Protein 2O3I (pdb70)

Radius of gyration: 31.03 Å; Cα contacts (8 Å, |Δi|>4): 1824; chains: 2; bounding box: 82×59×70 Å

B-factor: mean 34.18, std 10.84, range [9.5, 78.75]

InterPro domains:
  IPR010318 S-Me-THD, N-terminal domain [PF06032] (9-166)
  IPR024071 S-Me-THD, C-terminal domain superfamily [G3DSA:2.40.390.10] (241-381)
  IPR027479 S-Me-THD, N-terminal domain superfamily [G3DSA:3.40.1610.10] (1-239)
  IPR048350 S-Me-THD-like, C-terminal domain [PF20906] (186-363)

CATH classification: 3.40.1610.10 (+1 more: 2.40.390.10)

Organism: Chromobacterium violaceum (strain ATCC 12472 / DSM 30191 / JCM 1249 / CCUG 213 / NBRC 12614 / NCIMB 9131 / NCTC 9757 / MK) (NCBI:txid243365)

Solvent-accessible surface area: 28350 Å² total

Foldseek 3Di:
DDKDFLVLLQLLQLLLAQLALQFAAFCLLCLQSVPQDPDDQFVDRMAAEEELVVPAQFDEKWFKFDNVVSNPDNHQQQGLLQVVVVQVVQVVVVTGYAEYEFAERHSGRVSSRRRSCRRVVHHYYQFHQWLYHDPFDLRLLQVLPFQCDQKWWGANPNDIDTDHDDDPPVDDRPRRVVVCVQVVCVPPRHPRMGMMMTHSVSSPSSTVGGNSSVSSSVNSVCVVVVVQQDPVNCVCCCVPVVWNKDFLDDLFAWDQDCWTWGDDDPWIWIFHDPSRTAFIDIPPDPDTSAGPVWRKFKAWHDDDSGGGRSVQQQPDPSRGNPVSHPTGMTIMTTFTPVVCQDDSNVVVRCVVVVVVPDNDHHDTPD/DDKDFLVLLQLLQQLLAQLALQFAAFCLLCLQSVPQDPDDQFPHRIAAEDELLGPAPFAEKWFKFDNVVSSVDRHQQFGLVQVVVVQVVQVVVVTGYAEYEFAARHSGRVSSRRRSCRRVVHHYYQFHQWSYHDDFQCGLLQVLVQQCDQKWWGANPGDIDGDHDDDDDDDGVRRVVRVVQVVCVPPVNVRMGMMMGHSVSSVNSTPGGNSSVSSSVNSVCVVVVVDQDPVNCVCCCPPVVWNKAWQDDLFFWDQDCWTWTDDPPWIWIFHDPSRTAFIDIVPDPDTSAGPVWRKFKAWGDDDRGGGRSVQQQPDDSRGNPPRRVTGMTIMTTFTDVVCCDDPNLVVRQVVVVVVPDNDHHDTPD

Structure (mmCIF, N/CA/C/O backbone):
data_2O3I
#
_entry.id   2O3I
#
_cell.length_a   92.336
_cell.length_b   125.608
_cell.length_c   65.349
_cell.angle_alpha   90.00
_cell.angle_beta   90.00
_cell.angle_gamma   90.00
#
_symmetry.space_group_name_H-M   'P 21 21 2'
#
loop_
_entity.id
_entity.type
_entity.pdbx_description
1 polymer 'Hypothetical protein'
2 water water
#
loop_
_atom_site.group_PDB
_atom_site.id
_atom_site.type_symbol
_atom_site.label_atom_id
_atom_site.label_alt_id
_atom_site.label_comp_id
_atom_site.label_asym_id
_atom_site.label_entity_id
_atom_site.label_seq_id
_atom_site.pdbx_PDB_ins_code
_atom_site.Cartn_x
_atom_site.Cartn_y
_atom_site.Cartn_z
_atom_site.occupancy
_atom_site.B_iso_or_equiv
_atom_site.auth_seq_id
_atom_site.auth_comp_id
_atom_site.auth_asym_id
_atom_site.auth_atom_id
_atom_site.pdbx_PDB_model_num
ATOM 1 N N . ALA A 1 2 ? 23.150 23.366 -4.932 1.00 40.74 2 ALA A N 1
ATOM 2 C CA . ALA A 1 2 ? 21.822 23.463 -5.598 1.00 40.72 2 ALA A CA 1
ATOM 3 C C . ALA A 1 2 ? 21.953 24.033 -7.010 1.00 39.53 2 ALA A C 1
ATOM 4 O O . ALA A 1 2 ? 21.342 23.512 -7.948 1.00 41.47 2 ALA A O 1
ATOM 6 N N . PHE A 1 3 ? 22.738 25.099 -7.167 1.00 35.95 3 PHE A N 1
ATOM 7 C CA . PHE A 1 3 ? 22.932 25.699 -8.488 1.00 34.85 3 PHE A CA 1
ATOM 8 C C . PHE A 1 3 ? 24.369 26.187 -8.690 1.00 34.51 3 PHE A C 1
ATOM 9 O O . PHE A 1 3 ? 25.207 26.049 -7.794 1.00 34.24 3 PHE A O 1
ATOM 17 N N . GLU A 1 4 ? 24.667 26.730 -9.869 1.00 33.98 4 GLU A N 1
ATOM 18 C CA . GLU A 1 4 ? 26.017 27.216 -10.129 1.00 34.45 4 GLU A CA 1
ATOM 19 C C . GLU A 1 4 ? 26.082 28.568 -10.827 1.00 33.71 4 GLU A C 1
ATOM 20 O O . GLU A 1 4 ? 25.155 28.972 -11.542 1.00 32.92 4 GLU A O 1
ATOM 26 N N . LEU A 1 5 ? 27.190 29.269 -10.600 1.00 30.43 5 LEU A N 1
ATOM 27 C CA . LEU A 1 5 ? 27.402 30.586 -11.186 1.00 28.91 5 LEU A CA 1
ATOM 28 C C . LEU A 1 5 ? 28.478 30.515 -12.251 1.00 27.01 5 LEU A C 1
ATOM 29 O O . LEU A 1 5 ? 29.405 29.720 -12.147 1.00 28.46 5 LEU A O 1
ATOM 34 N N . SER A 1 6 ? 28.349 31.358 -13.267 1.00 25.75 6 SER A N 1
ATOM 35 C CA . SER A 1 6 ? 29.319 31.436 -14.348 1.00 25.50 6 SER A CA 1
ATOM 36 C C . SER A 1 6 ? 29.871 32.863 -14.303 1.00 25.80 6 SER A C 1
ATOM 37 O O . SER A 1 6 ? 29.329 33.714 -13.605 1.00 26.32 6 SER A O 1
ATOM 40 N N . PRO A 1 7 ? 30.960 33.144 -15.037 1.00 26.42 7 PRO A N 1
ATOM 41 C CA . PRO A 1 7 ? 31.490 34.510 -15.000 1.00 26.98 7 PRO A CA 1
ATOM 42 C C . PRO A 1 7 ? 30.440 35.576 -15.332 1.00 27.06 7 PRO A C 1
ATOM 43 O O . PRO A 1 7 ? 30.360 36.603 -14.664 1.00 26.51 7 PRO A O 1
ATOM 47 N N . SER A 1 8 ? 29.621 35.318 -16.345 1.00 27.04 8 SER A N 1
ATOM 48 C CA . SER A 1 8 ? 28.600 36.281 -16.751 1.00 27.79 8 SER A CA 1
ATOM 49 C C . SER A 1 8 ? 27.521 36.513 -15.691 1.00 27.39 8 SER A C 1
ATOM 50 O O . SER A 1 8 ? 26.749 37.463 -15.783 1.00 25.54 8 SER A O 1
ATOM 53 N N . ASP A 1 9 ? 27.473 35.654 -14.678 1.00 28.66 9 ASP A N 1
ATOM 54 C CA . ASP A 1 9 ? 26.493 35.817 -13.604 1.00 28.25 9 ASP A CA 1
ATOM 55 C C . ASP A 1 9 ? 26.983 36.783 -12.515 1.00 28.05 9 ASP A C 1
ATOM 56 O O . ASP A 1 9 ? 26.197 37.244 -11.691 1.00 25.98 9 ASP A O 1
ATOM 61 N N . LEU A 1 10 ? 28.276 37.087 -12.511 1.00 26.37 10 LEU A N 1
ATOM 62 C CA . LEU A 1 10 ? 28.828 37.969 -11.492 1.00 28.18 10 LEU A CA 1
ATOM 63 C C . LEU A 1 10 ? 28.352 39.415 -11.599 1.00 27.64 10 LEU A C 1
ATOM 64 O O . LEU A 1 10 ? 28.189 40.092 -10.584 1.00 25.82 10 LEU A O 1
ATOM 69 N N . GLU A 1 11 ? 28.123 39.886 -12.821 1.00 27.93 11 GLU A N 1
ATOM 70 C CA . GLU A 1 11 ? 27.678 41.263 -13.022 1.00 28.94 11 GLU A CA 1
ATOM 71 C C . GLU A 1 11 ? 26.281 41.490 -12.453 1.00 28.96 11 GLU A C 1
ATOM 72 O O . GLU A 1 11 ? 26.056 42.454 -11.719 1.00 30.03 11 GLU A O 1
ATOM 78 N N . PRO A 1 12 ? 25.317 40.616 -12.788 1.00 27.71 12 PRO A N 1
ATOM 79 C CA . PRO A 1 12 ? 23.982 40.849 -12.225 1.00 26.41 12 PRO A CA 1
ATOM 80 C C . PRO A 1 12 ? 23.951 40.589 -10.720 1.00 26.61 12 PRO A C 1
ATOM 81 O O . PRO A 1 12 ? 23.193 41.220 -9.979 1.00 27.15 12 PRO A O 1
ATOM 85 N N . LEU A 1 13 ? 24.783 39.653 -10.282 1.00 25.75 13 LEU A N 1
ATOM 86 C CA . LEU A 1 13 ? 24.874 39.279 -8.877 1.00 25.58 13 LEU A CA 1
ATOM 87 C C . LEU A 1 13 ? 25.335 40.446 -8.014 1.00 24.54 13 LEU A C 1
ATOM 88 O O . LEU A 1 13 ? 24.785 40.704 -6.947 1.00 24.30 13 LEU A O 1
ATOM 93 N N . LEU A 1 14 ? 26.359 41.147 -8.475 1.00 25.33 14 LEU A N 1
ATOM 94 C CA . LEU A 1 14 ? 26.875 42.265 -7.714 1.00 26.30 14 LEU A CA 1
ATOM 95 C C . LEU A 1 14 ? 25.888 43.424 -7.732 1.00 25.29 14 LEU A C 1
ATOM 96 O O . LEU A 1 14 ? 25.771 44.146 -6.747 1.00 27.13 14 LEU A O 1
ATOM 101 N N . GLN A 1 15 ? 25.165 43.582 -8.839 1.00 23.93 15 GLN A N 1
ATOM 102 C CA . GLN A 1 15 ? 24.178 44.654 -8.962 1.00 24.81 15 GLN A CA 1
ATOM 103 C C . GLN A 1 15 ? 23.074 44.475 -7.932 1.00 23.12 15 GLN A C 1
ATOM 104 O O . GLN A 1 15 ? 22.733 45.406 -7.196 1.00 19.25 15 GLN A O 1
ATOM 110 N N . GLY A 1 16 ? 22.518 43.265 -7.897 1.00 22.25 16 GLY A N 1
ATOM 111 C CA . GLY A 1 16 ? 21.449 42.961 -6.967 1.00 21.05 16 GLY A CA 1
ATOM 112 C C . GLY A 1 16 ? 21.927 43.066 -5.535 1.00 21.28 16 GLY A C 1
ATOM 113 O O . GLY A 1 16 ? 21.231 43.622 -4.687 1.00 20.88 16 GLY A O 1
ATOM 114 N N . ALA A 1 17 ? 23.122 42.539 -5.276 1.00 19.67 17 ALA A N 1
ATOM 115 C CA . ALA A 1 17 ? 23.712 42.555 -3.938 1.00 20.34 17 ALA A CA 1
ATOM 116 C C . ALA A 1 17 ? 23.967 43.979 -3.463 1.00 19.79 17 ALA A C 1
ATOM 117 O O . ALA A 1 17 ? 23.876 44.262 -2.266 1.00 18.23 17 ALA A O 1
ATOM 119 N N . CYS A 1 18 ? 24.299 44.860 -4.405 1.00 20.20 18 CYS A N 1
ATOM 120 C CA . CYS A 1 18 ? 24.552 46.263 -4.094 1.00 21.75 18 CYS A CA 1
ATOM 121 C C . CYS A 1 18 ? 23.261 46.882 -3.555 1.00 23.33 18 CYS A C 1
ATOM 122 O O . CYS A 1 18 ? 23.277 47.587 -2.543 1.00 25.39 18 CYS A O 1
ATOM 125 N N . PHE A 1 19 ? 22.144 46.615 -4.226 1.00 21.50 19 PHE A N 1
ATOM 126 C CA . PHE A 1 19 ? 20.868 47.147 -3.777 1.00 23.01 19 PHE A CA 1
ATOM 127 C C . PHE A 1 19 ? 20.497 46.574 -2.403 1.00 23.99 19 PHE A C 1
ATOM 128 O O . PHE A 1 19 ? 19.936 47.277 -1.568 1.00 25.08 19 PHE A O 1
ATOM 136 N N . PHE A 1 20 ? 20.810 45.303 -2.161 1.00 23.36 20 PHE A N 1
ATOM 137 C CA . PHE A 1 20 ? 20.498 44.693 -0.868 1.00 23.92 20 PHE A CA 1
ATOM 138 C C . PHE A 1 20 ? 21.573 45.028 0.173 1.00 23.35 20 PHE A C 1
ATOM 139 O O . PHE A 1 20 ? 21.501 44.573 1.318 1.00 26.29 20 PHE A O 1
ATOM 147 N N . GLY A 1 21 ? 22.557 45.830 -0.221 1.00 19.67 21 GLY A N 1
ATOM 148 C CA . GLY A 1 21 ? 23.623 46.192 0.696 1.00 21.17 21 GLY A CA 1
ATOM 149 C C . GLY A 1 21 ? 23.334 47.385 1.597 1.00 21.74 21 GLY A C 1
ATOM 150 O O . GLY A 1 21 ? 24.168 47.753 2.429 1.00 21.34 21 GLY A O 1
ATOM 151 N N . SER A 1 22 ? 22.155 47.982 1.441 1.00 22.03 22 SER A N 1
ATOM 152 C CA . SER A 1 22 ? 21.749 49.143 2.235 1.00 22.37 22 SER A CA 1
ATOM 153 C C . SER A 1 22 ? 22.815 50.250 2.206 1.00 22.89 22 SER A C 1
ATOM 154 O O . SER A 1 22 ? 23.159 50.823 3.242 1.00 22.11 22 SER A O 1
ATOM 157 N N . GLY A 1 23 ? 23.342 50.527 1.016 1.00 21.87 23 GLY A N 1
ATOM 158 C CA . GLY A 1 23 ? 24.343 51.568 0.862 1.00 24.38 23 GLY A CA 1
ATOM 159 C C . GLY A 1 23 ? 25.789 51.146 1.056 1.00 26.07 23 GLY A C 1
ATOM 160 O O . GLY A 1 23 ? 26.701 51.820 0.572 1.00 26.26 23 GLY A O 1
ATOM 161 N N . GLY A 1 24 ? 26.010 50.052 1.778 1.00 24.30 24 GLY A N 1
ATOM 162 C CA . GLY A 1 24 ? 27.365 49.581 1.989 1.00 24.59 24 GLY A CA 1
ATOM 163 C C . GLY A 1 24 ? 27.616 48.262 1.273 1.00 26.95 24 GLY A C 1
ATOM 164 O O . GLY A 1 24 ? 27.032 47.997 0.218 1.00 26.43 24 GLY A O 1
ATOM 165 N N . GLY A 1 25 ? 28.495 47.435 1.833 1.00 25.90 25 GLY A N 1
ATOM 166 C CA . GLY A 1 25 ? 28.780 46.145 1.222 1.00 27.67 25 GLY A CA 1
ATOM 167 C C . GLY A 1 25 ? 29.852 46.110 0.140 1.00 27.55 25 GLY A C 1
ATOM 168 O O . GLY A 1 25 ? 29.993 45.105 -0.556 1.00 25.71 25 GLY A O 1
ATOM 169 N N . GLY A 1 26 ? 30.608 47.194 -0.008 1.00 27.02 26 GLY A N 1
ATOM 170 C CA . GLY A 1 26 ? 31.653 47.229 -1.015 1.00 26.61 26 GLY A CA 1
ATOM 171 C C . GLY A 1 26 ? 31.155 47.817 -2.317 1.00 27.98 26 GLY A C 1
ATOM 172 O O . GLY A 1 26 ? 30.000 47.628 -2.682 1.00 29.55 26 GLY A O 1
ATOM 173 N N . THR A 1 27 ? 32.031 48.523 -3.024 1.00 29.02 27 THR A N 1
ATOM 174 C CA . THR A 1 27 ? 31.674 49.156 -4.290 1.00 30.41 27 THR A CA 1
ATOM 175 C C . THR A 1 27 ? 31.581 48.161 -5.432 1.00 30.70 27 THR A C 1
ATOM 176 O O . THR A 1 27 ? 32.283 47.144 -5.451 1.00 28.75 27 THR A O 1
ATOM 188 N N . ILE A 1 29 ? 32.489 48.895 -8.199 1.00 30.20 29 ILE A N 1
ATOM 189 C CA . ILE A 1 29 ? 33.737 49.163 -8.893 1.00 29.38 29 ILE A CA 1
ATOM 190 C C . ILE A 1 29 ? 34.770 48.085 -8.588 1.00 28.32 29 ILE A C 1
ATOM 191 O O . ILE A 1 29 ? 35.331 47.475 -9.497 1.00 26.21 29 ILE A O 1
ATOM 196 N N . SER A 1 30 ? 35.014 47.843 -7.303 1.00 27.72 30 SER A N 1
ATOM 197 C CA . SER A 1 30 ? 35.983 46.831 -6.908 1.00 27.53 30 SER A CA 1
ATOM 198 C C . SER A 1 30 ? 35.438 45.432 -7.186 1.00 26.14 30 SER A C 1
ATOM 199 O O . SER A 1 30 ? 36.199 44.507 -7.427 1.00 25.97 30 SER A O 1
ATOM 202 N N . ALA A 1 31 ? 34.118 45.2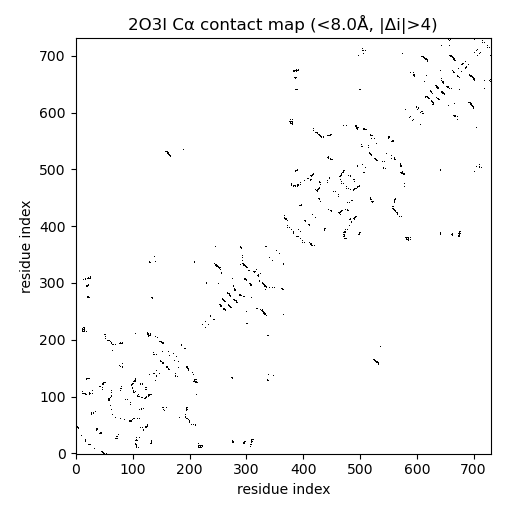77 -7.151 1.00 27.25 31 ALA A N 1
ATOM 203 C CA . ALA A 1 31 ? 33.514 43.977 -7.422 1.00 27.08 31 ALA A CA 1
ATOM 204 C C . ALA A 1 31 ? 33.706 43.634 -8.898 1.00 27.75 31 ALA A C 1
ATOM 205 O O . ALA A 1 31 ? 33.991 42.488 -9.241 1.00 28.67 31 ALA A O 1
ATOM 207 N N . ARG A 1 32 ? 33.553 44.636 -9.762 1.00 27.62 32 ARG A N 1
ATOM 208 C CA . ARG A 1 32 ? 33.714 44.454 -11.203 1.00 29.26 32 ARG A CA 1
ATOM 209 C C . ARG A 1 32 ? 35.173 44.214 -11.558 1.00 29.88 32 ARG A C 1
ATOM 210 O O . ARG A 1 32 ? 35.481 43.436 -12.458 1.00 30.39 32 ARG A O 1
ATOM 218 N N . HIS A 1 33 ? 36.069 44.880 -10.845 1.00 31.50 33 HIS A N 1
ATOM 219 C CA . HIS A 1 33 ? 37.493 44.710 -11.075 1.00 33.58 33 HIS A CA 1
ATOM 220 C C . HIS A 1 33 ? 37.893 43.257 -10.861 1.00 33.16 33 HIS A C 1
ATOM 221 O O . HIS A 1 33 ? 38.706 42.708 -11.609 1.00 32.35 33 HIS A O 1
ATOM 228 N N . LEU A 1 34 ? 37.321 42.638 -9.832 1.00 31.98 34 LEU A N 1
ATOM 229 C CA . LEU A 1 34 ? 37.628 41.249 -9.513 1.00 30.72 34 LEU A CA 1
ATOM 230 C C . LEU A 1 34 ? 36.965 40.269 -10.479 1.00 30.03 34 LEU A C 1
ATOM 231 O O . LEU A 1 34 ? 37.588 39.297 -10.920 1.00 28.56 34 LEU A O 1
ATOM 236 N N . ALA A 1 35 ? 35.703 40.532 -10.805 1.00 28.19 35 ALA A N 1
ATOM 237 C CA . ALA A 1 35 ? 34.946 39.673 -11.711 1.00 28.03 35 ALA A CA 1
ATOM 238 C C . ALA A 1 35 ? 35.494 39.682 -13.139 1.00 28.46 35 ALA A C 1
ATOM 239 O O . ALA A 1 35 ? 35.390 38.685 -13.856 1.00 29.61 35 ALA A O 1
ATOM 241 N N . ALA A 1 36 ? 36.077 40.804 -13.549 1.00 26.84 36 ALA A N 1
ATOM 242 C CA . ALA A 1 36 ? 36.628 40.923 -14.894 1.00 27.54 36 ALA A CA 1
ATOM 243 C C . ALA A 1 36 ? 37.684 39.866 -15.205 1.00 26.87 36 ALA A C 1
ATOM 244 O O . ALA A 1 36 ? 37.858 39.486 -16.362 1.00 28.39 36 ALA A O 1
ATOM 246 N N . ASN A 1 37 ? 38.382 39.387 -14.176 1.00 25.90 37 ASN A N 1
ATOM 247 C CA . ASN A 1 37 ? 39.429 38.387 -14.372 1.00 26.65 37 ASN A CA 1
ATOM 248 C C . ASN A 1 37 ? 39.020 36.948 -14.081 1.00 26.68 37 ASN A C 1
ATOM 249 O O . ASN A 1 37 ? 39.864 36.051 -14.107 1.00 26.56 37 ASN A O 1
ATOM 254 N N . PHE A 1 38 ? 37.743 36.718 -13.797 1.00 26.42 38 PHE A N 1
ATOM 255 C CA . PHE A 1 38 ? 37.285 35.365 -13.510 1.00 27.64 38 PHE A CA 1
ATOM 256 C C . PHE A 1 38 ? 37.046 34.583 -14.791 1.00 30.21 38 PHE A C 1
ATOM 257 O O . PHE A 1 38 ? 36.145 34.891 -15.562 1.00 30.77 38 PHE A O 1
ATOM 265 N N . ARG A 1 39 ? 37.863 33.564 -15.007 1.00 31.71 39 ARG A N 1
ATOM 266 C CA . ARG A 1 39 ? 37.740 32.706 -16.175 1.00 34.32 39 ARG A CA 1
ATOM 267 C C . ARG A 1 39 ? 38.678 31.527 -15.946 1.00 33.49 39 ARG A C 1
ATOM 268 O O . ARG A 1 39 ? 39.710 31.672 -15.286 1.00 32.87 39 ARG A O 1
ATOM 276 N N . LYS A 1 40 ? 38.321 30.359 -16.467 1.00 31.87 40 LYS A N 1
ATOM 277 C CA . LYS A 1 40 ? 39.175 29.193 -16.272 1.00 33.57 40 LYS A CA 1
ATOM 278 C C . LYS A 1 40 ? 40.577 29.468 -16.817 1.00 31.93 40 LYS A C 1
ATOM 279 O O . LYS A 1 40 ? 40.738 30.023 -17.903 1.00 31.85 40 LYS A O 1
ATOM 285 N N . GLY A 1 41 ? 41.589 29.091 -16.047 1.00 31.45 41 GLY A N 1
ATOM 286 C CA . GLY A 1 41 ? 42.955 29.311 -16.473 1.00 32.26 41 GLY A CA 1
ATOM 287 C C . GLY A 1 41 ? 43.944 28.872 -15.416 1.00 32.82 41 GLY A C 1
ATOM 288 O O . GLY A 1 41 ? 43.676 27.955 -14.639 1.00 34.96 41 GLY A O 1
ATOM 289 N N . ASP A 1 42 ? 45.098 29.524 -15.385 1.00 32.82 42 ASP A N 1
ATOM 290 C CA . ASP A 1 42 ? 46.120 29.195 -14.406 1.00 32.22 42 ASP A CA 1
ATOM 291 C C . ASP A 1 42 ? 45.600 29.488 -13.001 1.00 30.52 42 ASP A C 1
ATOM 292 O O . ASP A 1 42 ? 45.582 28.608 -12.145 1.00 31.00 42 ASP A O 1
ATOM 297 N N . TYR A 1 43 ? 45.166 30.726 -12.775 1.00 29.59 43 TYR A N 1
ATOM 298 C CA . TYR A 1 43 ? 44.665 31.131 -11.463 1.00 30.13 43 TYR A CA 1
ATOM 299 C C . TYR A 1 43 ? 43.369 30.413 -11.047 1.00 29.64 43 TYR A C 1
ATOM 300 O O . TYR A 1 43 ? 43.318 29.821 -9.972 1.00 30.14 43 TYR A O 1
ATOM 309 N N . TYR A 1 44 ? 42.335 30.456 -11.886 1.00 28.15 44 TYR A N 1
ATOM 310 C CA . TYR A 1 44 ? 41.071 29.789 -11.564 1.00 27.66 44 TYR A CA 1
ATOM 311 C C . TYR A 1 44 ? 40.945 28.458 -12.301 1.00 28.49 44 TYR A C 1
ATOM 312 O O . TYR A 1 44 ? 40.709 28.425 -13.508 1.00 28.21 44 TYR A O 1
ATOM 321 N N . PRO A 1 45 ? 41.089 27.336 -11.579 1.00 29.15 45 PRO A N 1
ATOM 322 C CA . PRO A 1 45 ? 40.985 26.026 -12.231 1.00 30.98 45 PRO A CA 1
ATOM 323 C C . PRO A 1 45 ? 39.584 25.713 -12.753 1.00 31.41 45 PRO A C 1
ATOM 324 O O . PRO A 1 45 ? 39.387 24.742 -13.476 1.00 31.63 45 PRO A O 1
ATOM 328 N N . THR A 1 46 ? 38.607 26.538 -12.395 1.00 33.53 46 THR A N 1
ATOM 329 C CA . THR A 1 46 ? 37.255 26.305 -12.868 1.00 34.25 46 THR A CA 1
ATOM 330 C C . THR A 1 46 ? 36.502 27.599 -13.163 1.00 35.32 46 THR A C 1
ATOM 331 O O . THR A 1 46 ? 36.772 28.651 -12.580 1.00 34.87 46 THR A O 1
ATOM 335 N N . ASP A 1 47 ? 35.556 27.482 -14.087 1.00 36.33 47 ASP A N 1
ATOM 336 C CA . ASP A 1 47 ? 34.732 28.577 -14.587 1.00 37.80 47 ASP A CA 1
ATOM 337 C C . ASP A 1 47 ? 33.365 28.620 -13.903 1.00 36.70 47 ASP A C 1
ATOM 338 O O . ASP A 1 47 ? 32.628 29.598 -14.017 1.00 34.77 47 ASP A O 1
ATOM 343 N N . LYS A 1 48 ? 33.035 27.545 -13.199 1.00 36.84 48 LYS A N 1
ATOM 344 C CA . LYS A 1 48 ? 31.751 27.416 -12.526 1.00 36.83 48 LYS A CA 1
ATOM 345 C C . LYS A 1 48 ? 31.872 27.469 -11.010 1.00 36.15 48 LYS A C 1
ATOM 346 O O . LYS A 1 48 ? 32.797 26.904 -10.426 1.00 36.25 48 LYS A O 1
ATOM 352 N N . VAL A 1 49 ? 30.923 28.152 -10.381 1.00 34.31 49 VAL A N 1
ATOM 353 C CA . VAL A 1 49 ? 30.904 28.291 -8.935 1.00 33.57 49 VAL A CA 1
ATOM 354 C C . VAL A 1 49 ? 29.701 27.559 -8.356 1.00 32.45 49 VAL A C 1
ATOM 355 O O . VAL A 1 49 ? 28.551 27.919 -8.610 1.00 30.91 49 VAL A O 1
ATOM 359 N N . ARG A 1 50 ? 29.979 26.523 -7.578 1.00 31.74 50 ARG A N 1
ATOM 360 C CA . ARG A 1 50 ? 28.931 25.739 -6.951 1.00 32.62 50 ARG A CA 1
ATOM 361 C C . ARG A 1 50 ? 28.357 26.502 -5.757 1.00 30.17 50 ARG A C 1
ATOM 362 O O . ARG A 1 50 ? 29.105 26.953 -4.885 1.00 26.09 50 ARG A O 1
ATOM 370 N N . VAL A 1 51 ? 27.034 26.663 -5.743 1.00 28.62 51 VAL A N 1
ATOM 371 C CA . VAL A 1 51 ? 26.345 27.350 -4.653 1.00 30.02 51 VAL A CA 1
ATOM 372 C C . VAL A 1 51 ? 25.371 26.368 -4.018 1.00 29.39 51 VAL A C 1
ATOM 373 O O . VAL A 1 51 ? 24.541 25.789 -4.710 1.00 29.22 51 VAL A O 1
ATOM 377 N N . VAL A 1 52 ? 25.465 26.191 -2.704 1.00 29.72 52 VAL A N 1
ATOM 378 C CA . VAL A 1 52 ? 24.597 25.256 -1.991 1.00 30.60 52 VAL A CA 1
ATOM 379 C C . VAL A 1 52 ? 23.742 25.932 -0.914 1.00 31.38 52 VAL A C 1
ATOM 380 O O . VAL A 1 52 ? 24.094 27.002 -0.402 1.00 29.35 52 VAL A O 1
ATOM 384 N N . ASP A 1 53 ? 22.613 25.311 -0.578 1.00 32.50 53 ASP A N 1
ATOM 385 C CA . ASP A 1 53 ? 21.748 25.849 0.464 1.00 32.79 53 ASP A CA 1
ATOM 386 C C . ASP A 1 53 ? 22.304 25.386 1.801 1.00 31.37 53 ASP A C 1
ATOM 387 O O . ASP A 1 53 ? 23.053 24.410 1.869 1.00 27.49 53 ASP A O 1
ATOM 392 N N . VAL A 1 54 ? 21.947 26.098 2.861 1.00 30.33 54 VAL A N 1
ATOM 393 C CA . VAL A 1 54 ? 22.430 25.766 4.189 1.00 31.46 54 VAL A CA 1
ATOM 394 C C . VAL A 1 54 ? 22.252 24.287 4.536 1.00 32.39 54 VAL A C 1
ATOM 395 O O . VAL A 1 54 ? 23.173 23.661 5.058 1.00 30.18 54 VAL A O 1
ATOM 399 N N . ASP A 1 55 ? 21.080 23.728 4.236 1.00 35.11 55 ASP A N 1
ATOM 400 C CA . ASP A 1 55 ? 20.799 22.322 4.548 1.00 38.79 55 ASP A CA 1
ATOM 401 C C . ASP A 1 55 ? 21.566 21.326 3.678 1.00 39.57 55 ASP A C 1
ATOM 402 O O . ASP A 1 55 ? 21.514 20.116 3.916 1.00 41.45 55 ASP A O 1
ATOM 407 N N . GLU A 1 56 ? 22.271 21.829 2.671 1.00 38.63 56 GLU A N 1
ATOM 408 C CA . GLU A 1 56 ? 23.055 20.973 1.788 1.00 37.80 56 GLU A CA 1
ATOM 409 C C . GLU A 1 56 ? 24.527 21.004 2.185 1.00 35.82 56 GLU A C 1
ATOM 410 O O . GLU A 1 56 ? 25.289 20.093 1.854 1.00 35.10 56 GLU A O 1
ATOM 416 N N . ALA A 1 57 ? 24.918 22.059 2.892 1.00 33.53 57 ALA A N 1
ATOM 417 C CA . ALA A 1 57 ? 26.296 22.225 3.333 1.00 32.98 57 ALA A CA 1
ATOM 418 C C . ALA A 1 57 ? 26.592 21.266 4.481 1.00 32.96 57 ALA A C 1
ATOM 419 O O . ALA A 1 57 ? 26.726 21.681 5.629 1.00 31.73 57 ALA A O 1
ATOM 421 N N . THR A 1 58 ? 26.722 19.984 4.158 1.00 33.15 58 THR A N 1
ATOM 422 C CA . THR A 1 58 ? 26.955 18.966 5.173 1.00 36.05 58 THR A CA 1
ATOM 423 C C . THR A 1 58 ? 28.208 18.101 5.001 1.00 37.28 58 THR A C 1
ATOM 424 O O . THR A 1 58 ? 28.554 17.335 5.901 1.00 36.21 58 THR A O 1
ATOM 428 N N . ASP A 1 59 ? 28.888 18.212 3.864 1.00 38.93 59 ASP A N 1
ATOM 429 C CA . ASP A 1 59 ? 30.077 17.394 3.633 1.00 40.72 59 ASP A CA 1
ATOM 430 C C . ASP A 1 59 ? 31.375 18.035 4.104 1.00 39.32 59 ASP A C 1
ATOM 431 O O . ASP A 1 59 ? 32.446 17.748 3.573 1.00 40.00 59 ASP A O 1
ATOM 436 N N . GLY A 1 60 ? 31.285 18.892 5.112 1.00 37.84 60 GLY A N 1
ATOM 437 C CA . GLY A 1 60 ? 32.477 19.541 5.614 1.00 34.82 60 GLY A CA 1
ATOM 438 C C . GLY A 1 60 ? 32.184 20.845 6.321 1.00 34.74 60 GLY A C 1
ATOM 439 O O . GLY A 1 60 ? 31.033 21.287 6.390 1.00 35.44 60 GLY A O 1
ATOM 440 N N . ASP A 1 61 ? 33.238 21.468 6.836 1.00 32.04 61 ASP A N 1
ATOM 441 C CA . ASP A 1 61 ? 33.114 22.715 7.560 1.00 31.03 61 ASP A CA 1
ATOM 442 C C . ASP A 1 61 ? 33.084 23.964 6.672 1.00 30.78 61 ASP A C 1
ATOM 443 O O . ASP A 1 61 ? 33.523 23.948 5.518 1.00 31.66 61 ASP A O 1
ATOM 448 N N . CYS A 1 62 ? 32.557 25.046 7.234 1.00 27.71 62 CYS A N 1
ATOM 449 C CA . CYS A 1 62 ? 32.425 26.309 6.530 1.00 26.67 62 CYS A CA 1
ATOM 450 C C . CYS A 1 62 ? 33.170 27.434 7.252 1.00 26.48 62 CYS A C 1
ATOM 451 O O . CYS A 1 62 ? 33.424 27.353 8.459 1.00 26.62 62 CYS A O 1
ATOM 454 N N . VAL A 1 63 ? 33.534 28.472 6.506 1.00 24.57 63 VAL A N 1
ATOM 455 C CA . VAL A 1 63 ? 34.213 29.631 7.079 1.00 23.00 63 VAL A CA 1
ATOM 456 C C . VAL A 1 63 ? 33.752 30.883 6.346 1.00 22.30 63 VAL A C 1
ATOM 457 O O . VAL A 1 63 ? 33.476 30.847 5.143 1.00 20.98 63 VAL A O 1
ATOM 469 N N . VAL A 1 65 ? 34.416 34.365 4.641 1.00 20.55 65 VAL A N 1
ATOM 470 C CA . VAL A 1 65 ? 35.583 34.943 3.982 1.00 21.87 65 VAL A CA 1
ATOM 471 C C . VAL A 1 65 ? 35.221 36.276 3.354 1.00 22.10 65 VAL A C 1
ATOM 472 O O . VAL A 1 65 ? 34.098 36.462 2.895 1.00 20.69 65 VAL A O 1
ATOM 476 N N . ALA A 1 66 ? 36.166 37.212 3.345 1.00 22.70 66 ALA A N 1
ATOM 477 C CA . ALA A 1 66 ? 35.908 38.527 2.770 1.00 23.55 66 ALA A CA 1
ATOM 478 C C . ALA A 1 66 ? 37.144 39.411 2.666 1.00 24.47 66 ALA A C 1
ATOM 479 O O . ALA A 1 66 ? 38.265 39.003 2.985 1.00 24.98 66 ALA A O 1
ATOM 481 N N . TYR A 1 67 ? 36.915 40.625 2.189 1.00 25.06 67 TYR A N 1
ATOM 482 C CA . TYR A 1 67 ? 37.956 41.629 2.081 1.00 27.42 67 TYR A CA 1
ATOM 483 C C . TYR A 1 67 ? 37.592 42.621 3.182 1.00 27.64 67 TYR A C 1
ATOM 484 O O . TYR A 1 67 ? 36.418 42.832 3.474 1.00 25.11 67 TYR A O 1
ATOM 501 N N . GLY A 1 69 ? 39.026 46.517 5.114 1.00 36.73 69 GLY A N 1
ATOM 502 C CA . GLY A 1 69 ? 39.939 47.641 5.009 1.00 39.83 69 GLY A CA 1
ATOM 503 C C . GLY A 1 69 ? 39.424 48.823 4.212 1.00 42.66 69 GLY A C 1
ATOM 504 O O . GLY A 1 69 ? 38.225 48.941 3.951 1.00 42.39 69 GLY A O 1
ATOM 505 N N . ALA A 1 70 ? 40.350 49.696 3.820 1.00 45.39 70 ALA A N 1
ATOM 506 C CA . ALA A 1 70 ? 40.037 50.901 3.055 1.00 47.44 70 ALA A CA 1
ATOM 507 C C . ALA A 1 70 ? 39.643 50.614 1.605 1.00 49.78 70 ALA A C 1
ATOM 508 O O . ALA A 1 70 ? 40.373 49.939 0.878 1.00 48.80 70 ALA A O 1
ATOM 510 N N . PRO A 1 71 ? 38.479 51.129 1.167 1.00 52.62 71 PRO A N 1
ATOM 511 C CA . PRO A 1 71 ? 38.017 50.913 -0.208 1.00 53.38 71 PRO A CA 1
ATOM 512 C C . PRO A 1 71 ? 39.026 51.392 -1.246 1.00 53.15 71 PRO A C 1
ATOM 513 O O . PRO A 1 71 ? 39.172 50.784 -2.302 1.00 53.34 71 PRO A O 1
ATOM 517 N N . ASP A 1 72 ? 39.718 52.484 -0.939 1.00 54.43 72 ASP A N 1
ATOM 518 C CA . ASP A 1 72 ? 40.719 53.044 -1.847 1.00 55.66 72 ASP A CA 1
ATOM 519 C C . ASP A 1 72 ? 41.716 51.978 -2.299 1.00 55.46 72 ASP A C 1
ATOM 520 O O . ASP A 1 72 ? 42.078 51.902 -3.479 1.00 54.33 72 ASP A O 1
ATOM 525 N N . ALA A 1 73 ? 42.153 51.157 -1.349 1.00 54.22 73 ALA A N 1
ATOM 526 C CA . ALA A 1 73 ? 43.109 50.095 -1.629 1.00 53.54 73 ALA A CA 1
ATOM 527 C C . ALA A 1 73 ? 42.434 48.910 -2.309 1.00 52.11 73 ALA A C 1
ATOM 528 O O . ALA A 1 73 ? 42.988 48.309 -3.229 1.00 51.61 73 ALA A O 1
ATOM 530 N N . ILE A 1 74 ? 41.227 48.583 -1.862 1.00 51.27 74 ILE A N 1
ATOM 531 C CA . ILE A 1 74 ? 40.493 47.461 -2.430 1.00 51.24 74 ILE A CA 1
ATOM 532 C C . ILE A 1 74 ? 40.075 47.704 -3.887 1.00 50.77 74 ILE A C 1
ATOM 533 O O . ILE A 1 74 ? 39.970 46.758 -4.670 1.00 50.26 74 ILE A O 1
ATOM 538 N N . ASN A 1 75 ? 39.861 48.965 -4.258 1.00 50.53 75 ASN A N 1
ATOM 539 C CA . ASN A 1 75 ? 39.475 49.296 -5.631 1.00 50.54 75 ASN A CA 1
ATOM 540 C C . ASN A 1 75 ? 40.609 49.040 -6.621 1.00 49.00 75 ASN A C 1
ATOM 541 O O . ASN A 1 75 ? 40.423 49.177 -7.825 1.00 49.36 75 ASN A O 1
ATOM 546 N N . GLN A 1 76 ? 41.779 48.666 -6.116 1.00 48.31 76 GLN A N 1
ATOM 547 C CA . GLN A 1 76 ? 42.934 48.423 -6.974 1.00 48.95 76 GLN A CA 1
ATOM 548 C C . GLN A 1 76 ? 43.211 46.943 -7.206 1.00 47.56 76 GLN A C 1
ATOM 549 O O . GLN A 1 76 ? 43.985 46.574 -8.090 1.00 47.43 76 GLN A O 1
ATOM 555 N N . VAL A 1 77 ? 42.571 46.097 -6.410 1.00 46.35 77 VAL A N 1
ATOM 556 C CA . VAL A 1 77 ? 42.757 44.659 -6.512 1.00 43.97 77 VAL A CA 1
ATOM 557 C C . VAL A 1 77 ? 42.193 44.082 -7.808 1.00 41.53 77 VAL A C 1
ATOM 558 O O . VAL A 1 77 ? 41.149 44.517 -8.288 1.00 40.35 77 VAL A O 1
ATOM 562 N N . GLN A 1 78 ? 42.909 43.108 -8.366 1.00 39.40 78 GLN A N 1
ATOM 563 C CA . GLN A 1 78 ? 42.518 42.429 -9.598 1.00 38.07 78 GLN A CA 1
ATOM 564 C C . GLN A 1 78 ? 42.166 40.972 -9.297 1.00 37.24 78 GLN A C 1
ATOM 565 O O . GLN A 1 78 ? 41.244 40.412 -9.884 1.00 36.59 78 GLN A O 1
ATOM 571 N N . TRP A 1 79 ? 42.925 40.359 -8.391 1.00 36.37 79 TRP A N 1
ATOM 572 C CA . TRP A 1 79 ? 42.690 38.972 -7.985 1.00 35.75 79 TRP A CA 1
ATOM 573 C C . TRP A 1 79 ? 42.563 38.949 -6.459 1.00 33.07 79 TRP A C 1
ATOM 574 O O . TRP A 1 79 ? 43.224 39.715 -5.768 1.00 33.01 79 TRP A O 1
ATOM 585 N N . PRO A 1 80 ? 41.703 38.077 -5.916 1.00 30.76 80 PRO A N 1
ATOM 586 C CA . PRO A 1 80 ? 41.524 38.006 -4.463 1.00 29.44 80 PRO A CA 1
ATOM 587 C C . PRO A 1 80 ? 42.577 37.182 -3.724 1.00 28.31 80 PRO A C 1
ATOM 588 O O . PRO A 1 80 ? 42.244 36.227 -3.022 1.00 25.24 80 PRO A O 1
ATOM 592 N N . ASN A 1 81 ? 43.844 37.552 -3.876 1.00 27.28 81 ASN A N 1
ATOM 593 C CA . ASN A 1 81 ? 44.917 36.819 -3.213 1.00 28.62 81 ASN A CA 1
ATOM 594 C C . ASN A 1 81 ? 44.753 36.774 -1.697 1.00 27.12 81 ASN A C 1
ATOM 595 O O . ASN A 1 81 ? 44.925 35.721 -1.082 1.00 28.88 81 ASN A O 1
ATOM 600 N N . GLY A 1 82 ? 44.419 37.911 -1.097 1.00 24.41 82 GLY A N 1
ATOM 601 C CA . GLY A 1 82 ? 44.243 37.956 0.347 1.00 25.36 82 GLY A CA 1
ATOM 602 C C . GLY A 1 82 ? 43.208 36.969 0.865 1.00 23.52 82 GLY A C 1
ATOM 603 O O . GLY A 1 82 ? 43.527 36.131 1.709 1.00 22.19 82 GLY A O 1
ATOM 604 N N . PRO A 1 83 ? 41.952 37.055 0.394 1.00 23.09 83 PRO A N 1
ATOM 605 C CA . PRO A 1 83 ? 40.900 36.136 0.841 1.00 24.19 83 PRO A CA 1
ATOM 606 C C . PRO A 1 83 ? 41.250 34.673 0.561 1.00 24.15 83 PRO A C 1
ATOM 607 O O . PRO A 1 83 ? 41.002 33.796 1.386 1.00 24.66 83 PRO A O 1
ATOM 611 N N . VAL A 1 84 ? 41.819 34.412 -0.609 1.00 25.04 84 VAL A N 1
ATOM 612 C CA . VAL A 1 84 ? 42.206 33.052 -0.964 1.00 25.32 84 VAL A CA 1
ATOM 613 C C . VAL A 1 84 ? 43.235 32.541 0.050 1.00 26.37 84 VAL A C 1
ATOM 614 O O . VAL A 1 84 ? 43.133 31.419 0.564 1.00 25.45 84 VAL A O 1
ATOM 618 N N . GLU A 1 85 ? 44.219 33.378 0.354 1.00 27.66 85 GLU A N 1
ATOM 619 C CA . GLU A 1 85 ? 45.260 32.992 1.299 1.00 30.63 85 GLU A CA 1
ATOM 620 C C . GLU A 1 85 ? 44.707 32.807 2.720 1.00 30.07 85 GLU A C 1
ATOM 621 O O . GLU A 1 85 ? 45.150 31.918 3.453 1.00 30.42 85 GLU A O 1
ATOM 627 N N . ALA A 1 86 ? 43.741 33.641 3.105 1.00 27.52 86 ALA A N 1
ATOM 628 C CA . ALA A 1 86 ? 43.128 33.550 4.437 1.00 26.35 86 ALA A CA 1
ATOM 629 C C . ALA A 1 86 ? 42.312 32.265 4.560 1.00 25.11 86 ALA A C 1
ATOM 630 O O . ALA A 1 86 ? 42.377 31.564 5.577 1.00 24.52 86 ALA A O 1
ATOM 632 N N . ALA A 1 87 ? 41.538 31.965 3.521 1.00 23.04 87 ALA A N 1
ATOM 633 C CA . ALA A 1 87 ? 40.716 30.761 3.506 1.00 22.90 87 ALA A CA 1
ATOM 634 C C . ALA A 1 87 ? 41.603 29.512 3.520 1.00 21.91 87 ALA A C 1
ATOM 635 O O . ALA A 1 87 ? 41.224 28.479 4.066 1.00 21.90 87 ALA A O 1
ATOM 637 N N . LEU A 1 88 ? 42.788 29.609 2.920 1.00 24.74 88 LEU A N 1
ATOM 638 C CA . LEU A 1 88 ? 43.723 28.481 2.898 1.00 26.15 88 LEU A CA 1
ATOM 639 C C . LEU A 1 88 ? 44.291 28.237 4.295 1.00 25.88 88 LEU A C 1
ATOM 640 O O . LEU A 1 88 ? 44.554 27.100 4.691 1.00 24.64 88 LEU A O 1
ATOM 645 N N . ALA A 1 89 ? 44.490 29.318 5.035 1.00 25.09 89 ALA A N 1
ATOM 646 C CA . ALA A 1 89 ? 45.000 29.203 6.384 1.00 25.34 89 ALA A CA 1
ATOM 647 C C . ALA A 1 89 ? 43.926 28.475 7.199 1.00 25.30 89 ALA A C 1
ATOM 648 O O . ALA A 1 89 ? 44.233 27.565 7.971 1.00 25.37 89 ALA A O 1
ATOM 650 N N . ALA A 1 90 ? 42.668 28.860 7.001 1.00 23.42 90 ALA A N 1
ATOM 651 C CA . ALA A 1 90 ? 41.562 28.240 7.726 1.00 26.28 90 ALA A CA 1
ATOM 652 C C . ALA A 1 90 ? 41.425 26.766 7.350 1.00 27.30 90 ALA A C 1
ATOM 653 O O . ALA A 1 90 ? 41.131 25.922 8.198 1.00 27.25 90 ALA A O 1
ATOM 655 N N . ARG A 1 91 ? 41.642 26.462 6.076 1.00 28.35 91 ARG A N 1
ATOM 656 C CA . ARG A 1 91 ? 41.558 25.087 5.603 1.00 31.24 91 ARG A CA 1
ATOM 657 C C . ARG A 1 91 ? 42.681 24.243 6.208 1.00 30.99 91 ARG A C 1
ATOM 658 O O . ARG A 1 91 ? 42.466 23.096 6.606 1.00 29.68 91 ARG A O 1
ATOM 666 N N . GLN A 1 92 ? 43.883 24.809 6.258 1.00 30.10 92 GLN A N 1
ATOM 667 C CA . GLN A 1 92 ? 45.020 24.096 6.826 1.00 30.20 92 GLN A CA 1
ATOM 668 C C . GLN A 1 92 ? 44.771 23.793 8.310 1.00 28.61 92 GLN A C 1
ATOM 669 O O . GLN A 1 92 ? 45.048 22.691 8.794 1.00 29.01 92 GLN A O 1
ATOM 675 N N . ARG A 1 93 ? 44.238 24.771 9.031 1.00 26.72 93 ARG A N 1
ATOM 676 C CA . ARG A 1 93 ? 43.966 24.576 10.445 1.00 26.90 93 ARG A CA 1
ATOM 677 C C . ARG A 1 93 ? 42.939 23.475 10.632 1.00 27.01 93 ARG A C 1
ATOM 678 O O . ARG A 1 93 ? 43.081 22.633 11.518 1.00 27.67 93 ARG A O 1
ATOM 686 N N . LEU A 1 94 ? 41.903 23.479 9.799 1.00 26.66 94 LEU A N 1
ATOM 687 C CA . LEU A 1 94 ? 40.863 22.465 9.890 1.00 27.30 94 LEU A CA 1
ATOM 688 C C . LEU A 1 94 ? 41.446 21.094 9.572 1.00 28.89 94 LEU A C 1
ATOM 689 O O . LEU A 1 94 ? 41.072 20.093 10.183 1.00 28.13 94 LEU A O 1
ATOM 694 N N . GLU A 1 95 ? 42.369 21.051 8.618 1.00 29.42 95 GLU A N 1
ATOM 695 C CA . GLU A 1 95 ? 42.996 19.789 8.249 1.00 31.08 95 GLU A CA 1
ATOM 696 C C . GLU A 1 95 ? 43.795 19.256 9.441 1.00 32.30 95 GLU A C 1
ATOM 697 O O . GLU A 1 95 ? 43.789 18.052 9.726 1.00 30.49 95 GLU A O 1
ATOM 699 N N . SER A 1 96 ? 44.471 20.156 10.148 1.00 32.41 96 SER A N 1
ATOM 700 C CA . SER A 1 96 ? 45.267 19.737 11.296 1.00 34.73 96 SER A CA 1
ATOM 701 C C . SER A 1 96 ? 44.376 19.208 12.423 1.00 34.46 96 SER A C 1
ATOM 702 O O . SER A 1 96 ? 44.840 18.481 13.295 1.00 34.81 96 SER A O 1
ATOM 705 N N . GLN A 1 97 ? 43.095 19.564 12.396 1.00 34.53 97 GLN A N 1
ATOM 706 C CA . GLN A 1 97 ? 42.167 19.115 13.427 1.00 33.47 97 GLN A CA 1
ATOM 707 C C . GLN A 1 97 ? 41.305 17.960 12.929 1.00 33.58 97 GLN A C 1
ATOM 708 O O . GLN A 1 97 ? 40.263 17.648 13.503 1.00 34.51 97 GLN A O 1
ATOM 714 N N . GLY A 1 98 ? 41.753 17.326 11.851 1.00 33.64 98 GLY A N 1
ATOM 715 C CA . GLY A 1 98 ? 41.031 16.198 11.297 1.00 32.90 98 GLY A CA 1
ATOM 716 C C . GLY A 1 98 ? 39.718 16.517 10.613 1.00 34.64 98 GLY A C 1
ATOM 717 O O . GLY A 1 98 ? 38.843 15.653 10.523 1.00 34.46 98 GLY A O 1
ATOM 718 N N . ARG A 1 99 ? 39.561 17.747 10.134 1.00 35.18 99 ARG A N 1
ATOM 719 C CA . ARG A 1 99 ? 38.331 18.116 9.444 1.00 35.53 99 ARG A CA 1
ATOM 720 C C . ARG A 1 99 ? 38.591 18.736 8.076 1.00 36.02 99 ARG A C 1
ATOM 721 O O . ARG A 1 99 ? 39.703 19.197 7.788 1.00 35.63 99 ARG A O 1
ATOM 729 N N . LYS A 1 100 ? 37.570 18.730 7.224 1.00 33.77 100 LYS A N 1
ATOM 730 C CA . LYS A 1 100 ? 37.724 19.273 5.879 1.00 33.13 100 LYS A CA 1
ATOM 731 C C . LYS A 1 100 ? 36.948 20.560 5.637 1.00 31.52 100 LYS A C 1
ATOM 732 O O . LYS A 1 100 ? 35.756 20.639 5.922 1.00 31.24 100 LYS A O 1
ATOM 734 N N . LEU A 1 101 ? 37.631 21.569 5.108 1.00 30.13 101 LEU A N 1
ATOM 735 C CA . LEU A 1 101 ? 36.980 22.833 4.791 1.00 29.16 101 LEU A CA 1
ATOM 736 C C . LEU A 1 101 ? 36.322 22.572 3.442 1.00 27.36 101 LEU A C 1
ATOM 737 O O . LEU A 1 101 ? 36.997 22.178 2.491 1.00 27.27 101 LEU A O 1
ATOM 742 N N . ALA A 1 102 ? 35.009 22.769 3.365 1.00 25.73 102 ALA A N 1
ATOM 743 C CA . ALA A 1 102 ? 34.282 22.536 2.116 1.00 25.21 102 ALA A CA 1
ATOM 744 C C . ALA A 1 102 ? 33.391 23.704 1.704 1.00 23.35 102 ALA A C 1
ATOM 745 O O . ALA A 1 102 ? 32.858 23.736 0.590 1.00 21.44 102 ALA A O 1
ATOM 747 N N . TYR A 1 103 ? 33.214 24.667 2.596 1.00 23.59 103 TYR A N 1
ATOM 748 C CA . TYR A 1 103 ? 32.351 25.780 2.256 1.00 23.38 103 TYR A CA 1
ATOM 749 C C . TYR A 1 103 ? 32.859 27.138 2.713 1.00 24.01 103 TYR A C 1
ATOM 750 O O . TYR A 1 103 ? 33.573 27.255 3.713 1.00 24.98 103 TYR A O 1
ATOM 759 N N . VAL A 1 104 ? 32.501 28.161 1.945 1.00 23.42 104 VAL A N 1
ATOM 760 C CA . VAL A 1 104 ? 32.837 29.541 2.278 1.00 23.56 104 VAL A CA 1
ATOM 761 C C . VAL A 1 104 ? 31.501 30.260 2.295 1.00 21.82 104 VAL A C 1
ATOM 762 O O . VAL A 1 104 ? 30.520 29.754 1.752 1.00 21.31 104 VAL A O 1
ATOM 766 N N . VAL A 1 105 ? 31.446 31.424 2.928 1.00 20.44 105 VAL A N 1
ATOM 767 C CA . VAL A 1 105 ? 30.199 32.166 2.981 1.00 21.38 105 VAL A CA 1
ATOM 768 C C . VAL A 1 105 ? 30.482 33.660 3.157 1.00 22.70 105 VAL A C 1
ATOM 769 O O . VAL A 1 105 ? 31.370 34.050 3.921 1.00 22.55 105 VAL A O 1
ATOM 773 N N . ALA A 1 106 ? 29.743 34.490 2.422 1.00 21.95 106 ALA A N 1
ATOM 774 C CA . ALA A 1 106 ? 29.921 35.935 2.508 1.00 24.07 106 ALA A CA 1
ATOM 775 C C . ALA A 1 106 ? 29.487 36.387 3.892 1.00 23.43 106 ALA A C 1
ATOM 776 O O . ALA A 1 106 ? 28.589 35.805 4.487 1.00 23.80 106 ALA A O 1
ATOM 778 N N . PRO A 1 107 ? 30.122 37.433 4.424 1.00 22.65 107 PRO A N 1
ATOM 779 C CA . PRO A 1 107 ? 29.714 37.881 5.753 1.00 21.50 107 PRO A CA 1
ATOM 780 C C . PRO A 1 107 ? 28.361 38.589 5.738 1.00 22.70 107 PRO A C 1
ATOM 781 O O . PRO A 1 107 ? 27.578 38.477 6.682 1.00 20.98 107 PRO A O 1
ATOM 785 N N . GLU A 1 108 ? 28.092 39.294 4.642 1.00 23.87 108 GLU A N 1
ATOM 786 C CA . GLU A 1 108 ? 26.876 40.089 4.479 1.00 24.60 108 GLU A CA 1
ATOM 787 C C . GLU A 1 108 ? 26.491 40.213 3.003 1.00 24.37 108 GLU A C 1
ATOM 788 O O . GLU A 1 108 ? 27.174 39.685 2.128 1.00 23.14 108 GLU A O 1
ATOM 794 N N . SER A 1 109 ? 25.388 40.912 2.740 1.00 24.92 109 SER A N 1
ATOM 795 C CA . SER A 1 109 ? 24.925 41.138 1.372 1.00 24.44 109 SER A CA 1
ATOM 796 C C . SER A 1 109 ? 25.523 42.430 0.842 1.00 22.83 109 SER A C 1
ATOM 797 O O . SER A 1 109 ? 25.365 43.486 1.449 1.00 23.58 109 SER A O 1
ATOM 800 N N . GLY A 1 110 ? 26.202 42.344 -0.295 1.00 22.22 110 GLY A N 1
ATOM 801 C CA . GLY A 1 110 ? 26.806 43.524 -0.883 1.00 20.48 110 GLY A CA 1
ATOM 802 C C . GLY A 1 110 ? 27.573 43.159 -2.130 1.00 20.04 110 GLY A C 1
ATOM 803 O O . GLY A 1 110 ? 27.901 41.994 -2.340 1.00 22.31 110 GLY A O 1
ATOM 804 N N . ALA A 1 111 ? 27.877 44.154 -2.951 1.00 21.07 111 ALA A N 1
ATOM 805 C CA . ALA A 1 111 ? 28.596 43.928 -4.201 1.00 22.75 111 ALA A CA 1
ATOM 806 C C . ALA A 1 111 ? 29.846 43.060 -4.095 1.00 23.53 111 ALA A C 1
ATOM 807 O O . ALA A 1 111 ? 30.060 42.193 -4.940 1.00 26.51 111 ALA A O 1
ATOM 809 N N . LEU A 1 112 ? 30.663 43.281 -3.070 1.00 24.18 112 LEU A N 1
ATOM 810 C CA . LEU A 1 112 ? 31.903 42.519 -2.891 1.00 25.09 112 LEU A CA 1
ATOM 811 C C . LEU A 1 112 ? 31.732 41.150 -2.248 1.00 26.29 112 LEU A C 1
ATOM 812 O O . LEU A 1 112 ? 32.330 40.161 -2.687 1.00 24.44 112 LEU A O 1
ATOM 817 N N . GLY A 1 113 ? 30.935 41.127 -1.186 1.00 24.93 113 GLY A N 1
ATOM 818 C CA . GLY A 1 113 ? 30.682 39.919 -0.427 1.00 25.00 113 GLY A CA 1
ATOM 819 C C . GLY A 1 113 ? 30.497 38.619 -1.172 1.00 24.63 113 GLY A C 1
ATOM 820 O O . GLY A 1 113 ? 31.270 37.676 -0.980 1.00 24.79 113 GLY A O 1
ATOM 821 N N . PHE A 1 114 ? 29.473 38.553 -2.012 1.00 24.42 114 PHE A N 1
ATOM 822 C CA . PHE A 1 114 ? 29.213 37.332 -2.742 1.00 25.72 114 PHE A CA 1
ATOM 823 C C . PHE A 1 114 ? 30.303 37.060 -3.781 1.00 26.03 114 PHE A C 1
ATOM 824 O O . PHE A 1 114 ? 30.715 35.916 -3.962 1.00 27.01 114 PHE A O 1
ATOM 832 N N . VAL A 1 115 ? 30.785 38.112 -4.436 1.00 25.32 115 VAL A N 1
ATOM 833 C CA . VAL A 1 115 ? 31.825 37.983 -5.454 1.00 23.32 115 VAL A CA 1
ATOM 834 C C . VAL A 1 115 ? 33.090 37.355 -4.867 1.00 23.33 115 VAL A C 1
ATOM 835 O O . VAL A 1 115 ? 33.586 36.349 -5.378 1.00 20.59 115 VAL A O 1
ATOM 839 N N . VAL A 1 116 ? 33.599 37.940 -3.785 1.00 22.63 116 VAL A N 1
ATOM 840 C CA . VAL A 1 116 ? 34.796 37.427 -3.134 1.00 20.66 116 VAL A CA 1
ATOM 841 C C . VAL A 1 116 ? 34.613 35.954 -2.746 1.00 20.08 116 VAL A C 1
ATOM 842 O O . VAL A 1 116 ? 35.437 35.108 -3.082 1.00 19.24 116 VAL A O 1
ATOM 846 N N . ALA A 1 117 ? 33.527 35.645 -2.051 1.00 18.75 117 ALA A N 1
ATOM 847 C CA . ALA A 1 117 ? 33.271 34.270 -1.645 1.00 19.66 117 ALA A CA 1
ATOM 848 C C . ALA A 1 117 ? 33.253 33.342 -2.856 1.00 21.65 117 ALA A C 1
ATOM 849 O O . ALA A 1 117 ? 33.817 32.243 -2.816 1.00 23.12 117 ALA A O 1
ATOM 851 N N . SER A 1 118 ? 32.601 33.783 -3.928 1.00 20.04 118 SER A N 1
ATOM 852 C CA . SER A 1 118 ? 32.512 32.984 -5.136 1.00 20.90 118 SER A CA 1
ATOM 853 C C . SER A 1 118 ? 33.887 32.713 -5.752 1.00 20.71 118 SER A C 1
ATOM 854 O O . SER A 1 118 ? 34.206 31.586 -6.127 1.00 21.03 118 SER A O 1
ATOM 857 N N . LEU A 1 119 ? 34.699 33.753 -5.855 1.00 19.34 119 LEU A N 1
ATOM 858 C CA . LEU A 1 119 ? 36.016 33.611 -6.435 1.00 19.75 119 LEU A CA 1
ATOM 859 C C . LEU A 1 119 ? 36.897 32.696 -5.592 1.00 19.76 119 LEU A C 1
ATOM 860 O O . LEU A 1 119 ? 37.666 31.897 -6.136 1.00 19.19 119 LEU A O 1
ATOM 865 N N . VAL A 1 120 ? 36.778 32.805 -4.270 1.00 17.88 120 VAL A N 1
ATOM 866 C CA . VAL A 1 120 ? 37.570 31.975 -3.376 1.00 18.76 120 VAL A CA 1
ATOM 867 C C . VAL A 1 120 ? 37.177 30.498 -3.503 1.00 21.47 120 VAL A C 1
ATOM 868 O O . VAL A 1 120 ? 38.045 29.619 -3.551 1.00 20.35 120 VAL A O 1
ATOM 872 N N . ALA A 1 121 ? 35.876 30.231 -3.565 1.00 21.70 121 ALA A N 1
ATOM 873 C CA . ALA A 1 121 ? 35.377 28.864 -3.701 1.00 24.96 121 ALA A CA 1
ATOM 874 C C . ALA A 1 121 ? 35.871 28.242 -5.016 1.00 26.09 121 ALA A C 1
ATOM 875 O O . ALA A 1 121 ? 36.319 27.097 -5.045 1.00 27.33 121 ALA A O 1
ATOM 877 N N . ALA A 1 122 ? 35.784 29.006 -6.099 1.00 27.05 122 ALA A N 1
ATOM 878 C CA . ALA A 1 122 ? 36.230 28.539 -7.410 1.00 29.55 122 ALA A CA 1
ATOM 879 C C . ALA A 1 122 ? 37.716 28.216 -7.374 1.00 30.58 122 ALA A C 1
ATOM 880 O O . ALA A 1 122 ? 38.167 27.244 -7.972 1.00 32.66 122 ALA A O 1
ATOM 882 N N . LYS A 1 123 ? 38.469 29.047 -6.663 1.00 30.60 123 LYS A N 1
ATOM 883 C CA . LYS A 1 123 ? 39.906 28.886 -6.538 1.00 30.34 123 LYS A CA 1
ATOM 884 C C . LYS A 1 123 ? 40.326 27.693 -5.676 1.00 30.65 123 LYS A C 1
ATOM 885 O O . LYS A 1 123 ? 41.314 27.021 -5.971 1.00 30.62 123 LYS A O 1
ATOM 891 N N . LEU A 1 124 ? 39.576 27.423 -4.614 1.00 30.22 124 LEU A N 1
ATOM 892 C CA . LEU A 1 124 ? 39.926 26.335 -3.711 1.00 28.18 124 LEU A CA 1
ATOM 893 C C . LEU A 1 124 ? 39.099 25.068 -3.869 1.00 28.57 124 LEU A C 1
ATOM 894 O O . LEU A 1 124 ? 39.336 24.076 -3.173 1.00 29.40 124 LEU A O 1
ATOM 899 N N . GLY A 1 125 ? 38.133 25.094 -4.779 1.00 27.28 125 GLY A N 1
ATOM 900 C CA . GLY A 1 125 ? 37.297 23.926 -4.985 1.00 28.14 125 GLY A CA 1
ATOM 901 C C . GLY A 1 125 ? 36.265 23.744 -3.883 1.00 29.04 125 GLY A C 1
ATOM 902 O O . GLY A 1 125 ? 35.939 22.617 -3.501 1.00 28.87 125 GLY A O 1
ATOM 903 N N . LEU A 1 126 ? 35.742 24.855 -3.371 1.00 27.90 126 LEU A N 1
ATOM 904 C CA . LEU A 1 126 ? 34.742 24.801 -2.310 1.00 27.80 126 LEU A CA 1
ATOM 905 C C . LEU A 1 126 ? 33.390 25.233 -2.851 1.00 27.64 126 LEU A C 1
ATOM 906 O O . LEU A 1 126 ? 33.258 25.595 -4.017 1.00 28.07 126 LEU A O 1
ATOM 911 N N . ALA A 1 127 ? 32.379 25.185 -1.997 1.00 27.68 127 ALA A N 1
ATOM 912 C CA . ALA A 1 127 ? 31.050 25.617 -2.387 1.00 28.05 127 ALA A CA 1
ATOM 913 C C . ALA A 1 127 ? 30.681 26.821 -1.519 1.00 27.46 127 ALA A C 1
ATOM 914 O O . ALA A 1 127 ? 31.011 26.869 -0.331 1.00 27.76 127 ALA A O 1
ATOM 916 N N . VAL A 1 128 ? 30.022 27.801 -2.124 1.00 27.66 128 VAL A N 1
ATOM 917 C CA . VAL A 1 128 ? 29.599 28.998 -1.405 1.00 27.91 128 VAL A CA 1
ATOM 918 C C . VAL A 1 128 ? 28.167 28.767 -0.932 1.00 26.20 128 VAL A C 1
ATOM 919 O O . VAL A 1 128 ? 27.345 28.221 -1.666 1.00 25.29 128 VAL A O 1
ATOM 923 N N . VAL A 1 129 ? 27.875 29.160 0.303 1.00 24.26 129 VAL A N 1
ATOM 924 C CA . VAL A 1 129 ? 26.538 28.972 0.853 1.00 22.08 129 VAL A CA 1
ATOM 925 C C . VAL A 1 129 ? 25.600 30.090 0.403 1.00 22.19 129 VAL A C 1
ATOM 926 O O . VAL A 1 129 ? 25.988 31.252 0.386 1.00 22.54 129 VAL A O 1
ATOM 930 N N . ASP A 1 130 ? 24.374 29.734 0.022 1.00 22.62 130 ASP A N 1
ATOM 931 C CA . ASP A 1 130 ? 23.393 30.722 -0.428 1.00 20.34 130 ASP A CA 1
ATOM 932 C C . ASP A 1 130 ? 22.813 31.348 0.820 1.00 20.41 130 ASP A C 1
ATOM 933 O O . ASP A 1 130 ? 21.715 30.997 1.257 1.00 21.77 130 ASP A O 1
ATOM 938 N N . ALA A 1 131 ? 23.574 32.279 1.392 1.00 20.45 131 ALA A N 1
ATOM 939 C CA . ALA A 1 131 ? 23.191 32.960 2.616 1.00 19.95 131 ALA A CA 1
ATOM 940 C C . ALA A 1 131 ? 24.290 33.918 3.028 1.00 20.36 131 ALA A C 1
ATOM 941 O O . ALA A 1 131 ? 25.334 33.989 2.383 1.00 21.67 131 ALA A O 1
ATOM 943 N N . ASP A 1 132 ? 24.037 34.660 4.108 1.00 19.61 132 ASP A N 1
ATOM 944 C CA . ASP A 1 132 ? 25.008 35.571 4.691 1.00 19.61 132 ASP A CA 1
ATOM 945 C C . ASP A 1 132 ? 24.512 36.006 6.068 1.00 19.20 132 ASP A C 1
ATOM 946 O O . ASP A 1 132 ? 23.393 35.676 6.467 1.00 18.43 132 ASP A O 1
ATOM 951 N N . GLY A 1 133 ? 25.347 36.743 6.788 1.00 19.10 133 GLY A N 1
ATOM 952 C CA . GLY A 1 133 ? 25.015 37.160 8.140 1.00 19.65 133 GLY A CA 1
ATOM 953 C C . GLY A 1 133 ? 23.920 38.165 8.467 1.00 20.63 133 GLY A C 1
ATOM 954 O O . GLY A 1 133 ? 23.661 38.392 9.652 1.00 21.07 133 GLY A O 1
ATOM 955 N N . ALA A 1 134 ? 23.259 38.752 7.474 1.00 19.75 134 ALA A N 1
ATOM 956 C CA . ALA A 1 134 ? 22.230 39.742 7.785 1.00 19.92 134 ALA A CA 1
ATOM 957 C C . ALA A 1 134 ? 21.200 39.968 6.695 1.00 20.96 134 ALA A C 1
ATOM 958 O O . ALA A 1 134 ? 20.067 40.359 6.975 1.00 21.25 134 ALA A O 1
ATOM 960 N N . GLY A 1 135 ? 21.584 39.718 5.449 1.00 22.20 135 GLY A N 1
ATOM 961 C CA . GLY A 1 135 ? 20.666 39.957 4.350 1.00 21.00 135 GLY A CA 1
ATOM 962 C C . GLY A 1 135 ? 20.881 41.392 3.895 1.00 22.70 135 GLY A C 1
ATOM 963 O O . GLY A 1 135 ? 20.221 41.880 2.978 1.00 21.45 135 GLY A O 1
ATOM 964 N N . ARG A 1 136 ? 21.809 42.067 4.572 1.00 23.83 136 ARG A N 1
ATOM 965 C CA . ARG A 1 136 ? 22.179 43.447 4.267 1.00 24.92 136 ARG A CA 1
ATOM 966 C C . ARG A 1 136 ? 23.649 43.630 4.635 1.00 25.88 136 ARG A C 1
ATOM 967 O O . ARG A 1 136 ? 24.312 42.670 5.051 1.00 23.71 136 ARG A O 1
ATOM 975 N N . ALA A 1 137 ? 24.160 44.842 4.468 1.00 25.80 137 ALA A N 1
ATOM 976 C CA . ALA A 1 137 ? 25.542 45.135 4.824 1.00 26.63 137 ALA A CA 1
ATOM 977 C C . ALA A 1 137 ? 25.476 45.875 6.153 1.00 27.16 137 ALA A C 1
ATOM 978 O O . ALA A 1 137 ? 24.592 46.709 6.356 1.00 26.59 137 ALA A O 1
ATOM 980 N N . VAL A 1 138 ? 26.390 45.559 7.063 1.00 26.48 138 VAL A N 1
ATOM 981 C CA . VAL A 1 138 ? 26.393 46.202 8.371 1.00 27.73 138 VAL A CA 1
ATOM 982 C C . VAL A 1 138 ? 27.744 46.836 8.671 1.00 28.59 138 VAL A C 1
ATOM 983 O O . VAL A 1 138 ? 28.776 46.369 8.197 1.00 26.99 138 VAL A O 1
ATOM 987 N N . PRO A 1 139 ? 27.752 47.911 9.477 1.00 30.16 139 PRO A N 1
ATOM 988 C CA . PRO A 1 139 ? 28.998 48.594 9.821 1.00 30.83 139 PRO A CA 1
ATOM 989 C C . PRO A 1 139 ? 29.949 47.811 10.714 1.00 31.00 139 PRO A C 1
ATOM 990 O O . PRO A 1 139 ? 31.151 48.070 10.695 1.00 31.26 139 PRO A O 1
ATOM 994 N N . SER A 1 140 ? 29.432 46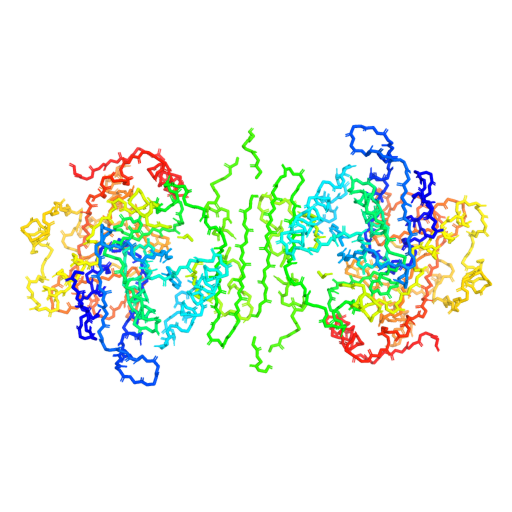.876 11.510 1.00 31.02 140 SER A N 1
ATOM 995 C CA . SER A 1 140 ? 30.315 46.103 12.379 1.00 31.73 140 SER A CA 1
ATOM 996 C C . SER A 1 140 ? 29.839 44.677 12.664 1.00 30.28 140 SER A C 1
ATOM 997 O O . SER A 1 140 ? 28.651 44.381 12.604 1.00 31.88 140 SER A O 1
ATOM 1000 N N . LEU A 1 141 ? 30.795 43.810 12.989 1.00 28.88 141 LEU A N 1
ATOM 1001 C CA . LEU A 1 141 ? 30.567 42.386 13.230 1.00 27.49 141 LEU A CA 1
ATOM 1002 C C . LEU A 1 141 ? 29.444 41.903 14.150 1.00 27.15 141 LEU A C 1
ATOM 1003 O O . LEU A 1 141 ? 28.830 40.876 13.872 1.00 27.71 141 LEU A O 1
ATOM 1008 N N . PRO A 1 142 ? 29.169 42.604 15.262 1.00 26.98 142 PRO A N 1
ATOM 1009 C CA . PRO A 1 142 ? 28.084 42.116 16.131 1.00 26.91 142 PRO A CA 1
ATOM 1010 C C . PRO A 1 142 ? 26.676 42.181 15.525 1.00 27.11 142 PRO A C 1
ATOM 1011 O O . PRO A 1 142 ? 25.714 41.671 16.105 1.00 26.34 142 PRO A O 1
ATOM 1023 N N . LEU A 1 144 ? 25.980 40.867 12.645 1.00 22.94 144 LEU A N 1
ATOM 1024 C CA . LEU A 1 144 ? 25.830 39.685 11.800 1.00 23.23 144 LEU A CA 1
ATOM 1025 C C . LEU A 1 144 ? 25.349 38.525 12.662 1.00 20.98 144 LEU A C 1
ATOM 1026 O O . LEU A 1 144 ? 25.721 38.423 13.831 1.00 21.08 144 LEU A O 1
ATOM 1031 N N . THR A 1 145 ? 24.529 37.649 12.090 1.00 21.67 145 THR A N 1
ATOM 1032 C CA . THR A 1 145 ? 23.994 36.517 12.846 1.00 22.51 145 THR A CA 1
ATOM 1033 C C . THR A 1 145 ? 25.052 35.570 13.410 1.00 23.68 145 THR A C 1
ATOM 1034 O O . THR A 1 145 ? 24.795 34.864 14.394 1.00 23.45 145 THR A O 1
ATOM 1038 N N . TYR A 1 146 ? 26.240 35.568 12.802 1.00 21.39 146 TYR A N 1
ATOM 1039 C CA . TYR A 1 146 ? 27.342 34.720 13.261 1.00 21.79 146 TYR A CA 1
ATOM 1040 C C . TYR A 1 146 ? 27.644 35.062 14.719 1.00 22.69 146 TYR A C 1
ATOM 1041 O O . TYR A 1 146 ? 27.817 34.176 15.564 1.00 21.15 146 TYR A O 1
ATOM 1050 N N . ALA A 1 147 ? 27.711 36.359 15.004 1.00 21.72 147 ALA A N 1
ATOM 1051 C CA . ALA A 1 147 ? 27.993 36.838 16.350 1.00 21.72 147 ALA A CA 1
ATOM 1052 C C . ALA A 1 147 ? 26.855 36.531 17.336 1.00 22.18 147 ALA A C 1
ATOM 1053 O O . ALA A 1 147 ? 27.103 36.155 18.484 1.00 24.29 147 ALA A O 1
ATOM 1055 N N . ALA A 1 148 ? 25.613 36.686 16.889 1.00 21.30 148 ALA A N 1
ATOM 1056 C CA . ALA A 1 148 ? 24.457 36.422 17.742 1.00 20.97 148 ALA A CA 1
ATOM 1057 C C . ALA A 1 148 ? 24.368 34.942 18.107 1.00 21.13 148 ALA A C 1
ATOM 1058 O O . ALA A 1 148 ? 24.044 34.589 19.250 1.00 17.72 148 ALA A O 1
ATOM 1060 N N . ALA A 1 149 ? 24.647 34.085 17.129 1.00 20.69 149 ALA A N 1
ATOM 1061 C CA . ALA A 1 149 ? 24.610 32.645 17.334 1.00 23.63 149 ALA A CA 1
ATOM 1062 C C . ALA A 1 149 ? 25.753 32.201 18.242 1.00 25.11 149 ALA A C 1
ATOM 1063 O O . ALA A 1 149 ? 25.800 31.055 18.673 1.00 27.11 149 ALA A O 1
ATOM 1065 N N . GLY A 1 150 ? 26.687 33.104 18.516 1.00 25.29 150 GLY A N 1
ATOM 1066 C CA . GLY A 1 150 ? 27.791 32.742 19.381 1.00 25.17 150 GLY A CA 1
ATOM 1067 C C . GLY A 1 150 ? 28.895 31.863 18.803 1.00 24.27 150 GLY A C 1
ATOM 1068 O O . GLY A 1 150 ? 29.525 31.097 19.544 1.00 23.75 150 GLY A O 1
ATOM 1069 N N . VAL A 1 151 ? 29.115 31.960 17.486 1.00 23.96 151 VAL A N 1
ATOM 1070 C CA . VAL A 1 151 ? 30.186 31.197 16.811 1.00 25.25 151 VAL A CA 1
ATOM 1071 C C . VAL A 1 151 ? 31.513 31.800 17.206 1.00 23.97 151 VAL A C 1
ATOM 1072 O O . VAL A 1 151 ? 31.698 32.997 17.074 1.00 22.96 151 VAL A O 1
ATOM 1076 N N . PRO A 1 152 ? 32.450 30.992 17.732 1.00 23.25 152 PRO A N 1
ATOM 1077 C CA . PRO A 1 152 ? 33.727 31.600 18.116 1.00 23.06 152 PRO A CA 1
ATOM 1078 C C . PRO A 1 152 ? 34.255 32.424 16.951 1.00 21.96 152 PRO A C 1
ATOM 1079 O O . PRO A 1 152 ? 34.333 31.934 15.831 1.00 21.22 152 PRO A O 1
ATOM 1083 N N . PRO A 1 153 ? 34.596 33.697 17.201 1.00 22.60 153 PRO A N 1
ATOM 1084 C CA . PRO A 1 153 ? 35.112 34.580 16.150 1.00 22.72 153 PRO A CA 1
ATOM 1085 C C . PRO A 1 153 ? 36.556 34.313 15.743 1.00 23.28 153 PRO A C 1
ATOM 1086 O O . PRO A 1 153 ? 36.971 34.681 14.641 1.00 22.30 153 PRO A O 1
ATOM 1090 N N . THR A 1 154 ? 37.323 33.688 16.632 1.00 22.45 154 THR A N 1
ATOM 1091 C CA . THR A 1 154 ? 38.721 33.388 16.341 1.00 21.14 154 THR A CA 1
ATOM 1092 C C . THR A 1 154 ? 38.942 31.891 16.509 1.00 20.94 154 THR A C 1
ATOM 1093 O O . THR A 1 154 ? 38.162 31.214 17.166 1.00 18.98 154 THR A O 1
ATOM 1097 N N . PRO A 1 155 ? 40.019 31.353 15.925 1.00 20.93 155 PRO A N 1
ATOM 1098 C CA . PRO A 1 155 ? 41.057 32.007 15.128 1.00 21.54 155 PRO A CA 1
ATOM 1099 C C . PRO A 1 155 ? 40.540 32.816 13.945 1.00 24.23 155 PRO A C 1
ATOM 1100 O O . PRO A 1 155 ? 39.652 32.373 13.210 1.00 23.87 155 PRO A O 1
ATOM 1104 N N . ALA A 1 156 ? 41.103 34.009 13.771 1.00 23.84 156 ALA A N 1
ATOM 1105 C CA . ALA A 1 156 ? 40.739 34.877 12.657 1.00 24.77 156 ALA A CA 1
ATOM 1106 C C . ALA A 1 156 ? 42.001 34.985 11.796 1.00 25.45 156 ALA A C 1
ATOM 1107 O O . ALA A 1 156 ? 43.111 35.075 12.324 1.00 26.56 156 ALA A O 1
ATOM 1109 N N . PHE A 1 157 ? 41.842 34.963 10.479 1.00 23.01 157 PHE A N 1
ATOM 1110 C CA . PHE A 1 157 ? 43.005 35.042 9.611 1.00 23.63 157 PHE A CA 1
ATOM 1111 C C . PHE A 1 157 ? 42.950 36.254 8.684 1.00 23.79 157 PHE A C 1
ATOM 1112 O O . PHE A 1 157 ? 41.969 36.454 7.975 1.00 23.41 157 PHE A O 1
ATOM 1120 N N . LEU A 1 158 ? 44.002 37.069 8.721 1.00 24.51 158 LEU A N 1
ATOM 1121 C CA . LEU A 1 158 ? 44.125 38.238 7.856 1.00 27.35 158 LEU A CA 1
ATOM 1122 C C . LEU A 1 158 ? 45.291 37.944 6.917 1.00 28.24 158 LEU A C 1
ATOM 1123 O O . LEU A 1 158 ? 46.348 37.494 7.356 1.00 28.23 158 LEU A O 1
ATOM 1128 N N . ALA A 1 159 ? 45.103 38.191 5.626 1.00 29.68 159 ALA A N 1
ATOM 1129 C CA . ALA A 1 159 ? 46.156 37.898 4.666 1.00 30.30 159 ALA A CA 1
ATOM 1130 C C . ALA A 1 159 ? 46.434 39.006 3.661 1.00 30.25 159 ALA A C 1
ATOM 1131 O O . ALA A 1 159 ? 45.536 39.758 3.281 1.00 30.25 159 ALA A O 1
ATOM 1133 N N . GLY A 1 160 ? 47.697 39.090 3.246 1.00 33.60 160 GLY A N 1
ATOM 1134 C CA . GLY A 1 160 ? 48.129 40.078 2.268 1.00 35.52 160 GLY A CA 1
ATOM 1135 C C . GLY A 1 160 ? 48.058 39.494 0.867 1.00 37.65 160 GLY A C 1
ATOM 1136 O O . GLY A 1 160 ? 47.647 38.346 0.688 1.00 37.37 160 GLY A O 1
ATOM 1137 N N . GLU A 1 161 ? 48.468 40.270 -0.131 1.00 40.18 161 GLU A N 1
ATOM 1138 C CA . GLU A 1 161 ? 48.423 39.820 -1.519 1.00 42.04 161 GLU A CA 1
ATOM 1139 C C . GLU A 1 161 ? 49.673 39.065 -1.971 1.00 43.26 161 GLU A C 1
ATOM 1140 O O . GLU A 1 161 ? 49.658 38.394 -3.008 1.00 42.77 161 GLU A O 1
ATOM 1146 N N . SER A 1 162 ? 50.747 39.166 -1.192 1.00 43.56 162 SER A N 1
ATOM 1147 C CA . SER A 1 162 ? 52.004 38.502 -1.534 1.00 44.07 162 SER A CA 1
ATOM 1148 C C . SER A 1 162 ? 52.162 37.130 -0.880 1.00 44.12 162 SER A C 1
ATOM 1149 O O . SER A 1 162 ? 52.519 36.150 -1.542 1.00 45.92 162 SER A O 1
ATOM 1152 N N . GLY A 1 163 ? 51.896 37.060 0.418 1.00 42.23 163 GLY A N 1
ATOM 1153 C CA . GLY A 1 163 ? 52.027 35.803 1.129 1.00 41.33 163 GLY A CA 1
ATOM 1154 C C . GLY A 1 163 ? 51.976 36.031 2.623 1.00 40.13 163 GLY A C 1
ATOM 1155 O O . GLY A 1 163 ? 52.042 35.092 3.411 1.00 41.75 163 GLY A O 1
ATOM 1156 N N . LEU A 1 164 ? 51.862 37.294 3.011 1.00 39.02 164 LEU A N 1
ATOM 1157 C CA . LEU A 1 164 ? 51.781 37.660 4.417 1.00 38.87 164 LEU A CA 1
ATOM 1158 C C . LEU A 1 164 ? 50.449 37.170 5.007 1.00 37.98 164 LEU A C 1
ATOM 1159 O O . LEU A 1 164 ? 49.384 37.408 4.441 1.00 37.02 164 LEU A O 1
ATOM 1164 N N . CYS A 1 165 ? 50.528 36.450 6.124 1.00 35.92 165 CYS A N 1
ATOM 1165 C CA . CYS A 1 165 ? 49.351 35.921 6.811 1.00 35.69 165 CYS A CA 1
ATOM 1166 C C . CYS A 1 165 ? 49.483 36.168 8.308 1.00 33.29 165 CYS A C 1
ATOM 1167 O O . CYS A 1 165 ? 50.523 35.894 8.904 1.00 33.96 165 CYS A O 1
ATOM 1170 N N . VAL A 1 166 ? 48.424 36.695 8.908 1.00 30.95 166 VAL A N 1
ATOM 1171 C CA . VAL A 1 166 ? 48.410 36.983 10.332 1.00 29.33 166 VAL A CA 1
ATOM 1172 C C . VAL A 1 166 ? 47.219 36.282 10.975 1.00 29.37 166 VAL A C 1
ATOM 1173 O O . VAL A 1 166 ? 46.110 36.297 10.431 1.00 28.37 166 VAL A O 1
ATOM 1177 N N . GLU A 1 167 ? 47.452 35.658 12.125 1.00 27.85 167 GLU A N 1
ATOM 1178 C CA . GLU A 1 167 ? 46.382 34.980 12.839 1.00 27.21 167 GLU A CA 1
ATOM 1179 C C . GLU A 1 167 ? 46.098 35.719 14.142 1.00 27.19 167 GLU A C 1
ATOM 1180 O O . GLU A 1 167 ? 47.013 36.218 14.806 1.00 26.84 167 GLU A O 1
ATOM 1186 N N . LEU A 1 168 ? 44.828 35.786 14.511 1.00 25.53 168 LEU A N 1
ATOM 1187 C CA . LEU A 1 168 ? 44.452 36.468 15.733 1.00 26.06 168 LEU A CA 1
ATOM 1188 C C . LEU A 1 168 ? 43.486 35.621 16.552 1.00 25.70 168 LEU A C 1
ATOM 1189 O O . LEU A 1 168 ? 42.481 35.138 16.038 1.00 27.38 168 LEU A O 1
ATOM 1194 N N . GLY A 1 169 ? 43.817 35.430 17.825 1.00 25.80 169 GLY A N 1
ATOM 1195 C CA . GLY A 1 169 ? 42.969 34.664 18.722 1.00 22.96 169 GLY A CA 1
ATOM 1196 C C . GLY A 1 169 ? 42.573 35.551 19.886 1.00 22.87 169 GLY A C 1
ATOM 1197 O O . GLY A 1 169 ? 43.414 36.269 20.425 1.00 23.46 169 GLY A O 1
ATOM 1198 N N . VAL A 1 170 ? 41.299 35.530 20.266 1.00 23.13 170 VAL A N 1
ATOM 1199 C CA . VAL A 1 170 ? 40.828 36.346 21.384 1.00 25.07 170 VAL A CA 1
ATOM 1200 C C . VAL A 1 170 ? 39.989 35.567 22.392 1.00 27.46 170 VAL A C 1
ATOM 1201 O O . VAL A 1 170 ? 39.014 34.899 22.03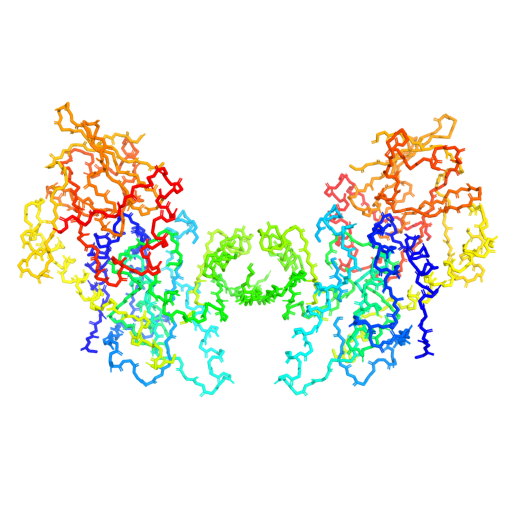6 1.00 28.83 170 VAL A O 1
ATOM 1205 N N . ARG A 1 171 ? 40.382 35.674 23.657 1.00 29.14 171 ARG A N 1
ATOM 1206 C CA . ARG A 1 171 ? 39.675 35.038 24.759 1.00 32.64 171 ARG A CA 1
ATOM 1207 C C . ARG A 1 171 ? 39.290 36.151 25.736 1.00 34.55 171 ARG A C 1
ATOM 1208 O O . ARG A 1 171 ? 40.150 36.782 26.357 1.00 32.18 171 ARG A O 1
ATOM 1218 N N . PRO A 1 173 ? 37.665 37.889 29.125 1.00 48.41 173 PRO A N 1
ATOM 1219 C CA . PRO A 1 173 ? 37.709 37.456 30.522 1.00 51.26 173 PRO A CA 1
ATOM 1220 C C . PRO A 1 173 ? 36.256 37.248 30.961 1.00 53.94 173 PRO A C 1
ATOM 1221 O O . PRO A 1 173 ? 35.332 37.732 30.303 1.00 51.33 173 PRO A O 1
ATOM 1225 N N . PRO A 1 174 ? 36.032 36.514 32.061 1.00 57.00 174 PRO A N 1
ATOM 1226 C CA . PRO A 1 174 ? 34.652 36.297 32.513 1.00 59.44 174 PRO A CA 1
ATOM 1227 C C . PRO A 1 174 ? 33.892 37.613 32.717 1.00 61.11 174 PRO A C 1
ATOM 1228 O O . PRO A 1 174 ? 34.472 38.616 33.142 1.00 60.40 174 PRO A O 1
ATOM 1232 N N . PRO A 1 175 ? 32.586 37.630 32.394 1.00 62.75 175 PRO A N 1
ATOM 1233 C CA . PRO A 1 175 ? 31.780 38.845 32.564 1.00 64.13 175 PRO A CA 1
ATOM 1234 C C . PRO A 1 175 ? 31.799 39.374 34.005 1.00 64.69 175 PRO A C 1
ATOM 1235 O O . PRO A 1 175 ? 31.681 38.605 34.963 1.00 63.94 175 PRO A O 1
ATOM 1239 N N . ASP A 1 176 ? 31.949 40.688 34.150 1.00 65.30 176 ASP A N 1
ATOM 1240 C CA . ASP A 1 176 ? 31.991 41.316 35.466 1.00 65.43 176 ASP A CA 1
ATOM 1241 C C . ASP A 1 176 ? 30.767 42.195 35.692 1.00 65.30 176 ASP A C 1
ATOM 1242 O O . ASP A 1 176 ? 30.757 43.032 36.593 1.00 64.57 176 ASP A O 1
ATOM 1244 N N . ARG A 1 180 ? 31.799 44.821 30.062 1.00 58.10 180 ARG A N 1
ATOM 1245 C CA . ARG A 1 180 ? 32.342 43.905 29.066 1.00 57.91 180 ARG A CA 1
ATOM 1246 C C . ARG A 1 180 ? 31.700 44.132 27.698 1.00 57.38 180 ARG A C 1
ATOM 1247 O O . ARG A 1 180 ? 30.476 44.100 27.553 1.00 58.05 180 ARG A O 1
ATOM 1249 N N . GLU A 1 181 ? 32.546 44.369 26.700 1.00 55.95 181 GLU A N 1
ATOM 1250 C CA . GLU A 1 181 ? 32.112 44.606 25.326 1.00 53.46 181 GLU A CA 1
ATOM 1251 C C . GLU A 1 181 ? 31.824 43.256 24.662 1.00 50.57 181 GLU A C 1
ATOM 1252 O O . GLU A 1 181 ? 32.132 42.205 25.228 1.00 51.24 181 GLU A O 1
ATOM 1258 N N . ASP A 1 182 ? 31.225 43.280 23.473 1.00 46.11 182 ASP A N 1
ATOM 1259 C CA . ASP A 1 182 ? 30.934 42.048 22.740 1.00 42.61 182 ASP A CA 1
ATOM 1260 C C . ASP A 1 182 ? 32.254 41.515 22.166 1.00 39.39 182 ASP A C 1
ATOM 1261 O O . ASP A 1 182 ? 33.077 42.284 21.669 1.00 39.03 182 ASP A O 1
ATOM 1263 N N . ILE A 1 183 ? 32.458 40.204 22.225 1.00 37.48 183 ILE A N 1
ATOM 1264 C CA . ILE A 1 183 ? 33.706 39.636 21.724 1.00 35.93 183 ILE A CA 1
ATOM 1265 C C . ILE A 1 183 ? 33.933 39.946 20.252 1.00 34.63 183 ILE A C 1
ATOM 1266 O O . ILE A 1 183 ? 35.071 40.114 19.816 1.00 34.04 183 ILE A O 1
ATOM 1271 N N . SER A 1 184 ? 32.847 40.038 19.492 1.00 34.98 184 SER A N 1
ATOM 1272 C CA . SER A 1 184 ? 32.933 40.351 18.069 1.00 34.28 184 SER A CA 1
ATOM 1273 C C . SER A 1 184 ? 33.499 41.753 17.885 1.00 33.25 184 SER A C 1
ATOM 1274 O O . SER A 1 184 ? 34.393 41.975 17.060 1.00 32.19 184 SER A O 1
ATOM 1277 N N . THR A 1 185 ? 32.965 42.696 18.656 1.00 32.86 185 THR A N 1
ATOM 1278 C CA . THR A 1 185 ? 33.404 44.086 18.592 1.00 33.66 185 THR A CA 1
ATOM 1279 C C . THR A 1 185 ? 34.898 44.176 18.901 1.00 32.84 185 THR A C 1
ATOM 1280 O O . THR A 1 185 ? 35.649 44.842 18.186 1.00 32.56 185 THR A O 1
ATOM 1284 N N . VAL A 1 186 ? 35.323 43.496 19.964 1.00 31.42 186 VAL A N 1
ATOM 1285 C CA . VAL A 1 186 ? 36.724 43.501 20.367 1.00 30.76 186 VAL A CA 1
ATOM 1286 C C . VAL A 1 186 ? 37.608 42.976 19.240 1.00 30.42 186 VAL A C 1
ATOM 1287 O O . VAL A 1 186 ? 38.631 43.577 18.905 1.00 31.54 186 VAL A O 1
ATOM 1291 N N . VAL A 1 187 ? 37.211 41.850 18.658 1.00 29.13 187 VAL A N 1
ATOM 1292 C CA . VAL A 1 187 ? 37.972 41.260 17.569 1.00 28.50 187 VAL A CA 1
ATOM 1293 C C . VAL A 1 187 ? 38.097 42.248 16.416 1.00 29.04 187 VAL A C 1
ATOM 1294 O O . VAL A 1 187 ? 39.176 42.434 15.862 1.00 28.26 187 VAL A O 1
ATOM 1298 N N . GLU A 1 188 ? 36.990 42.890 16.065 1.00 29.11 188 GLU A N 1
ATOM 1299 C CA . GLU A 1 188 ? 37.001 43.854 14.977 1.00 31.30 188 GLU A CA 1
ATOM 1300 C C . GLU A 1 188 ? 37.899 45.043 15.319 1.00 31.51 188 GLU A C 1
ATOM 1301 O O . GLU A 1 188 ? 38.591 45.581 14.456 1.00 29.51 188 GLU A O 1
ATOM 1307 N N . GLN A 1 189 ? 37.878 45.449 16.583 1.00 33.00 189 GLN A N 1
ATOM 1308 C CA . GLN A 1 189 ? 38.693 46.569 17.043 1.00 34.72 189 GLN A CA 1
ATOM 1309 C C . GLN A 1 189 ? 40.177 46.274 16.914 1.00 33.98 189 GLN A C 1
ATOM 1310 O O . GLN A 1 189 ? 40.987 47.181 16.770 1.00 32.57 189 GLN A O 1
ATOM 1324 N N . LEU A 1 191 ? 41.424 43.768 14.639 1.00 38.75 191 LEU A N 1
ATOM 1325 C CA . LEU A 1 191 ? 41.725 43.380 13.269 1.00 39.79 191 LEU A CA 1
ATOM 1326 C C . LEU A 1 191 ? 42.010 44.577 12.372 1.00 41.45 191 LEU A C 1
ATOM 1327 O O . LEU A 1 191 ? 43.003 44.596 11.643 1.00 41.61 191 LEU A O 1
ATOM 1332 N N . ARG A 1 192 ? 41.146 45.581 12.433 1.00 42.34 192 ARG A N 1
ATOM 1333 C CA . ARG A 1 192 ? 41.307 46.754 11.586 1.00 44.45 192 ARG A CA 1
ATOM 1334 C C . ARG A 1 192 ? 42.641 47.495 11.718 1.00 43.06 192 ARG A C 1
ATOM 1335 O O . ARG A 1 192 ? 43.221 47.911 10.718 1.00 43.55 192 ARG A O 1
ATOM 1343 N N . PRO A 1 193 ? 43.149 47.678 12.946 1.00 42.50 193 PRO A N 1
ATOM 1344 C CA . PRO A 1 193 ? 44.429 48.387 13.066 1.00 41.35 193 PRO A CA 1
ATOM 1345 C C . PRO A 1 193 ? 45.593 47.612 12.448 1.00 40.40 193 PRO A C 1
ATOM 1346 O O . PRO A 1 193 ? 46.520 48.200 11.891 1.00 39.98 193 PRO A O 1
ATOM 1350 N N . ILE A 1 194 ? 45.535 46.289 12.556 1.00 39.37 194 ILE A N 1
ATOM 1351 C CA . ILE A 1 194 ? 46.571 45.425 12.008 1.00 38.16 194 ILE A CA 1
ATOM 1352 C C . ILE A 1 194 ? 46.687 45.633 10.501 1.00 39.23 194 ILE A C 1
ATOM 1353 O O . ILE A 1 194 ? 47.775 45.548 9.935 1.00 39.37 194 ILE A O 1
ATOM 1358 N N . LEU A 1 195 ? 45.563 45.917 9.855 1.00 39.73 195 LEU A N 1
ATOM 1359 C CA . LEU A 1 195 ? 45.558 46.140 8.415 1.00 41.17 195 LEU A CA 1
ATOM 1360 C C . LEU A 1 195 ? 46.214 47.470 8.029 1.00 41.67 195 LEU A C 1
ATOM 1361 O O . LEU A 1 195 ? 46.553 47.680 6.864 1.00 40.42 195 LEU A O 1
ATOM 1366 N N . THR A 1 196 ? 46.395 48.363 8.998 1.00 41.59 196 THR A N 1
ATOM 1367 C CA . THR A 1 196 ? 47.021 49.647 8.706 1.00 42.95 196 THR A CA 1
ATOM 1368 C C . THR A 1 196 ? 48.536 49.485 8.699 1.00 44.24 196 THR A C 1
ATOM 1369 O O . THR A 1 196 ? 49.271 50.417 8.379 1.00 45.53 196 THR A O 1
ATOM 1373 N N . ASN A 1 197 ? 48.999 48.292 9.052 1.00 45.86 197 ASN A N 1
ATOM 1374 C CA . ASN A 1 197 ? 50.425 48.004 9.060 1.00 46.66 197 ASN A CA 1
ATOM 1375 C C . ASN A 1 197 ? 50.930 48.053 7.618 1.00 47.11 197 ASN A C 1
ATOM 1376 O O . ASN A 1 197 ? 50.253 47.592 6.702 1.00 46.40 197 ASN A O 1
ATOM 1381 N N . PRO A 1 198 ? 52.133 48.608 7.399 1.00 48.31 198 PRO A N 1
ATOM 1382 C CA . PRO A 1 198 ? 52.710 48.710 6.056 1.00 47.52 198 PRO A CA 1
ATOM 1383 C C . PRO A 1 198 ? 52.681 47.431 5.234 1.00 46.71 198 PRO A C 1
ATOM 1384 O O . PRO A 1 198 ? 52.521 47.476 4.017 1.00 46.99 198 PRO A O 1
ATOM 1388 N N . GLN A 1 199 ? 52.830 46.291 5.895 1.00 45.84 199 GLN A N 1
ATOM 1389 C CA . GLN A 1 199 ? 52.825 45.011 5.200 1.00 45.60 199 GLN A CA 1
ATOM 1390 C C . GLN A 1 199 ? 51.491 44.689 4.528 1.00 45.44 199 GLN A C 1
ATOM 1391 O O . GLN A 1 199 ? 51.451 43.963 3.532 1.00 45.08 199 GLN A O 1
ATOM 1397 N N . PHE A 1 200 ? 50.403 45.224 5.071 1.00 44.65 200 PHE A N 1
ATOM 1398 C CA . PHE A 1 200 ? 49.079 44.987 4.501 1.00 44.19 200 PHE A CA 1
ATOM 1399 C C . PHE A 1 200 ? 48.707 46.028 3.447 1.00 45.09 200 PHE A C 1
ATOM 1400 O O . PHE A 1 200 ? 48.245 45.682 2.361 1.00 45.74 200 PHE A O 1
ATOM 1408 N N . GLY A 1 201 ? 48.894 47.304 3.772 1.00 44.49 201 GLY A N 1
ATOM 1409 C CA . GLY A 1 201 ? 48.561 48.349 2.824 1.00 45.51 201 GLY A CA 1
ATOM 1410 C C . GLY A 1 201 ? 47.131 48.834 2.954 1.00 46.14 201 GLY A C 1
ATOM 1411 O O . GLY A 1 201 ? 46.470 49.119 1.953 1.00 46.78 201 GLY A O 1
ATOM 1412 N N . GLN A 1 202 ? 46.656 48.911 4.195 1.00 45.52 202 GLN A N 1
ATOM 1413 C CA . GLN A 1 202 ? 45.306 49.374 4.517 1.00 43.96 202 GLN A CA 1
ATOM 1414 C C . GLN A 1 202 ? 44.146 48.427 4.182 1.00 42.14 202 GLN A C 1
ATOM 1415 O O . GLN A 1 202 ? 42.980 48.810 4.316 1.00 43.21 202 GLN A O 1
ATOM 1421 N N . PHE A 1 203 ? 44.450 47.204 3.751 1.00 38.29 203 PHE A N 1
ATOM 1422 C CA . PHE A 1 203 ? 43.403 46.227 3.433 1.00 36.02 203 PHE A CA 1
ATOM 1423 C C . PHE A 1 203 ? 43.946 44.805 3.480 1.00 33.98 203 PHE A C 1
ATOM 1424 O O . PHE A 1 203 ? 45.160 44.592 3.557 1.00 33.66 203 PHE A O 1
ATOM 1432 N N . GLY A 1 204 ? 43.043 43.831 3.428 1.00 31.00 204 GLY A N 1
ATOM 1433 C CA . GLY A 1 204 ? 43.468 42.446 3.459 1.00 28.24 204 GLY A CA 1
ATOM 1434 C C . GLY A 1 204 ? 42.336 41.438 3.484 1.00 26.26 204 GLY A C 1
ATOM 1435 O O . GLY A 1 204 ? 41.185 41.783 3.756 1.00 24.68 204 GLY A O 1
ATOM 1436 N N . GLY A 1 205 ? 42.668 40.185 3.189 1.00 22.76 205 GLY A N 1
ATOM 1437 C CA . GLY A 1 205 ? 41.669 39.144 3.210 1.00 21.76 205 GLY A CA 1
ATOM 1438 C C . GLY A 1 205 ? 41.385 38.724 4.637 1.00 23.90 205 GLY A C 1
ATOM 1439 O O . GLY A 1 205 ? 42.275 38.752 5.501 1.00 23.11 205 GLY A O 1
ATOM 1440 N N . LEU A 1 206 ? 40.139 38.344 4.897 1.00 23.53 206 LEU A N 1
ATOM 1441 C CA . LEU A 1 206 ? 39.750 37.897 6.229 1.00 24.14 206 LEU A CA 1
ATOM 1442 C C . LEU A 1 206 ? 39.043 36.554 6.171 1.00 23.37 206 LEU A C 1
ATOM 1443 O O . LEU A 1 206 ? 38.240 36.294 5.274 1.00 25.54 206 LEU A O 1
ATOM 1448 N N . ALA A 1 207 ? 39.356 35.700 7.134 1.00 23.83 207 ALA A N 1
ATOM 1449 C CA . ALA A 1 207 ? 38.732 34.391 7.232 1.00 25.26 207 ALA A CA 1
ATOM 1450 C C . ALA A 1 207 ? 38.523 34.133 8.719 1.00 26.25 207 ALA A C 1
ATOM 1451 O O . ALA A 1 207 ? 39.485 34.054 9.494 1.00 24.44 207 ALA A O 1
ATOM 1461 N N . TRP A 1 209 ? 35.215 32.750 11.878 1.00 25.37 209 TRP A N 1
ATOM 1462 C CA . TRP A 1 209 ? 33.965 32.052 12.145 1.00 25.86 209 TRP A CA 1
ATOM 1463 C C . TRP A 1 209 ? 33.873 30.667 11.483 1.00 24.75 209 TRP A C 1
ATOM 1464 O O . TRP A 1 209 ? 32.873 30.321 10.843 1.00 22.89 209 TRP A O 1
ATOM 1491 N N . SER A 1 212 ? 31.162 24.027 11.912 1.00 28.60 212 SER A N 1
ATOM 1492 C CA . SER A 1 212 ? 30.885 22.639 11.591 1.00 30.47 212 SER A CA 1
ATOM 1493 C C . SER A 1 212 ? 29.463 22.710 11.052 1.00 31.46 212 SER A C 1
ATOM 1494 O O . SER A 1 212 ? 28.776 23.702 11.272 1.00 31.74 212 SER A O 1
ATOM 1496 N N . PRO A 1 213 ? 29.006 21.678 10.327 1.00 33.33 213 PRO A N 1
ATOM 1497 C CA . PRO A 1 213 ? 27.637 21.718 9.793 1.00 35.60 213 PRO A CA 1
ATOM 1498 C C . PRO A 1 213 ? 26.565 21.932 10.868 1.00 36.38 213 PRO A C 1
ATOM 1499 O O . PRO A 1 213 ? 25.488 22.456 10.588 1.00 35.83 213 PRO A O 1
ATOM 1503 N N . ALA A 1 214 ? 26.872 21.526 12.095 1.00 37.62 214 ALA A N 1
ATOM 1504 C CA . ALA A 1 214 ? 25.932 21.656 13.200 1.00 38.28 214 ALA A CA 1
ATOM 1505 C C . ALA A 1 214 ? 25.671 23.120 13.515 1.00 38.07 214 ALA A C 1
ATOM 1506 O O . ALA A 1 214 ? 24.526 23.525 13.736 1.00 38.79 214 ALA A O 1
ATOM 1508 N N . GLN A 1 215 ? 26.735 23.912 13.526 1.00 36.89 215 GLN A N 1
ATOM 1509 C CA . GLN A 1 215 ? 26.628 25.337 13.816 1.00 35.79 215 GLN A CA 1
ATOM 1510 C C . GLN A 1 215 ? 25.977 26.149 12.704 1.00 34.25 215 GLN A C 1
ATOM 1511 O O . GLN A 1 215 ? 25.282 27.119 12.979 1.00 33.56 215 GLN A O 1
ATOM 1517 N N . LEU A 1 216 ? 26.200 25.755 11.452 1.00 34.04 216 LEU A N 1
ATOM 1518 C CA . LEU A 1 216 ? 25.654 26.494 10.311 1.00 33.67 216 LEU A CA 1
ATOM 1519 C C . LEU A 1 216 ? 24.209 26.951 10.403 1.00 33.22 216 LEU A C 1
ATOM 1520 O O . LEU A 1 216 ? 23.921 28.129 10.207 1.00 31.67 216 LEU A O 1
ATOM 1525 N N . GLY A 1 217 ? 23.305 26.010 10.664 1.00 32.32 217 GLY A N 1
ATOM 1526 C CA . GLY A 1 217 ? 21.892 26.326 10.755 1.00 31.03 217 GLY A CA 1
ATOM 1527 C C . GLY A 1 217 ? 21.546 27.555 11.570 1.00 30.96 217 GLY A C 1
ATOM 1528 O O . GLY A 1 217 ? 21.094 28.570 11.027 1.00 32.63 217 GLY A O 1
ATOM 1529 N N . GLY A 1 218 ? 21.752 27.468 12.879 1.00 30.77 218 GLY A N 1
ATOM 1530 C CA . GLY A 1 218 ? 21.441 28.587 13.752 1.00 27.62 218 GLY A CA 1
ATOM 1531 C C . GLY A 1 218 ? 22.281 29.810 13.457 1.00 27.32 218 GLY A C 1
ATOM 1532 O O . GLY A 1 218 ? 21.871 30.937 13.725 1.00 26.48 218 GLY A O 1
ATOM 1533 N N . ALA A 1 219 ? 23.458 29.592 12.885 1.00 26.84 219 ALA A N 1
ATOM 1534 C CA . ALA A 1 219 ? 24.369 30.689 12.579 1.00 27.35 219 ALA A CA 1
ATOM 1535 C C . ALA A 1 219 ? 23.945 31.493 11.357 1.00 27.03 219 ALA A C 1
ATOM 1536 O O . ALA A 1 219 ? 24.224 32.686 11.267 1.00 25.00 219 ALA A O 1
ATOM 1538 N N . LEU A 1 220 ? 23.262 30.838 10.424 1.00 27.96 220 LEU A N 1
ATOM 1539 C CA . LEU A 1 220 ? 22.810 31.494 9.210 1.00 27.62 220 LEU A CA 1
ATOM 1540 C C . LEU A 1 220 ? 21.288 31.443 9.060 1.00 27.78 220 LEU A C 1
ATOM 1541 O O . LEU A 1 220 ? 20.765 30.741 8.193 1.00 26.85 220 LEU A O 1
ATOM 1546 N N . PRO A 1 221 ? 20.552 32.180 9.911 1.00 25.23 221 PRO A N 1
ATOM 1547 C CA . PRO A 1 221 ? 19.092 32.147 9.773 1.00 24.42 221 PRO A CA 1
ATOM 1548 C C . PRO A 1 221 ? 18.561 32.892 8.544 1.00 25.56 221 PRO A C 1
ATOM 1549 O O . PRO A 1 221 ? 17.437 32.640 8.106 1.00 26.74 221 PRO A O 1
ATOM 1553 N N . VAL A 1 222 ? 19.358 33.804 7.986 1.00 24.69 222 VAL A N 1
ATOM 1554 C CA . VAL A 1 222 ? 18.926 34.557 6.807 1.00 24.86 222 VAL A CA 1
ATOM 1555 C C . VAL A 1 222 ? 19.463 33.858 5.561 1.00 25.19 222 VAL A C 1
ATOM 1556 O O . VAL A 1 222 ? 20.656 33.916 5.252 1.00 23.75 222 VAL A O 1
ATOM 1560 N N . ARG A 1 223 ? 18.558 33.219 4.828 1.00 25.36 223 ARG A N 1
ATOM 1561 C CA . ARG A 1 223 ? 18.943 32.430 3.665 1.00 25.18 223 ARG A CA 1
ATOM 1562 C C . ARG A 1 223 ? 18.439 32.841 2.289 1.00 23.01 223 ARG A C 1
ATOM 1563 O O . ARG A 1 223 ? 17.507 33.633 2.157 1.00 20.94 223 ARG A O 1
ATOM 1571 N N . GLY A 1 224 ? 19.076 32.270 1.267 1.00 21.75 224 GLY A N 1
ATOM 1572 C CA . GLY A 1 224 ? 18.710 32.551 -0.113 1.00 21.82 224 GLY A CA 1
ATOM 1573 C C . GLY A 1 224 ? 19.059 33.963 -0.535 1.00 20.50 224 GLY A C 1
ATOM 1574 O O . GLY A 1 224 ? 18.536 34.470 -1.519 1.00 18.87 224 GLY A O 1
ATOM 1575 N N . THR A 1 225 ? 19.969 34.588 0.204 1.00 21.74 225 THR A N 1
ATOM 1576 C CA . THR A 1 225 ? 20.376 35.961 -0.076 1.00 22.13 225 THR A CA 1
ATOM 1577 C C . THR A 1 225 ? 21.210 36.106 -1.339 1.00 21.89 225 THR A C 1
ATOM 1578 O O . THR A 1 225 ? 21.163 37.142 -2.005 1.00 22.71 225 THR A O 1
ATOM 1582 N N . LEU A 1 226 ? 21.977 35.077 -1.678 1.00 22.17 226 LEU A N 1
ATOM 1583 C CA . LEU A 1 226 ? 22.786 35.156 -2.880 1.00 23.76 226 LEU A CA 1
ATOM 1584 C C . LEU A 1 226 ? 21.876 35.027 -4.105 1.00 25.17 226 LEU A C 1
ATOM 1585 O O . LEU A 1 226 ? 21.957 35.841 -5.030 1.00 26.76 226 LEU A O 1
ATOM 1590 N N . SER A 1 227 ? 21.001 34.025 -4.109 1.00 22.53 227 SER A N 1
ATOM 1591 C CA . SER A 1 227 ? 20.106 33.831 -5.244 1.00 24.78 227 SER A CA 1
ATOM 1592 C C . SER A 1 227 ? 19.138 35.002 -5.488 1.00 24.78 227 SER A C 1
ATOM 1593 O O . SER A 1 227 ? 18.892 35.384 -6.637 1.00 22.26 227 SER A O 1
ATOM 1596 N N . ARG A 1 228 ? 18.592 35.585 -4.426 1.00 25.02 228 ARG A N 1
ATOM 1597 C CA . ARG A 1 228 ? 17.689 36.709 -4.626 1.00 25.82 228 ARG A CA 1
ATOM 1598 C C . ARG A 1 228 ? 18.486 37.906 -5.170 1.00 23.01 228 ARG A C 1
ATOM 1599 O O . ARG A 1 228 ? 17.968 38.712 -5.934 1.00 23.45 228 ARG A O 1
ATOM 1607 N N . ALA A 1 229 ? 19.749 38.019 -4.779 1.00 22.25 229 ALA A N 1
ATOM 1608 C CA . ALA A 1 229 ? 20.581 39.109 -5.279 1.00 21.82 229 ALA A CA 1
ATOM 1609 C C . ALA A 1 229 ? 20.772 38.924 -6.782 1.00 21.85 229 ALA A C 1
ATOM 1610 O O . ALA A 1 229 ? 20.760 39.895 -7.539 1.00 21.28 229 ALA A O 1
ATOM 1612 N N . LEU A 1 230 ? 20.946 37.672 -7.203 1.00 21.19 230 LEU A N 1
ATOM 1613 C CA . LEU A 1 230 ? 21.135 37.342 -8.611 1.00 21.99 230 LEU A CA 1
ATOM 1614 C C . LEU A 1 230 ? 19.865 37.566 -9.436 1.00 23.38 230 LEU A C 1
ATOM 1615 O O . LEU A 1 230 ? 19.925 38.060 -10.565 1.00 23.06 230 LEU A O 1
ATOM 1620 N N . LYS A 1 231 ? 18.714 37.206 -8.879 1.00 25.61 231 LYS A N 1
ATOM 1621 C CA . LYS A 1 231 ? 17.460 37.382 -9.598 1.00 26.99 231 LYS A CA 1
ATOM 1622 C C . LYS A 1 231 ? 17.159 38.861 -9.827 1.00 27.40 231 LYS A C 1
ATOM 1623 O O . LYS A 1 231 ? 16.712 39.250 -10.914 1.00 27.10 231 LYS A O 1
ATOM 1629 N N . LEU A 1 232 ? 17.408 39.691 -8.816 1.00 24.95 232 LEU A N 1
ATOM 1630 C CA . LEU A 1 232 ? 17.161 41.125 -8.957 1.00 24.50 232 LEU A CA 1
ATOM 1631 C C . LEU A 1 232 ? 18.144 41.732 -9.956 1.00 24.13 232 LEU A C 1
ATOM 1632 O O . LEU A 1 232 ? 17.772 42.562 -10.802 1.00 22.34 232 LEU A O 1
ATOM 1637 N N . GLY A 1 233 ? 19.401 41.313 -9.842 1.00 22.54 233 GLY A N 1
ATOM 1638 C CA . GLY A 1 233 ? 20.439 41.809 -10.724 1.00 24.01 233 GLY A CA 1
ATOM 1639 C C . GLY A 1 233 ? 20.132 41.532 -12.182 1.00 24.35 233 GLY A C 1
ATOM 1640 O O . GLY A 1 233 ? 20.339 42.386 -13.042 1.00 24.67 233 GLY A O 1
ATOM 1641 N N . ARG A 1 234 ? 19.646 40.329 -12.462 1.00 23.97 234 ARG A N 1
ATOM 1642 C CA . ARG A 1 234 ? 19.298 39.957 -13.822 1.00 23.91 234 ARG A CA 1
ATOM 1643 C C . ARG A 1 234 ? 18.216 40.890 -14.358 1.00 22.48 234 ARG A C 1
ATOM 1644 O O . ARG A 1 234 ? 18.289 41.338 -15.501 1.00 21.81 234 ARG A O 1
ATOM 1652 N N . ALA A 1 235 ? 17.222 41.190 -13.531 1.00 19.18 235 ALA A N 1
ATOM 1653 C CA . ALA A 1 235 ? 16.142 42.072 -13.952 1.00 20.19 235 ALA A CA 1
ATOM 1654 C C . ALA A 1 235 ? 16.673 43.490 -14.188 1.00 22.37 235 ALA A C 1
ATOM 1655 O O . ALA A 1 235 ? 16.208 44.195 -15.081 1.00 21.80 235 ALA A O 1
ATOM 1657 N N . LEU A 1 236 ? 17.656 43.898 -13.387 1.00 22.89 236 LEU A N 1
ATOM 1658 C CA . LEU A 1 236 ? 18.250 45.224 -13.519 1.00 24.54 236 LEU A CA 1
ATOM 1659 C C . LEU A 1 236 ? 19.054 45.314 -14.808 1.00 27.74 236 LEU A C 1
ATOM 1660 O O . LEU A 1 236 ? 18.906 46.263 -15.595 1.00 27.09 236 LEU A O 1
ATOM 1665 N N . GLN A 1 237 ? 19.906 44.313 -15.013 1.00 27.67 237 GLN A N 1
ATOM 1666 C CA . GLN A 1 237 ? 20.760 44.252 -16.185 1.00 28.18 237 GLN A CA 1
ATOM 1667 C C . GLN A 1 237 ? 19.912 44.193 -17.459 1.00 28.47 237 GLN A C 1
ATOM 1668 O O . GLN A 1 237 ? 20.262 44.796 -18.476 1.00 31.01 237 GLN A O 1
ATOM 1674 N N . ASP A 1 238 ? 18.792 43.481 -17.392 1.00 26.68 238 ASP A N 1
ATOM 1675 C CA . ASP A 1 238 ? 17.897 43.339 -18.537 1.00 27.50 238 ASP A CA 1
ATOM 1676 C C . ASP A 1 238 ? 16.982 44.553 -18.783 1.00 28.05 238 ASP A C 1
ATOM 1677 O O . ASP A 1 238 ? 16.163 44.538 -19.703 1.00 27.63 238 ASP A O 1
ATOM 1682 N N . GLY A 1 239 ? 17.110 45.588 -17.956 1.00 28.91 239 GLY A N 1
ATOM 1683 C CA . GLY A 1 239 ? 16.290 46.782 -18.117 1.00 29.71 239 GLY A CA 1
ATOM 1684 C C . GLY A 1 239 ? 14.806 46.615 -17.828 1.00 31.43 239 GLY A C 1
ATOM 1685 O O . GLY A 1 239 ? 13.974 47.282 -18.452 1.00 33.32 239 GLY A O 1
ATOM 1686 N N . LYS A 1 240 ? 14.460 45.741 -16.882 1.00 30.92 240 LYS A N 1
ATOM 1687 C CA . LYS A 1 240 ? 13.058 45.510 -16.540 1.00 30.95 240 LYS A CA 1
ATOM 1688 C C . LYS A 1 240 ? 12.564 46.393 -15.397 1.00 32.71 240 LYS A C 1
ATOM 1689 O O . LYS A 1 240 ? 11.375 46.411 -15.090 1.00 33.33 240 LYS A O 1
ATOM 1695 N N . VAL A 1 241 ? 13.475 47.122 -14.763 1.00 34.41 241 VAL A N 1
ATOM 1696 C CA . VAL A 1 241 ? 13.103 47.996 -13.654 1.00 36.41 241 VAL A CA 1
ATOM 1697 C C . VAL A 1 241 ? 13.874 49.313 -13.733 1.00 36.10 241 VAL A C 1
ATOM 1698 O O . VAL A 1 241 ? 14.999 49.428 -13.234 1.00 36.50 241 VAL A O 1
ATOM 1702 N N . LYS A 1 242 ? 13.247 50.304 -14.365 1.00 34.90 242 LYS A N 1
ATOM 1703 C CA . LYS A 1 242 ? 13.857 51.616 -14.571 1.00 35.75 242 LYS A CA 1
ATOM 1704 C C . LYS A 1 242 ? 13.244 52.741 -13.730 1.00 34.24 242 LYS A C 1
ATOM 1705 O O . LYS A 1 242 ? 13.640 53.901 -13.852 1.00 33.29 242 LYS A O 1
ATOM 1711 N N . THR A 1 243 ? 12.273 52.399 -12.892 1.00 33.19 243 THR A N 1
ATOM 1712 C CA . THR A 1 243 ? 11.618 53.378 -12.035 1.00 32.48 243 THR A CA 1
ATOM 1713 C C . THR A 1 243 ? 11.486 52.833 -10.622 1.00 33.07 243 THR A C 1
ATOM 1714 O O . THR A 1 243 ? 11.411 51.617 -10.416 1.00 33.19 243 THR A O 1
ATOM 1718 N N . ALA A 1 244 ? 11.442 53.740 -9.652 1.00 32.43 244 ALA A N 1
ATOM 1719 C CA . ALA A 1 244 ? 11.295 53.358 -8.257 1.00 33.10 244 ALA A CA 1
ATOM 1720 C C . ALA A 1 244 ? 10.033 52.511 -8.078 1.00 33.07 244 ALA A C 1
ATOM 1721 O O . ALA A 1 244 ? 10.043 51.517 -7.352 1.00 32.97 244 ALA A O 1
ATOM 1723 N N . GLU A 1 245 ? 8.950 52.906 -8.743 1.00 33.76 245 GLU A N 1
ATOM 1724 C CA . GLU A 1 245 ? 7.686 52.178 -8.658 1.00 35.28 245 GLU A CA 1
ATOM 1725 C C . GLU A 1 245 ? 7.866 50.757 -9.183 1.00 34.28 245 GLU A C 1
ATOM 1726 O O . GLU A 1 245 ? 7.374 49.797 -8.591 1.00 33.85 245 GLU A O 1
ATOM 1732 N N . ALA A 1 246 ? 8.571 50.630 -10.302 1.00 32.80 246 ALA A N 1
ATOM 1733 C CA . ALA A 1 246 ? 8.822 49.320 -10.888 1.00 32.00 246 ALA A CA 1
ATOM 1734 C C . ALA A 1 246 ? 9.674 48.472 -9.946 1.00 29.94 246 ALA A C 1
ATOM 1735 O O . ALA A 1 246 ? 9.511 47.260 -9.883 1.00 30.16 246 ALA A O 1
ATOM 1745 N N . LEU A 1 248 ? 9.696 48.588 -6.628 1.00 28.03 248 LEU A N 1
ATOM 1746 C CA . LEU A 1 248 ? 8.806 48.127 -5.570 1.00 30.86 248 LEU A CA 1
ATOM 1747 C C . LEU A 1 248 ? 7.891 47.019 -6.094 1.00 31.44 248 LEU A C 1
ATOM 1748 O O . LEU A 1 248 ? 7.623 46.041 -5.393 1.00 30.72 248 LEU A O 1
ATOM 1753 N N . ASP A 1 249 ? 7.412 47.171 -7.324 1.00 31.27 249 ASP A N 1
ATOM 1754 C CA . ASP A 1 249 ? 6.554 46.152 -7.905 1.00 32.61 249 ASP A CA 1
ATOM 1755 C C . ASP A 1 249 ? 7.324 44.831 -7.984 1.00 31.17 249 ASP A C 1
ATOM 1756 O O . ASP A 1 249 ? 6.842 43.802 -7.512 1.00 30.55 249 ASP A O 1
ATOM 1761 N N . PHE A 1 250 ? 8.527 44.875 -8.554 1.00 29.32 250 PHE A N 1
ATOM 1762 C CA . PHE A 1 250 ? 9.369 43.683 -8.705 1.00 29.21 250 PHE A CA 1
ATOM 1763 C C . PHE A 1 250 ? 9.644 43.014 -7.366 1.00 28.19 250 PHE A C 1
ATOM 1764 O O . PHE A 1 250 ? 9.507 41.793 -7.221 1.00 27.10 250 PHE A O 1
ATOM 1772 N N . LEU A 1 251 ? 10.050 43.820 -6.393 1.00 27.83 251 LEU A N 1
ATOM 1773 C CA . LEU A 1 251 ? 10.356 43.316 -5.064 1.00 27.40 251 LEU A CA 1
ATOM 1774 C C . LEU A 1 251 ? 9.181 42.566 -4.464 1.00 28.04 251 LEU A C 1
ATOM 1775 O O . LEU A 1 251 ? 9.344 41.489 -3.895 1.00 24.50 251 LEU A O 1
ATOM 1780 N N . ARG A 1 252 ? 7.993 43.144 -4.602 1.00 30.65 252 ARG A N 1
ATOM 1781 C CA . ARG A 1 252 ? 6.790 42.549 -4.047 1.00 33.49 252 ARG A CA 1
ATOM 1782 C C . ARG A 1 252 ? 6.347 41.287 -4.778 1.00 35.09 252 ARG A C 1
ATOM 1783 O O . ARG A 1 252 ? 6.143 40.242 -4.156 1.00 34.02 252 ARG A O 1
ATOM 1791 N N . ARG A 1 253 ? 6.217 41.389 -6.098 1.00 36.89 253 ARG A N 1
ATOM 1792 C CA . ARG A 1 253 ? 5.768 40.276 -6.934 1.00 38.97 253 ARG A CA 1
ATOM 1793 C C . ARG A 1 253 ? 6.793 39.168 -7.193 1.00 38.94 253 ARG A C 1
ATOM 1794 O O . ARG A 1 253 ? 6.437 37.993 -7.219 1.00 38.52 253 ARG A O 1
ATOM 1802 N N . GLU A 1 254 ? 8.056 39.535 -7.385 1.00 38.38 254 GLU A N 1
ATOM 1803 C CA . GLU A 1 254 ? 9.088 38.546 -7.670 1.00 39.47 254 GLU A CA 1
ATOM 1804 C C . GLU A 1 254 ? 9.920 38.042 -6.491 1.00 39.18 254 GLU A C 1
ATOM 1805 O O . GLU A 1 254 ? 10.409 36.916 -6.526 1.00 38.59 254 GLU A O 1
ATOM 1811 N N . LEU A 1 255 ? 10.098 38.859 -5.458 1.00 38.62 255 LEU A N 1
ATOM 1812 C CA . LEU A 1 255 ? 10.887 38.433 -4.306 1.00 38.12 255 LEU A CA 1
ATOM 1813 C C . LEU A 1 255 ? 10.087 38.457 -3.003 1.00 37.82 255 LEU A C 1
ATOM 1814 O O . LEU A 1 255 ? 10.619 38.173 -1.932 1.00 37.00 255 LEU A O 1
ATOM 1819 N N . ASP A 1 256 ? 8.804 38.792 -3.100 1.00 37.92 256 ASP A N 1
ATOM 1820 C CA . ASP A 1 256 ? 7.937 38.835 -1.931 1.00 37.67 256 ASP A CA 1
ATOM 1821 C C . ASP A 1 256 ? 8.519 39.739 -0.838 1.00 36.60 256 ASP A C 1
ATOM 1822 O O . ASP A 1 256 ? 8.599 39.359 0.333 1.00 36.63 256 ASP A O 1
ATOM 1827 N N . ILE A 1 257 ? 8.935 40.935 -1.239 1.00 35.81 257 ILE A N 1
ATOM 1828 C CA . ILE A 1 257 ? 9.499 41.919 -0.320 1.00 35.36 257 ILE A CA 1
ATOM 1829 C C . ILE A 1 257 ? 8.691 43.202 -0.439 1.00 35.83 257 ILE A C 1
ATOM 1830 O O . ILE A 1 257 ? 8.572 43.777 -1.521 1.00 35.34 257 ILE A O 1
ATOM 1835 N N . LYS A 1 258 ? 8.131 43.647 0.677 1.00 37.35 258 LYS A N 1
ATOM 1836 C CA . LYS A 1 258 ? 7.330 44.863 0.681 1.00 39.11 258 LYS A CA 1
ATOM 1837 C C . LYS A 1 258 ? 8.159 46.069 1.096 1.00 37.81 258 LYS A C 1
ATOM 1838 O O . LYS A 1 258 ? 8.195 46.444 2.265 1.00 35.83 258 LYS A O 1
ATOM 1844 N N . GLY A 1 259 ? 8.832 46.670 0.124 1.00 37.92 259 GLY A N 1
ATOM 1845 C CA . GLY A 1 259 ? 9.648 47.832 0.411 1.00 38.94 259 GLY A CA 1
ATOM 1846 C C . GLY A 1 259 ? 8.794 49.076 0.519 1.00 39.38 259 GLY A C 1
ATOM 1847 O O . GLY A 1 259 ? 7.657 49.097 0.048 1.00 39.60 259 GLY A O 1
ATOM 1848 N N . LYS A 1 260 ? 9.332 50.117 1.142 1.00 39.83 260 LYS A N 1
ATOM 1849 C CA . LYS A 1 260 ? 8.586 51.357 1.286 1.00 40.73 260 LYS A CA 1
ATOM 1850 C C . LYS A 1 260 ? 9.319 52.529 0.640 1.00 39.12 260 LYS A C 1
ATOM 1851 O O . LYS A 1 260 ? 10.534 52.671 0.794 1.00 39.41 260 LYS A O 1
ATOM 1857 N N . LEU A 1 261 ? 8.580 53.354 -0.095 1.00 37.08 261 LEU A N 1
ATOM 1858 C CA . LEU A 1 261 ? 9.166 54.525 -0.738 1.00 37.00 261 LEU A CA 1
ATOM 1859 C C . LEU A 1 261 ? 9.289 55.586 0.355 1.00 36.86 261 LEU A C 1
ATOM 1860 O O . LEU A 1 261 ? 8.287 56.132 0.816 1.00 36.16 261 LEU A O 1
ATOM 1865 N N . LEU A 1 262 ? 10.514 55.869 0.779 1.00 36.08 262 LEU A N 1
ATOM 1866 C CA . LEU A 1 262 ? 10.731 56.861 1.819 1.00 35.18 262 LEU A CA 1
ATOM 1867 C C . LEU A 1 262 ? 10.758 58.283 1.286 1.00 35.86 262 LEU A C 1
ATOM 1868 O O . LEU A 1 262 ? 10.264 59.200 1.938 1.00 36.26 262 LEU A O 1
ATOM 1873 N N . PHE A 1 263 ? 11.328 58.474 0.102 1.00 36.79 263 PHE A N 1
ATOM 1874 C CA . PHE A 1 263 ? 11.439 59.821 -0.437 1.00 37.99 263 PHE A CA 1
ATOM 1875 C C . PHE A 1 263 ? 11.726 59.854 -1.938 1.00 38.58 263 PHE A C 1
ATOM 1876 O O . PHE A 1 263 ? 12.348 58.941 -2.487 1.00 36.62 263 PHE A O 1
ATOM 1884 N N . GLY A 1 264 ? 11.257 60.913 -2.591 1.00 40.76 264 GLY A N 1
ATOM 1885 C CA . GLY A 1 264 ? 11.482 61.085 -4.017 1.00 43.25 264 GLY A CA 1
ATOM 1886 C C . GLY A 1 264 ? 10.542 60.349 -4.956 1.00 44.60 264 GLY A C 1
ATOM 1887 O O . GLY A 1 264 ? 9.428 59.997 -4.569 1.00 44.69 264 GLY A O 1
ATOM 1888 N N . PRO A 1 265 ? 10.965 60.094 -6.206 1.00 46.85 265 PRO A N 1
ATOM 1889 C CA . PRO A 1 265 ? 12.264 60.448 -6.794 1.00 48.31 265 PRO A CA 1
ATOM 1890 C C . PRO A 1 265 ? 12.563 61.945 -6.802 1.00 48.25 265 PRO A C 1
ATOM 1891 O O . PRO A 1 265 ? 11.727 62.756 -7.192 1.00 50.30 265 PRO A O 1
ATOM 1895 N N . ALA A 1 266 ? 13.764 62.296 -6.361 1.00 48.88 266 ALA A N 1
ATOM 1896 C CA . ALA A 1 266 ? 14.203 63.683 -6.292 1.00 49.54 266 ALA A CA 1
ATOM 1897 C C . ALA A 1 266 ? 15.604 63.808 -6.876 1.00 50.29 266 ALA A C 1
ATOM 1898 O O . ALA A 1 266 ? 16.122 62.864 -7.468 1.00 50.56 266 ALA A O 1
ATOM 1900 N N . THR A 1 267 ? 16.225 64.968 -6.705 1.00 50.77 267 THR A N 1
ATOM 1901 C CA . THR A 1 267 ? 17.564 65.169 -7.240 1.00 51.28 267 THR A CA 1
ATOM 1902 C C . THR A 1 267 ? 18.628 65.112 -6.146 1.00 51.28 267 THR A C 1
ATOM 1903 O O . THR A 1 267 ? 18.506 65.767 -5.108 1.00 50.87 267 THR A O 1
ATOM 1907 N N . LEU A 1 268 ? 19.663 64.313 -6.383 1.00 51.10 268 LEU A N 1
ATOM 1908 C CA . LEU A 1 268 ? 20.760 64.171 -5.437 1.00 52.59 268 LEU A CA 1
ATOM 1909 C C . LEU A 1 268 ? 21.583 65.445 -5.429 1.00 53.49 268 LEU A C 1
ATOM 1910 O O . LEU A 1 268 ? 22.109 65.859 -6.462 1.00 53.16 268 LEU A O 1
ATOM 1915 N N . ALA A 1 269 ? 21.692 66.068 -4.264 1.00 54.66 269 ALA A N 1
ATOM 1916 C CA . ALA A 1 269 ? 22.472 67.288 -4.140 1.00 54.92 269 ALA A CA 1
ATOM 1917 C C . ALA A 1 269 ? 23.943 66.898 -4.036 1.00 54.92 269 ALA A C 1
ATOM 1918 O O . ALA A 1 269 ? 24.267 65.727 -3.829 1.00 52.87 269 ALA A O 1
ATOM 1920 N N . SER A 1 270 ? 24.825 67.880 -4.197 1.00 55.69 270 SER A N 1
ATOM 1921 C CA . SER A 1 270 ? 26.262 67.643 -4.117 1.00 56.00 270 SER A CA 1
ATOM 1922 C C . SER A 1 270 ? 26.677 67.523 -2.648 1.00 56.38 270 SER A C 1
ATOM 1923 O O . SER A 1 270 ? 26.232 68.299 -1.802 1.00 55.31 270 SER A O 1
ATOM 1925 N N . PRO A 1 271 ? 27.539 66.543 -2.328 1.00 56.90 271 PRO A N 1
ATOM 1926 C CA . PRO A 1 271 ? 27.984 66.358 -0.942 1.00 57.44 271 PRO A CA 1
ATOM 1927 C C . PRO A 1 271 ? 28.663 67.587 -0.338 1.00 56.86 271 PRO A C 1
ATOM 1928 O O . PRO A 1 271 ? 29.687 68.051 -0.837 1.00 57.92 271 PRO A O 1
ATOM 1932 N N . GLY A 1 282 ? 29.354 61.968 7.090 1.00 37.91 282 GLY A N 1
ATOM 1933 C CA . GLY A 1 282 ? 28.981 61.027 6.044 1.00 37.84 282 GLY A CA 1
ATOM 1934 C C . GLY A 1 282 ? 27.496 61.062 5.734 1.00 37.46 282 GLY A C 1
ATOM 1935 O O . GLY A 1 282 ? 26.701 60.383 6.391 1.00 35.36 282 GLY A O 1
ATOM 1936 N N . LYS A 1 283 ? 27.114 61.847 4.729 1.00 36.96 283 LYS A N 1
ATOM 1937 C CA . LYS A 1 283 ? 25.705 61.954 4.362 1.00 38.80 283 LYS A CA 1
ATOM 1938 C C . LYS A 1 283 ? 25.473 62.335 2.912 1.00 38.76 283 LYS A C 1
ATOM 1939 O O . LYS A 1 283 ? 26.337 62.929 2.271 1.00 41.06 283 LYS A O 1
ATOM 1945 N N . VAL A 1 284 ? 24.301 61.969 2.402 1.00 39.40 284 VAL A N 1
ATOM 1946 C CA . VAL A 1 284 ? 23.904 62.306 1.042 1.00 39.99 284 VAL A CA 1
ATOM 1947 C C . VAL A 1 284 ? 22.562 63.007 1.200 1.00 40.47 284 VAL A C 1
ATOM 1948 O O . VAL A 1 284 ? 21.723 62.585 2.001 1.00 39.81 284 VAL A O 1
ATOM 1952 N N . VAL A 1 285 ? 22.373 64.091 0.455 1.00 40.85 285 VAL A N 1
ATOM 1953 C CA . VAL A 1 285 ? 21.145 64.863 0.539 1.00 40.59 285 VAL A CA 1
ATOM 1954 C C . VAL A 1 285 ? 20.372 64.842 -0.770 1.00 40.96 285 VAL A C 1
ATOM 1955 O O . VAL A 1 285 ? 20.954 64.853 -1.850 1.00 40.69 285 VAL A O 1
ATOM 1959 N N . LEU A 1 286 ? 19.051 64.798 -0.656 1.00 43.09 286 LEU A N 1
ATOM 1960 C CA . LEU A 1 286 ? 18.166 64.792 -1.811 1.00 44.60 286 LEU A CA 1
ATOM 1961 C C . LEU A 1 286 ? 17.107 65.859 -1.585 1.00 47.22 286 LEU A C 1
ATOM 1962 O O . LEU A 1 286 ? 16.543 65.959 -0.494 1.00 46.17 286 LEU A O 1
ATOM 1967 N N . GLU A 1 287 ? 16.840 66.660 -2.611 1.00 50.74 287 GLU A N 1
ATOM 1968 C CA . GLU A 1 287 ? 15.836 67.708 -2.504 1.00 53.74 287 GLU A CA 1
ATOM 1969 C C . GLU A 1 287 ? 14.690 67.498 -3.486 1.00 54.45 287 GLU A C 1
ATOM 1970 O O . GLU A 1 287 ? 14.900 67.129 -4.641 1.00 53.73 287 GLU A O 1
ATOM 1976 N N . ASP A 1 288 ? 13.472 67.730 -3.008 1.00 56.89 288 ASP A N 1
ATOM 1977 C CA . ASP A 1 288 ? 12.271 67.565 -3.816 1.00 59.87 288 ASP A CA 1
ATOM 1978 C C . ASP A 1 288 ? 11.441 68.846 -3.750 1.00 60.77 288 ASP A C 1
ATOM 1979 O O . ASP A 1 288 ? 10.261 68.819 -3.401 1.00 61.08 288 ASP A O 1
ATOM 1984 N N . GLY A 1 289 ? 12.074 69.967 -4.085 1.00 61.83 289 GLY A N 1
ATOM 1985 C CA . GLY A 1 289 ? 11.392 71.250 -4.056 1.00 61.74 289 GLY A CA 1
ATOM 1986 C C . GLY A 1 289 ? 10.905 71.593 -2.663 1.00 62.42 289 GLY A C 1
ATOM 1987 O O . GLY A 1 289 ? 9.762 71.302 -2.313 1.00 61.97 289 GLY A O 1
ATOM 1988 N N . GLU A 1 290 ? 11.773 72.218 -1.872 1.00 63.27 290 GLU A N 1
ATOM 1989 C CA . GLU A 1 290 ? 11.445 72.594 -0.497 1.00 63.78 290 GLU A CA 1
ATOM 1990 C C . GLU A 1 290 ? 11.019 71.347 0.277 1.00 63.36 290 GLU A C 1
ATOM 1991 O O . GLU A 1 290 ? 9.940 71.290 0.870 1.00 64.13 290 GLU A O 1
ATOM 1993 N N . ARG A 1 291 ? 11.894 70.349 0.251 1.00 62.08 291 ARG A N 1
ATOM 1994 C CA . ARG A 1 291 ? 11.676 69.070 0.914 1.00 59.92 291 ARG A CA 1
ATOM 1995 C C . ARG A 1 291 ? 13.011 68.348 0.863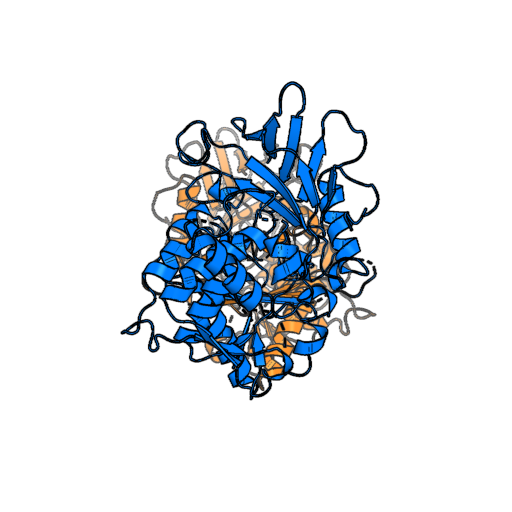 1.00 56.94 291 ARG A C 1
ATOM 1996 O O . ARG A 1 291 ? 13.402 67.836 -0.183 1.00 58.15 291 ARG A O 1
ATOM 2004 N N . ARG A 1 292 ? 13.716 68.320 1.987 1.00 52.94 292 ARG A N 1
ATOM 2005 C CA . ARG A 1 292 ? 15.024 67.681 2.031 1.00 48.29 292 ARG A CA 1
ATOM 2006 C C . ARG A 1 292 ? 15.061 66.359 2.793 1.00 45.43 292 ARG A C 1
ATOM 2007 O O . ARG A 1 292 ? 14.416 66.192 3.829 1.00 43.81 292 ARG A O 1
ATOM 2009 N N . CYS A 1 293 ? 15.824 65.420 2.249 1.00 42.27 293 CYS A N 1
ATOM 2010 C CA . CYS A 1 293 ? 15.999 64.112 2.851 1.00 39.03 293 CYS A CA 1
ATOM 2011 C C . CYS A 1 293 ? 17.491 63.880 3.003 1.00 37.48 293 CYS A C 1
ATOM 2012 O O . CYS A 1 293 ? 18.261 64.078 2.061 1.00 35.08 293 CYS A O 1
ATOM 2015 N N . THR A 1 294 ? 17.897 63.463 4.192 1.00 35.52 294 THR A N 1
ATOM 2016 C CA . THR A 1 294 ? 19.300 63.205 4.448 1.00 35.26 294 THR A CA 1
ATOM 2017 C C . THR A 1 294 ? 19.486 61.764 4.898 1.00 33.94 294 THR A C 1
ATOM 2018 O O . THR A 1 294 ? 18.847 61.307 5.845 1.00 32.11 294 THR A O 1
ATOM 2022 N N . VAL A 1 295 ? 20.347 61.044 4.194 1.00 33.57 295 VAL A N 1
ATOM 2023 C CA . VAL A 1 295 ? 20.630 59.662 4.538 1.00 33.42 295 VAL A CA 1
ATOM 2024 C C . VAL A 1 295 ? 22.014 59.640 5.189 1.00 34.53 295 VAL A C 1
ATOM 2025 O O . VAL A 1 295 ? 23.007 60.008 4.563 1.00 36.02 295 VAL A O 1
ATOM 2029 N N . LEU A 1 296 ? 22.070 59.235 6.454 1.00 35.41 296 LEU A N 1
ATOM 2030 C CA . LEU A 1 296 ? 23.335 59.189 7.176 1.00 36.89 296 LEU A CA 1
ATOM 2031 C C . LEU A 1 296 ? 23.979 57.819 7.039 1.00 38.34 296 LEU A C 1
ATOM 2032 O O . LEU A 1 296 ? 23.304 56.790 7.149 1.00 39.37 296 LEU A O 1
ATOM 2037 N N . TYR A 1 297 ? 25.289 57.800 6.812 1.00 37.87 297 TYR A N 1
ATOM 2038 C CA . TYR A 1 297 ? 25.988 56.534 6.650 1.00 38.76 297 TYR A CA 1
ATOM 2039 C C . TYR A 1 297 ? 27.409 56.525 7.194 1.00 40.00 297 TYR A C 1
ATOM 2040 O O . TYR A 1 297 ? 28.070 57.558 7.252 1.00 40.74 297 TYR A O 1
ATOM 2049 N N . GLN A 1 298 ? 27.862 55.347 7.608 1.00 41.74 298 GLN A N 1
ATOM 2050 C CA . GLN A 1 298 ? 29.232 55.165 8.071 1.00 43.43 298 GLN A CA 1
ATOM 2051 C C . GLN A 1 298 ? 29.823 54.719 6.733 1.00 43.34 298 GLN A C 1
ATOM 2052 O O . GLN A 1 298 ? 30.664 55.396 6.137 1.00 45.87 298 GLN A O 1
ATOM 2054 N N . ASN A 1 299 ? 29.347 53.568 6.277 1.00 40.79 299 ASN A N 1
ATOM 2055 C CA . ASN A 1 299 ? 29.685 53.003 4.975 1.00 38.87 299 ASN A CA 1
ATOM 2056 C C . ASN A 1 299 ? 28.277 52.680 4.508 1.00 36.07 299 ASN A C 1
ATOM 2057 O O . ASN A 1 299 ? 27.818 53.127 3.454 1.00 34.97 299 ASN A O 1
ATOM 2062 N N . GLU A 1 300 ? 27.586 51.923 5.353 1.00 31.47 300 GLU A N 1
ATOM 2063 C CA . GLU A 1 300 ? 26.214 51.529 5.112 1.00 29.57 300 GLU A CA 1
ATOM 2064 C C . GLU A 1 300 ? 25.314 52.687 5.507 1.00 27.89 300 GLU A C 1
ATOM 2065 O O . GLU A 1 300 ? 25.655 53.476 6.383 1.00 25.94 300 GLU A O 1
ATOM 2071 N N . SER A 1 301 ? 24.165 52.793 4.855 1.00 26.68 301 SER A N 1
ATOM 2072 C CA . SER A 1 301 ? 23.216 53.831 5.204 1.00 26.97 301 SER A CA 1
ATOM 2073 C C . SER A 1 301 ? 22.497 53.306 6.445 1.00 26.51 301 SER A C 1
ATOM 2074 O O . SER A 1 301 ? 22.077 52.152 6.479 1.00 27.94 301 SER A O 1
ATOM 2077 N N . LEU A 1 302 ? 22.361 54.151 7.460 1.00 25.31 302 LEU A N 1
ATOM 2078 C CA . LEU A 1 302 ? 21.739 53.742 8.711 1.00 25.36 302 LEU A CA 1
ATOM 2079 C C . LEU A 1 302 ? 20.476 54.516 9.094 1.00 26.73 302 LEU A C 1
ATOM 2080 O O . LEU A 1 302 ? 19.615 53.997 9.804 1.00 26.03 302 LEU A O 1
ATOM 2085 N N . LEU A 1 303 ? 20.375 55.757 8.636 1.00 28.47 303 LEU A N 1
ATOM 2086 C CA . LEU A 1 303 ? 19.211 56.577 8.925 1.00 30.65 303 LEU A CA 1
ATOM 2087 C C . LEU A 1 303 ? 18.836 57.468 7.748 1.00 32.10 303 LEU A C 1
ATOM 2088 O O . LEU A 1 303 ? 19.682 57.826 6.926 1.00 31.50 303 LEU A O 1
ATOM 2093 N N . ALA A 1 304 ? 17.556 57.817 7.684 1.00 33.43 304 ALA A N 1
ATOM 2094 C CA . ALA A 1 304 ? 17.027 58.695 6.651 1.00 35.76 304 ALA A CA 1
ATOM 2095 C C . ALA A 1 304 ? 16.183 59.743 7.375 1.00 36.67 304 ALA A C 1
ATOM 2096 O O . ALA A 1 304 ? 15.228 59.407 8.082 1.00 35.58 304 ALA A O 1
ATOM 2098 N N . TRP A 1 305 ? 16.548 61.010 7.204 1.00 36.96 305 TRP A N 1
ATOM 2099 C CA . TRP A 1 305 ? 15.843 62.104 7.859 1.00 37.55 305 TRP A CA 1
ATOM 2100 C C . TRP A 1 305 ? 15.152 63.072 6.916 1.00 38.10 305 TRP A C 1
ATOM 2101 O O . TRP A 1 305 ? 15.736 63.519 5.929 1.00 37.97 305 TRP A O 1
ATOM 2112 N N . ASP A 1 306 ? 13.903 63.393 7.239 1.00 38.90 306 ASP A N 1
ATOM 2113 C CA . ASP A 1 306 ? 13.131 64.367 6.481 1.00 39.85 306 ASP A CA 1
ATOM 2114 C C . ASP A 1 306 ? 13.175 65.618 7.356 1.00 39.15 306 ASP A C 1
ATOM 2115 O O . ASP A 1 306 ? 12.737 65.589 8.503 1.00 38.68 306 ASP A O 1
ATOM 2120 N N . SER A 1 307 ? 13.716 66.700 6.813 1.00 38.55 307 SER A N 1
ATOM 2121 C CA . SER A 1 307 ? 13.841 67.966 7.528 1.00 37.66 307 SER A CA 1
ATOM 2122 C C . SER A 1 307 ? 12.598 68.378 8.309 1.00 36.92 307 SER A C 1
ATOM 2123 O O . SER A 1 307 ? 12.702 68.929 9.402 1.00 38.16 307 SER A O 1
ATOM 2126 N N . ALA A 1 308 ? 11.426 68.112 7.747 1.00 35.23 308 ALA A N 1
ATOM 2127 C CA . ALA A 1 308 ? 10.174 68.502 8.382 1.00 35.82 308 ALA A CA 1
ATOM 2128 C C . ALA A 1 308 ? 9.649 67.584 9.488 1.00 34.47 308 ALA A C 1
ATOM 2129 O O . ALA A 1 308 ? 8.623 67.879 10.091 1.00 33.32 308 ALA A O 1
ATOM 2131 N N . LEU A 1 309 ? 10.343 66.488 9.771 1.00 34.57 309 LEU A N 1
ATOM 2132 C CA . LEU A 1 309 ? 9.869 65.561 10.795 1.00 34.47 309 LEU A CA 1
ATOM 2133 C C . LEU A 1 309 ? 10.827 65.342 11.960 1.00 34.14 309 LEU A C 1
ATOM 2134 O O . LEU A 1 309 ? 12.045 65.304 11.782 1.00 32.09 309 LEU A O 1
ATOM 2139 N N . SER A 1 310 ? 10.252 65.188 13.152 1.00 35.36 310 SER A N 1
ATOM 2140 C CA . SER A 1 310 ? 11.009 64.988 14.392 1.00 36.34 310 SER A CA 1
ATOM 2141 C C . SER A 1 310 ? 11.567 63.577 14.529 1.00 35.85 310 SER A C 1
ATOM 2142 O O . SER A 1 310 ? 12.532 63.351 15.253 1.00 35.60 310 SER A O 1
ATOM 2145 N N . HIS A 1 311 ? 10.936 62.627 13.851 1.00 36.02 311 HIS A N 1
ATOM 2146 C CA . HIS A 1 311 ? 11.372 61.241 13.889 1.00 37.00 311 HIS A CA 1
ATOM 2147 C C . HIS A 1 311 ? 11.943 60.871 12.520 1.00 36.48 311 HIS A C 1
ATOM 2148 O O . HIS A 1 311 ? 11.518 61.412 11.498 1.00 36.98 311 HIS A O 1
ATOM 2155 N N . PRO A 1 312 ? 12.914 59.944 12.478 1.00 35.09 312 PRO A N 1
ATOM 2156 C CA . PRO A 1 312 ? 13.491 59.559 11.185 1.00 33.76 312 PRO A CA 1
ATOM 2157 C C . PRO A 1 312 ? 12.520 58.777 10.301 1.00 33.03 312 PRO A C 1
ATOM 2158 O O . PRO A 1 312 ? 11.595 58.131 10.798 1.00 32.91 312 PRO A O 1
ATOM 2162 N N . LEU A 1 313 ? 12.729 58.851 8.990 1.00 31.74 313 LEU A N 1
ATOM 2163 C CA . LEU A 1 313 ? 11.881 58.146 8.032 1.00 31.29 313 LEU A CA 1
ATOM 2164 C C . LEU A 1 313 ? 12.084 56.640 8.152 1.00 30.35 313 LEU A C 1
ATOM 2165 O O . LEU A 1 313 ? 11.134 55.859 8.039 1.00 28.14 313 LEU A O 1
ATOM 2170 N N . ALA A 1 314 ? 13.333 56.243 8.371 1.00 27.95 314 ALA A N 1
ATOM 2171 C CA . ALA A 1 314 ? 13.678 54.836 8.517 1.00 29.87 314 ALA A CA 1
ATOM 2172 C C . ALA A 1 314 ? 14.961 54.701 9.313 1.00 30.02 314 ALA A C 1
ATOM 2173 O O . ALA A 1 314 ? 15.746 55.641 9.419 1.00 29.69 314 ALA A O 1
ATOM 2175 N N . THR A 1 315 ? 15.175 53.514 9.859 1.00 30.60 315 THR A N 1
ATOM 2176 C CA . THR A 1 315 ? 16.349 53.254 10.666 1.00 30.91 315 THR A CA 1
ATOM 2177 C C . THR A 1 315 ? 16.731 51.791 10.534 1.00 30.46 315 THR A C 1
ATOM 2178 O O . THR A 1 315 ? 15.871 50.941 10.308 1.00 28.58 315 THR A O 1
ATOM 2182 N N . ALA A 1 316 ? 18.024 51.509 10.652 1.00 29.21 316 ALA A N 1
ATOM 2183 C CA . ALA A 1 316 ? 18.508 50.138 10.592 1.00 30.18 316 ALA A CA 1
ATOM 2184 C C . ALA A 1 316 ? 17.869 49.470 11.804 1.00 28.21 316 ALA A C 1
ATOM 2185 O O . ALA A 1 316 ? 17.533 50.149 12.773 1.00 28.29 316 ALA A O 1
ATOM 2187 N N . PRO A 1 317 ? 17.727 48.137 11.794 1.00 27.55 317 PRO A N 1
ATOM 2188 C CA . PRO A 1 317 ? 18.102 47.148 10.777 1.00 26.98 317 PRO A CA 1
ATOM 2189 C C . PRO A 1 317 ? 17.480 47.276 9.391 1.00 25.40 317 PRO A C 1
ATOM 2190 O O . PRO A 1 317 ? 17.962 46.665 8.445 1.00 25.83 317 PRO A O 1
ATOM 2194 N N . ASP A 1 318 ? 16.412 48.051 9.256 1.00 25.67 318 ASP A N 1
ATOM 2195 C CA . ASP A 1 318 ? 15.805 48.209 7.940 1.00 25.66 318 ASP A CA 1
ATOM 2196 C C . ASP A 1 318 ? 16.840 48.758 6.966 1.00 25.63 318 ASP A C 1
ATOM 2197 O O . ASP A 1 318 ? 17.593 49.679 7.294 1.00 23.99 318 ASP A O 1
ATOM 2202 N N . ALA A 1 319 ? 16.877 48.186 5.769 1.00 25.62 319 ALA A N 1
ATOM 2203 C CA . ALA A 1 319 ? 17.815 48.636 4.755 1.00 24.68 319 ALA A CA 1
ATOM 2204 C C . ALA A 1 319 ? 17.309 49.928 4.121 1.00 23.28 319 ALA A C 1
ATOM 2205 O O . ALA A 1 319 ? 16.104 50.159 4.021 1.00 21.28 319 ALA A O 1
ATOM 2207 N N . ILE A 1 320 ? 18.250 50.761 3.695 1.00 22.16 320 ILE A N 1
ATOM 2208 C CA . ILE A 1 320 ? 17.951 52.030 3.055 1.00 21.97 320 ILE A CA 1
ATOM 2209 C C . ILE A 1 320 ? 18.752 51.982 1.775 1.00 22.75 320 ILE A C 1
ATOM 2210 O O . ILE A 1 320 ? 19.977 51.847 1.813 1.00 24.25 320 ILE A O 1
ATOM 2215 N N . SER A 1 321 ? 18.063 52.061 0.641 1.00 22.74 321 SER A N 1
ATOM 2216 C CA . SER A 1 321 ? 18.741 51.980 -0.648 1.00 25.95 321 SER A CA 1
ATOM 2217 C C . SER A 1 321 ? 18.244 52.984 -1.670 1.00 25.20 321 SER A C 1
ATOM 2218 O O . SER A 1 321 ? 17.065 53.332 -1.700 1.00 25.92 321 SER A O 1
ATOM 2221 N N . TYR A 1 322 ? 19.157 53.421 -2.526 1.00 25.22 322 TYR A N 1
ATOM 2222 C CA . TYR A 1 322 ? 18.833 54.389 -3.557 1.00 25.30 322 TYR A CA 1
ATOM 2223 C C . TYR A 1 322 ? 18.382 53.685 -4.828 1.00 25.72 322 TYR A C 1
ATOM 2224 O O . TYR A 1 322 ? 18.699 52.511 -5.062 1.00 24.12 322 TYR A O 1
ATOM 2233 N N . PHE A 1 323 ? 17.622 54.416 -5.632 1.00 25.58 323 PHE A N 1
ATOM 2234 C CA . PHE A 1 323 ? 17.198 53.937 -6.929 1.00 26.46 323 PHE A CA 1
ATOM 2235 C C . PHE A 1 323 ? 17.208 55.141 -7.855 1.00 28.29 323 PHE A C 1
ATOM 2236 O O . PHE A 1 323 ? 16.430 56.083 -7.694 1.00 27.15 323 PHE A O 1
ATOM 2244 N N . VAL A 1 324 ? 18.121 55.112 -8.815 1.00 30.32 324 VAL A N 1
ATOM 2245 C CA . VAL A 1 324 ? 18.242 56.190 -9.769 1.00 30.69 324 VAL A CA 1
ATOM 2246 C C . VAL A 1 324 ? 17.463 55.811 -11.027 1.00 33.30 324 VAL A C 1
ATOM 2247 O O . VAL A 1 324 ? 17.848 54.908 -11.769 1.00 32.01 324 VAL A O 1
ATOM 2251 N N . GLU A 1 325 ? 16.354 56.505 -11.250 1.00 36.73 325 GLU A N 1
ATOM 2252 C CA . GLU A 1 325 ? 15.510 56.246 -12.402 1.00 40.51 325 GLU A CA 1
ATOM 2253 C C . GLU A 1 325 ? 16.178 56.694 -13.699 1.00 43.36 325 GLU A C 1
ATOM 2254 O O . GLU A 1 325 ? 17.155 57.447 -13.682 1.00 43.13 325 GLU A O 1
ATOM 2260 N N . GLY A 1 326 ? 15.641 56.220 -14.821 1.00 45.77 326 GLY A N 1
ATOM 2261 C CA . GLY A 1 326 ? 16.186 56.573 -16.120 1.00 48.18 326 GLY A CA 1
ATOM 2262 C C . GLY A 1 326 ? 16.803 55.378 -16.818 1.00 49.31 326 GLY A C 1
ATOM 2263 O O . GLY A 1 326 ? 16.348 54.249 -16.656 1.00 51.13 326 GLY A O 1
ATOM 2264 N N . GLU A 1 327 ? 17.841 55.625 -17.604 1.00 50.49 327 GLU A N 1
ATOM 2265 C CA . GLU A 1 327 ? 18.523 54.553 -18.318 1.00 51.91 327 GLU A CA 1
ATOM 2266 C C . GLU A 1 327 ? 19.928 54.432 -17.747 1.00 50.44 327 GLU A C 1
ATOM 2267 O O . GLU A 1 327 ? 20.623 55.432 -17.575 1.00 51.25 327 GLU A O 1
ATOM 2273 N N . GLY A 1 328 ? 20.343 53.211 -17.441 1.00 48.97 328 GLY A N 1
ATOM 2274 C CA . GLY A 1 328 ? 21.675 53.020 -16.897 1.00 46.92 328 GLY A CA 1
ATOM 2275 C C . GLY A 1 328 ? 21.680 52.492 -15.477 1.00 43.89 328 GLY A C 1
ATOM 2276 O O . GLY A 1 328 ? 20.665 52.006 -14.982 1.00 44.04 328 GLY A O 1
ATOM 2277 N N . GLN A 1 329 ? 22.832 52.591 -14.823 1.00 42.10 329 GLN A N 1
ATOM 2278 C CA . GLN A 1 329 ? 22.993 52.119 -13.455 1.00 39.03 329 GLN A CA 1
ATOM 2279 C C . GLN A 1 329 ? 21.892 52.681 -12.566 1.00 35.79 329 GLN A C 1
ATOM 2280 O O . GLN A 1 329 ? 21.760 53.892 -12.411 1.00 35.18 329 GLN A O 1
ATOM 2286 N N . HIS A 1 330 ? 21.107 51.783 -11.981 1.00 34.51 330 HIS A N 1
ATOM 2287 C CA . HIS A 1 330 ? 19.998 52.159 -11.114 1.00 31.28 330 HIS A CA 1
ATOM 2288 C C . HIS A 1 330 ? 20.344 52.078 -9.633 1.00 29.48 330 HIS A C 1
ATOM 2289 O O . HIS A 1 330 ? 19.794 52.834 -8.829 1.00 27.30 330 HIS A O 1
ATOM 2296 N N . VAL A 1 331 ? 21.245 51.158 -9.280 1.00 28.28 331 VAL A N 1
ATOM 2297 C CA . VAL A 1 331 ? 21.651 50.957 -7.887 1.00 26.56 331 VAL A CA 1
ATOM 2298 C C . VAL A 1 331 ? 23.101 51.359 -7.588 1.00 27.98 331 VAL A C 1
ATOM 2299 O O . VAL A 1 331 ? 24.023 51.093 -8.363 1.00 24.01 331 VAL A O 1
ATOM 2303 N N . PHE A 1 332 ? 23.287 52.003 -6.440 1.00 30.16 332 PHE A N 1
ATOM 2304 C CA . PHE A 1 332 ? 24.598 52.483 -6.030 1.00 30.57 332 PHE A CA 1
ATOM 2305 C C . PHE A 1 332 ? 24.820 52.333 -4.532 1.00 30.84 332 PHE A C 1
ATOM 2306 O O . PHE A 1 332 ? 23.890 52.472 -3.736 1.00 30.14 332 PHE A O 1
ATOM 2314 N N . SER A 1 333 ? 26.062 52.055 -4.155 1.00 30.47 333 SER A N 1
ATOM 2315 C CA . SER A 1 333 ? 26.421 51.989 -2.747 1.00 29.86 333 SER A CA 1
ATOM 2316 C C . SER A 1 333 ? 26.888 53.426 -2.516 1.00 28.65 333 SER A C 1
ATOM 2317 O O . SER A 1 333 ? 27.161 54.147 -3.476 1.00 27.44 333 SER A O 1
ATOM 2320 N N . ASN A 1 334 ? 26.978 53.850 -1.266 1.00 29.05 334 ASN A N 1
ATOM 2321 C CA . ASN A 1 334 ? 27.431 55.206 -0.982 1.00 30.31 334 ASN A CA 1
ATOM 2322 C C . ASN A 1 334 ? 28.778 55.471 -1.655 1.00 31.36 334 ASN A C 1
ATOM 2323 O O . ASN A 1 334 ? 29.019 56.563 -2.172 1.00 30.12 334 ASN A O 1
ATOM 2328 N N . GLY A 1 335 ? 29.651 54.471 -1.654 1.00 30.84 335 GLY A N 1
ATOM 2329 C CA . GLY A 1 335 ? 30.936 54.646 -2.299 1.00 34.06 335 GLY A CA 1
ATOM 2330 C C . GLY A 1 335 ? 30.760 54.843 -3.801 1.00 35.53 335 GLY A C 1
ATOM 2331 O O . GLY A 1 335 ? 31.447 55.667 -4.413 1.00 36.30 335 GLY A O 1
ATOM 2332 N N . ASP A 1 336 ? 29.833 54.098 -4.398 1.00 34.30 336 ASP A N 1
ATOM 2333 C CA . ASP A 1 336 ? 29.592 54.200 -5.832 1.00 35.11 336 ASP A CA 1
ATOM 2334 C C . ASP A 1 336 ? 29.016 55.548 -6.270 1.00 36.01 336 ASP A C 1
ATOM 2335 O O . ASP A 1 336 ? 29.230 55.972 -7.406 1.00 35.14 336 ASP A O 1
ATOM 2340 N N . LEU A 1 337 ? 28.287 56.219 -5.382 1.00 37.40 337 LEU A N 1
ATOM 2341 C CA . LEU A 1 337 ? 27.708 57.520 -5.722 1.00 39.69 337 LEU A CA 1
ATOM 2342 C C . LEU A 1 337 ? 28.758 58.610 -5.895 1.00 40.24 337 LEU A C 1
ATOM 2343 O O . LEU A 1 337 ? 28.561 59.530 -6.679 1.00 42.20 337 LEU A O 1
ATOM 2348 N 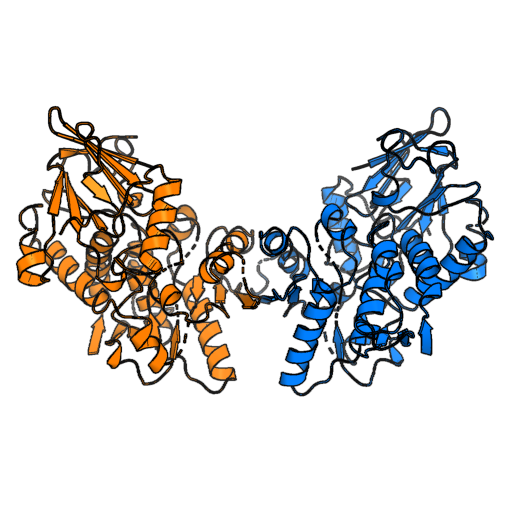N . SER A 1 338 ? 29.866 58.517 -5.168 1.00 41.33 338 SER A N 1
ATOM 2349 C CA . SER A 1 338 ? 30.929 59.516 -5.287 1.00 44.56 338 SER A CA 1
ATOM 2350 C C . SER A 1 338 ? 31.469 59.524 -6.723 1.00 45.62 338 SER A C 1
ATOM 2351 O O . SER A 1 338 ? 31.630 58.468 -7.336 1.00 45.50 338 SER A O 1
ATOM 2353 N N . GLY A 1 339 ? 31.749 60.710 -7.259 1.00 47.64 339 GLY A N 1
ATOM 2354 C CA . GLY A 1 339 ? 32.251 60.785 -8.623 1.00 49.44 339 GLY A CA 1
ATOM 2355 C C . GLY A 1 339 ? 33.088 62.003 -8.982 1.00 50.51 339 GLY A C 1
ATOM 2356 O O . GLY A 1 339 ? 33.579 62.724 -8.108 1.00 50.28 339 GLY A O 1
ATOM 2357 N N . ASN A 1 340 ? 33.237 62.235 -10.285 1.00 50.70 340 ASN A N 1
ATOM 2358 C CA . ASN A 1 340 ? 34.031 63.349 -10.796 1.00 50.78 340 ASN A CA 1
ATOM 2359 C C . ASN A 1 340 ? 33.238 64.618 -11.111 1.00 51.26 340 ASN A C 1
ATOM 2360 O O . ASN A 1 340 ? 33.827 65.693 -11.247 1.00 51.07 340 ASN A O 1
ATOM 2362 N N . ASP A 1 341 ? 31.915 64.500 -11.237 1.00 51.54 341 ASP A N 1
ATOM 2363 C CA . ASP A 1 341 ? 31.071 65.660 -11.538 1.00 52.28 341 ASP A CA 1
ATOM 2364 C C . ASP A 1 341 ? 31.092 66.656 -10.378 1.00 53.56 341 ASP A C 1
ATOM 2365 O O . ASP A 1 341 ? 32.035 67.437 -10.237 1.00 54.34 341 ASP A O 1
ATOM 2367 N N . HIS A 1 342 ? 30.050 66.634 -9.553 1.00 54.13 342 HIS A N 1
ATOM 2368 C CA . HIS A 1 342 ? 29.975 67.535 -8.404 1.00 54.47 342 HIS A CA 1
ATOM 2369 C C . HIS A 1 342 ? 30.383 66.730 -7.178 1.00 54.31 342 HIS A C 1
ATOM 2370 O O . HIS A 1 342 ? 29.964 67.019 -6.055 1.00 54.88 342 HIS A O 1
ATOM 2372 N N . GLY A 1 343 ? 31.219 65.724 -7.409 1.00 53.83 343 GLY A N 1
ATOM 2373 C CA . GLY A 1 343 ? 31.646 64.854 -6.332 1.00 53.48 343 GLY A CA 1
ATOM 2374 C C . GLY A 1 343 ? 30.737 63.641 -6.393 1.00 52.75 343 GLY A C 1
ATOM 2375 O O . GLY A 1 343 ? 30.831 62.721 -5.579 1.00 53.22 343 GLY A O 1
ATOM 2376 N N . LEU A 1 344 ? 29.840 63.662 -7.376 1.00 51.97 344 LEU A N 1
ATOM 2377 C CA . LEU A 1 344 ? 28.891 62.581 -7.606 1.00 51.45 344 LEU A CA 1
ATOM 2378 C C . LEU A 1 344 ? 29.245 61.926 -8.934 1.00 51.84 344 LEU A C 1
ATOM 2379 O O . LEU A 1 344 ? 29.846 62.561 -9.802 1.00 52.31 344 LEU A O 1
ATOM 2381 N N . ASP A 1 345 ? 28.890 60.655 -9.087 1.00 52.26 345 ASP A N 1
ATOM 2382 C CA . ASP A 1 345 ? 29.165 59.933 -10.324 1.00 52.58 345 ASP A CA 1
ATOM 2383 C C . ASP A 1 345 ? 28.504 60.695 -11.468 1.00 52.52 345 ASP A C 1
ATOM 2384 O O . ASP A 1 345 ? 27.347 61.102 -11.363 1.00 52.18 345 ASP A O 1
ATOM 2389 N N . PRO A 1 346 ? 29.233 60.906 -12.575 1.00 53.02 346 PRO A N 1
ATOM 2390 C CA . PRO A 1 346 ? 28.692 61.632 -13.729 1.00 53.56 346 PRO A CA 1
ATOM 2391 C C . PRO A 1 346 ? 27.345 61.115 -14.238 1.00 53.88 346 PRO A C 1
ATOM 2392 O O . PRO A 1 346 ? 26.573 61.867 -14.832 1.00 54.31 346 PRO A O 1
ATOM 2396 N N . SER A 1 347 ? 27.066 59.836 -14.000 1.00 54.67 347 SER A N 1
ATOM 2397 C CA . SER A 1 347 ? 25.814 59.225 -14.446 1.00 55.91 347 SER A CA 1
ATOM 2398 C C . SER A 1 347 ? 24.618 59.669 -13.611 1.00 56.00 347 SER A C 1
ATOM 2399 O O . SER A 1 347 ? 23.564 60.007 -14.148 1.00 56.15 347 SER A O 1
ATOM 2401 N N . VAL A 1 348 ? 24.786 59.666 -12.293 1.00 56.10 348 VAL A N 1
ATOM 2402 C CA . VAL A 1 348 ? 23.717 60.054 -11.382 1.00 56.11 348 VAL A CA 1
ATOM 2403 C C . VAL A 1 348 ? 23.352 61.524 -11.534 1.00 56.52 348 VAL A C 1
ATOM 2404 O O . VAL A 1 348 ? 22.203 61.917 -11.328 1.00 55.63 348 VAL A O 1
ATOM 2406 N N . ARG A 1 349 ? 24.340 62.334 -11.895 1.00 57.69 349 ARG A N 1
ATOM 2407 C CA . ARG A 1 349 ? 24.134 63.766 -12.069 1.00 58.62 349 ARG A CA 1
ATOM 2408 C C . ARG A 1 349 ? 23.168 64.056 -13.216 1.00 58.29 349 ARG A C 1
ATOM 2409 O O . ARG A 1 349 ? 23.537 63.977 -14.390 1.00 58.34 349 ARG A O 1
ATOM 2411 N N . GLY A 1 350 ? 21.928 64.390 -12.870 1.00 57.68 350 GLY A N 1
ATOM 2412 C CA . GLY A 1 350 ? 20.935 64.690 -13.887 1.00 55.46 350 GLY A CA 1
ATOM 2413 C C . GLY A 1 350 ? 19.712 63.794 -13.850 1.00 53.97 350 GLY A C 1
ATOM 2414 O O . GLY A 1 350 ? 18.701 64.105 -14.477 1.00 54.61 350 GLY A O 1
ATOM 2415 N N . ARG A 1 351 ? 19.798 62.683 -13.120 1.00 51.99 351 ARG A N 1
ATOM 2416 C CA . ARG A 1 351 ? 18.684 61.743 -13.010 1.00 49.46 351 ARG A CA 1
ATOM 2417 C C . ARG A 1 351 ? 18.010 61.789 -11.641 1.00 48.06 351 ARG A C 1
ATOM 2418 O O . ARG A 1 351 ? 18.649 62.079 -10.633 1.00 48.53 351 ARG A O 1
ATOM 2426 N N . LYS A 1 352 ? 16.715 61.492 -11.614 1.00 46.46 352 LYS A N 1
ATOM 2427 C CA . LYS A 1 352 ? 15.956 61.510 -10.372 1.00 45.51 352 LYS A CA 1
ATOM 2428 C C . LYS A 1 352 ? 16.214 60.251 -9.554 1.00 44.09 352 LYS A C 1
ATOM 2429 O O . LYS A 1 352 ? 16.059 59.130 -10.047 1.00 44.83 352 LYS A O 1
ATOM 2431 N N . ALA A 1 353 ? 16.607 60.449 -8.299 1.00 41.28 353 ALA A N 1
ATOM 2432 C CA . ALA A 1 353 ? 16.902 59.348 -7.395 1.00 38.21 353 ALA A CA 1
ATOM 2433 C C . ALA A 1 353 ? 15.878 59.231 -6.268 1.00 37.15 353 ALA A C 1
ATOM 2434 O O . ALA A 1 353 ? 15.351 60.233 -5.777 1.00 35.98 353 ALA A O 1
ATOM 2436 N N . ALA A 1 354 ? 15.606 57.996 -5.859 1.00 34.50 354 ALA A N 1
ATOM 2437 C CA . ALA A 1 354 ? 14.664 57.735 -4.785 1.00 32.08 354 ALA A CA 1
ATOM 2438 C C . ALA A 1 354 ? 15.360 56.987 -3.658 1.00 31.24 354 ALA A C 1
ATOM 2439 O O . ALA A 1 354 ? 16.442 56.425 -3.840 1.00 28.81 354 ALA A O 1
ATOM 2441 N N . VAL A 1 355 ? 14.727 56.989 -2.494 1.00 29.94 355 VAL A N 1
ATOM 2442 C CA . VAL A 1 355 ? 15.252 56.296 -1.331 1.00 29.46 355 VAL A CA 1
ATOM 2443 C C . VAL A 1 355 ? 14.209 55.260 -0.940 1.00 29.96 355 VAL A C 1
ATOM 2444 O O . VAL A 1 355 ? 13.051 55.595 -0.667 1.00 28.84 355 VAL A O 1
ATOM 2448 N N . ILE A 1 356 ? 14.623 53.997 -0.935 1.00 29.75 356 ILE A N 1
ATOM 2449 C CA . ILE A 1 356 ? 13.737 52.898 -0.594 1.00 28.51 356 ILE A CA 1
ATOM 2450 C C . ILE A 1 356 ? 14.184 52.195 0.678 1.00 28.17 356 ILE A C 1
ATOM 2451 O O . ILE A 1 356 ? 15.372 51.969 0.896 1.00 28.26 356 ILE A O 1
ATOM 2456 N N . ALA A 1 357 ? 13.217 51.870 1.528 1.00 27.58 357 ALA A N 1
ATOM 2457 C CA . ALA A 1 357 ? 13.509 51.165 2.763 1.00 25.57 357 ALA A CA 1
ATOM 2458 C C . ALA A 1 357 ? 13.024 49.732 2.596 1.00 23.55 357 ALA A C 1
ATOM 2459 O O . ALA A 1 357 ? 11.962 49.485 2.028 1.00 23.20 357 ALA A O 1
ATOM 2461 N N . LEU A 1 358 ? 13.821 48.788 3.068 1.00 23.28 358 LEU A N 1
ATOM 2462 C CA . LEU A 1 358 ? 13.449 47.390 2.997 1.00 24.15 358 LEU A CA 1
ATOM 2463 C C . LEU A 1 358 ? 13.330 46.884 4.429 1.00 24.91 358 LEU A C 1
ATOM 2464 O O . LEU A 1 358 ? 14.220 47.098 5.263 1.00 24.33 358 LEU A O 1
ATOM 2469 N N . PRO A 1 359 ? 12.213 46.229 4.750 1.00 26.05 359 PRO A N 1
ATOM 2470 C CA . PRO A 1 359 ? 12.074 45.728 6.116 1.00 26.34 359 PRO A CA 1
ATOM 2471 C C . PRO A 1 359 ? 13.176 44.724 6.447 1.00 26.85 359 PRO A C 1
ATOM 2472 O O . PRO A 1 359 ? 13.489 43.836 5.649 1.00 25.91 359 PRO A O 1
ATOM 2476 N N . ALA A 1 360 ? 13.787 44.886 7.614 1.00 25.43 360 ALA A N 1
ATOM 2477 C CA . ALA A 1 360 ? 14.855 43.988 8.017 1.00 26.30 360 ALA A CA 1
ATOM 2478 C C . ALA A 1 360 ? 14.340 42.558 8.093 1.00 25.68 360 ALA A C 1
ATOM 2479 O O . ALA A 1 360 ? 13.164 42.336 8.366 1.00 27.22 360 ALA A O 1
ATOM 2481 N N . ALA A 1 361 ? 15.210 41.588 7.831 1.00 25.95 361 ALA A N 1
ATOM 2482 C CA . ALA A 1 361 ? 14.796 40.193 7.910 1.00 24.48 361 ALA A CA 1
ATOM 2483 C C . ALA A 1 361 ? 14.555 39.930 9.382 1.00 23.97 361 ALA A C 1
ATOM 2484 O O . ALA A 1 361 ? 15.212 40.525 10.247 1.00 20.37 361 ALA A O 1
ATOM 2486 N N . ALA A 1 362 ? 13.610 39.037 9.652 1.00 25.58 362 ALA A N 1
ATOM 2487 C CA . ALA A 1 362 ? 13.213 38.671 11.006 1.00 26.56 362 ALA A CA 1
ATOM 2488 C C . ALA A 1 362 ? 14.330 38.476 12.037 1.00 26.90 362 ALA A C 1
ATOM 2489 O O . ALA A 1 362 ? 14.264 39.026 13.136 1.00 27.49 362 ALA A O 1
ATOM 2491 N N . PRO A 1 363 ? 15.373 37.698 11.702 1.00 27.49 363 PRO A N 1
ATOM 2492 C CA . PRO A 1 363 ? 16.454 37.488 12.680 1.00 27.64 363 PRO A CA 1
ATOM 2493 C C . PRO A 1 363 ? 17.144 38.761 13.187 1.00 29.45 363 PRO A C 1
ATOM 2494 O O . PRO A 1 363 ? 17.799 38.744 14.234 1.00 28.89 363 PRO A O 1
ATOM 2498 N N . LEU A 1 364 ? 16.995 39.857 12.448 1.00 28.62 364 LEU A N 1
ATOM 2499 C CA . LEU A 1 364 ? 17.614 41.135 12.813 1.00 30.65 364 LEU A CA 1
ATOM 2500 C C . LEU A 1 364 ? 16.715 42.037 13.648 1.00 31.04 364 LEU A C 1
ATOM 2501 O O . LEU A 1 364 ? 17.201 42.900 14.374 1.00 29.17 364 LEU A O 1
ATOM 2506 N N . SER A 1 365 ? 15.408 41.824 13.531 1.00 32.69 365 SER A N 1
ATOM 2507 C CA . SER A 1 365 ? 14.397 42.634 14.209 1.00 34.75 365 SER A CA 1
ATOM 2508 C C . SER A 1 365 ? 14.213 42.448 15.711 1.00 34.90 365 SER A C 1
ATOM 2509 O O . SER A 1 365 ? 13.313 43.050 16.299 1.00 34.49 365 SER A O 1
ATOM 2512 N N . GLU A 1 366 ? 15.043 41.625 16.337 1.00 34.67 366 GLU A N 1
ATOM 2513 C CA . GLU A 1 366 ? 14.897 41.395 17.770 1.00 35.58 366 GLU A CA 1
ATOM 2514 C C . GLU A 1 366 ? 16.126 40.713 18.348 1.00 33.38 366 GLU A C 1
ATOM 2515 O O . GLU A 1 366 ? 17.021 40.297 17.614 1.00 31.79 366 GLU A O 1
ATOM 2521 N N . GLY A 1 367 ? 16.153 40.611 19.673 1.00 31.28 367 GLY A N 1
ATOM 2522 C CA . GLY A 1 367 ? 17.258 39.965 20.350 1.00 28.36 367 GLY A CA 1
ATOM 2523 C C . GLY A 1 367 ? 18.530 40.773 20.409 1.00 28.82 367 GLY A C 1
ATOM 2524 O O . GLY A 1 367 ? 18.513 42.007 20.400 1.00 26.05 367 GLY A O 1
ATOM 2525 N N . LEU A 1 368 ? 19.644 40.052 20.468 1.00 29.49 368 LEU A N 1
ATOM 2526 C CA . LEU A 1 368 ? 20.971 40.645 20.543 1.00 29.47 368 LEU A CA 1
ATOM 2527 C C . LEU A 1 368 ? 21.320 41.486 19.317 1.00 30.82 368 LEU A C 1
ATOM 2528 O O . LEU A 1 368 ? 21.959 42.537 19.444 1.00 32.81 368 LEU A O 1
ATOM 2533 N N . ILE A 1 369 ? 20.924 41.025 18.133 1.00 29.74 369 ILE A N 1
ATOM 2534 C CA . ILE A 1 369 ? 21.222 41.765 16.906 1.00 29.62 369 ILE A CA 1
ATOM 2535 C C . ILE A 1 369 ? 20.595 43.165 16.953 1.00 29.18 369 ILE A C 1
ATOM 2536 O O . ILE A 1 369 ? 21.238 44.151 16.595 1.00 28.52 369 ILE A O 1
ATOM 2541 N N . LEU A 1 370 ? 19.339 43.241 17.388 1.00 27.54 370 LEU A N 1
ATOM 2542 C CA . LEU A 1 370 ? 18.636 44.514 17.474 1.00 27.64 370 LEU A CA 1
ATOM 2543 C C . LEU A 1 370 ? 19.335 45.466 18.439 1.00 27.51 370 LEU A C 1
ATOM 2544 O O . LEU A 1 370 ? 19.489 46.653 18.149 1.00 28.36 370 LEU A O 1
ATOM 2549 N N . GLN A 1 371 ? 19.753 44.947 19.589 1.00 27.06 371 GLN A N 1
ATOM 2550 C CA . GLN A 1 371 ? 20.431 45.767 20.586 1.00 26.91 371 GLN A CA 1
ATOM 2551 C C . GLN A 1 371 ? 21.723 46.290 19.968 1.00 27.38 371 GLN A C 1
ATOM 2552 O O . GLN A 1 371 ? 22.069 47.463 20.106 1.00 29.24 371 GLN A O 1
ATOM 2554 N N . SER A 1 372 ? 22.427 45.407 19.276 1.00 26.47 372 SER A N 1
ATOM 2555 C CA . SER A 1 372 ? 23.670 45.769 18.618 1.00 27.52 372 SER A CA 1
ATOM 2556 C C . SER A 1 372 ? 23.417 46.954 17.668 1.00 27.04 372 SER A C 1
ATOM 2557 O O . SER A 1 372 ? 24.209 47.900 17.619 1.00 26.88 372 SER A O 1
ATOM 2560 N N . PHE A 1 373 ? 22.306 46.903 16.928 1.00 26.86 373 PHE A N 1
ATOM 2561 C CA . PHE A 1 373 ? 21.948 47.981 16.004 1.00 26.57 373 PHE A CA 1
ATOM 2562 C C . PHE A 1 373 ? 21.621 49.266 16.766 1.00 26.69 373 PHE A C 1
ATOM 2563 O O . PHE A 1 373 ? 22.008 50.350 16.351 1.00 26.24 373 PHE A O 1
ATOM 2571 N N . ALA A 1 374 ? 20.897 49.140 17.875 1.00 27.91 374 ALA A N 1
ATOM 2572 C CA . ALA A 1 374 ? 20.530 50.303 18.678 1.00 29.92 374 ALA A CA 1
ATOM 2573 C C . ALA A 1 374 ? 21.787 51.019 19.162 1.00 29.56 374 ALA A C 1
ATOM 2574 O O . ALA A 1 374 ? 21.850 52.245 19.164 1.00 28.42 374 ALA A O 1
ATOM 2576 N N . ASP A 1 375 ? 22.785 50.246 19.570 1.00 30.99 375 ASP A N 1
ATOM 2577 C CA . ASP A 1 375 ? 24.042 50.813 20.039 1.00 33.73 375 ASP A CA 1
ATOM 2578 C C . ASP A 1 375 ? 24.724 51.610 18.927 1.00 34.44 375 ASP A C 1
ATOM 2579 O O . ASP A 1 375 ? 25.159 52.739 19.139 1.00 34.41 375 ASP A O 1
ATOM 2584 N N . GLU A 1 376 ? 24.821 51.015 17.743 1.00 34.80 376 GLU A N 1
ATOM 2585 C CA . GLU A 1 376 ? 25.471 51.679 16.620 1.00 35.66 376 GLU A CA 1
ATOM 2586 C C . GLU A 1 376 ? 24.753 52.983 16.294 1.00 35.93 376 GLU A C 1
ATOM 2587 O O . GLU A 1 376 ? 25.384 54.028 16.122 1.00 34.91 376 GLU A O 1
ATOM 2593 N N . LEU A 1 377 ? 23.429 52.917 16.221 1.00 35.73 377 LEU A N 1
ATOM 2594 C CA . LEU A 1 377 ? 22.623 54.093 15.929 1.00 37.32 377 LEU A CA 1
ATOM 2595 C C . LEU A 1 377 ? 22.756 55.142 17.031 1.00 37.60 377 LEU A C 1
ATOM 2596 O O . LEU A 1 377 ? 22.698 56.341 16.762 1.00 37.04 377 LEU A O 1
ATOM 2601 N N . ALA A 1 378 ? 22.923 54.683 18.268 1.00 38.35 378 ALA A N 1
ATOM 2602 C CA . ALA A 1 378 ? 23.072 55.582 19.408 1.00 40.48 378 ALA A CA 1
ATOM 2603 C C . ALA A 1 378 ? 24.301 56.463 19.194 1.00 41.90 378 ALA A C 1
ATOM 2604 O O . ALA A 1 378 ? 24.284 57.659 19.480 1.00 41.43 378 ALA A O 1
ATOM 2606 N N . GLN A 1 379 ? 25.367 55.859 18.685 1.00 43.70 379 GLN A N 1
ATOM 2607 C CA . GLN A 1 379 ? 26.600 56.586 18.425 1.00 46.77 379 GLN A CA 1
ATOM 2608 C C . GLN A 1 379 ? 26.346 57.657 17.370 1.00 46.60 379 GLN A C 1
ATOM 2609 O O . GLN A 1 379 ? 27.035 58.672 17.330 1.00 47.05 379 GLN A O 1
ATOM 2615 N N . LEU A 1 380 ? 25.356 57.422 16.514 1.00 46.38 380 LEU A N 1
ATOM 2616 C CA . LEU A 1 380 ? 25.010 58.382 15.475 1.00 44.57 380 LEU A CA 1
ATOM 2617 C C . LEU A 1 380 ? 23.900 59.331 15.921 1.00 43.40 380 LEU A C 1
ATOM 2618 O O . LEU A 1 380 ? 23.240 59.966 15.093 1.00 42.07 380 LEU A O 1
ATOM 2623 N N . GLY A 1 381 ? 23.681 59.412 17.229 1.00 41.83 381 GLY A N 1
ATOM 2624 C CA . GLY A 1 381 ? 22.674 60.322 17.746 1.00 43.20 381 GLY A CA 1
ATOM 2625 C C . GLY A 1 381 ? 21.223 59.877 17.861 1.00 43.47 381 GLY A C 1
ATOM 2626 O O . GLY A 1 381 ? 20.424 60.590 18.473 1.00 44.85 381 GLY A O 1
ATOM 2627 N N . TYR A 1 382 ? 20.851 58.740 17.278 1.00 41.53 382 TYR A N 1
ATOM 2628 C CA . TYR A 1 382 ? 19.465 58.290 17.396 1.00 40.02 382 TYR A CA 1
ATOM 2629 C C . TYR A 1 382 ? 19.330 57.332 18.562 1.00 39.31 382 TYR A C 1
ATOM 2630 O O . TYR A 1 382 ? 19.911 56.251 18.555 1.00 39.94 382 TYR A O 1
ATOM 2639 N N . LEU A 1 383 ? 18.555 57.730 19.563 1.00 38.88 383 LEU A N 1
ATOM 2640 C CA . LEU A 1 383 ? 18.364 56.895 20.733 1.00 38.64 383 LEU A CA 1
ATOM 2641 C C . LEU A 1 383 ? 16.905 56.489 20.934 1.00 37.78 383 LEU A C 1
ATOM 2642 O O . LEU A 1 383 ? 16.500 56.118 22.033 1.00 38.10 383 LEU A O 1
ATOM 2647 N N . GLY A 1 384 ? 16.125 56.553 19.861 1.00 36.37 384 GLY A N 1
ATOM 2648 C CA . GLY A 1 384 ? 14.726 56.168 19.935 1.00 36.96 384 GLY A CA 1
ATOM 2649 C C . GLY A 1 384 ? 14.563 54.667 19.745 1.00 36.21 384 GLY A C 1
ATOM 2650 O O . GLY A 1 384 ? 15.548 53.938 19.733 1.00 36.09 384 GLY A O 1
ATOM 2651 N N . PRO A 1 385 ? 13.333 54.167 19.591 1.00 35.84 385 PRO A N 1
ATOM 2652 C CA . PRO A 1 385 ? 13.177 52.724 19.411 1.00 35.82 385 PRO A CA 1
ATOM 2653 C C . PRO A 1 385 ? 13.243 52.342 17.941 1.00 35.47 385 PRO A C 1
ATOM 2654 O O . PRO A 1 385 ? 13.255 53.207 17.072 1.00 35.85 385 PRO A O 1
ATOM 2658 N N . TYR A 1 386 ? 13.296 51.044 17.666 1.00 34.36 386 TYR A N 1
ATOM 2659 C CA . TYR A 1 386 ? 13.318 50.568 16.292 1.00 34.69 386 TYR A CA 1
ATOM 2660 C C . TYR A 1 386 ? 11.871 50.658 15.820 1.00 34.27 386 TYR A C 1
ATOM 2661 O O . TYR A 1 386 ? 10.968 50.177 16.503 1.00 34.41 386 TYR A O 1
ATOM 2670 N N . ALA A 1 387 ? 11.652 51.289 14.671 1.00 33.20 387 ALA A N 1
ATOM 2671 C CA . ALA A 1 387 ? 10.308 51.434 14.121 1.00 32.50 387 ALA A CA 1
ATOM 2672 C C . ALA A 1 387 ? 10.218 50.788 12.740 1.00 32.42 387 ALA A C 1
ATOM 2673 O O . ALA A 1 387 ? 10.434 51.442 11.722 1.00 32.80 387 ALA A O 1
ATOM 2675 N N . PRO A 1 388 ? 9.881 49.492 12.690 1.00 33.37 388 PRO A N 1
ATOM 2676 C CA . PRO A 1 388 ? 9.768 48.762 11.423 1.00 33.67 388 PRO A CA 1
ATOM 2677 C C . PRO A 1 388 ? 8.927 49.478 10.371 1.00 35.32 388 PRO A C 1
ATOM 2678 O O . PRO A 1 388 ? 7.775 49.841 10.619 1.00 33.00 388 PRO A O 1
ATOM 2682 N N . VAL A 1 389 ? 9.507 49.674 9.194 1.00 37.10 389 VAL A N 1
ATOM 2683 C CA . VAL A 1 389 ? 8.784 50.317 8.112 1.00 41.09 389 VAL A CA 1
ATOM 2684 C C . VAL A 1 389 ? 7.606 49.426 7.720 1.00 43.77 389 VAL A C 1
ATOM 2685 O O . VAL A 1 389 ? 6.608 49.904 7.174 1.00 45.93 389 VAL A O 1
ATOM 2689 N N . ASP A 1 390 ? 7.726 48.132 8.007 1.00 44.87 390 ASP A N 1
ATOM 2690 C CA . ASP A 1 390 ? 6.655 47.187 7.711 1.00 48.60 390 ASP A CA 1
ATOM 2691 C C . ASP A 1 390 ? 5.633 47.236 8.844 1.00 50.54 390 ASP A C 1
ATOM 2692 O O . ASP A 1 390 ? 4.537 47.792 8.622 1.00 52.12 390 ASP A O 1
ATOM 2694 N N . ALA B 1 2 ? 70.478 25.786 39.282 1.00 31.97 2 ALA B N 1
ATOM 2695 C CA . ALA B 1 2 ? 71.829 26.191 39.773 1.00 31.19 2 ALA B CA 1
ATOM 2696 C C . ALA B 1 2 ? 71.732 26.888 41.129 1.00 30.07 2 ALA B C 1
ATOM 2697 O O . ALA B 1 2 ? 72.535 26.608 42.012 1.00 29.83 2 ALA B O 1
ATOM 2699 N N . PHE B 1 3 ? 70.773 27.804 41.291 1.00 27.41 3 PHE B N 1
ATOM 2700 C CA . PHE B 1 3 ? 70.589 28.483 42.579 1.00 25.45 3 PHE B CA 1
ATOM 2701 C C . PHE B 1 3 ? 69.197 29.100 42.722 1.00 25.00 3 PHE B C 1
ATOM 2702 O O . PHE B 1 3 ? 68.508 29.335 41.732 1.00 23.80 3 PHE B O 1
ATOM 2710 N N . GLU B 1 4 ? 68.778 29.347 43.961 1.00 25.31 4 GLU B N 1
ATOM 2711 C CA . GLU B 1 4 ? 67.455 29.914 44.218 1.00 24.48 4 GLU B CA 1
ATOM 2712 C C . GLU B 1 4 ? 67.458 31.315 44.837 1.00 23.96 4 GLU B C 1
ATOM 2713 O O . GLU B 1 4 ? 68.329 31.667 45.650 1.00 21.86 4 GLU B O 1
ATOM 2719 N N . LEU B 1 5 ? 66.472 32.107 44.425 1.00 22.93 5 LEU B N 1
ATOM 2720 C CA . LEU B 1 5 ? 66.286 33.467 44.917 1.00 24.09 5 LEU B CA 1
ATOM 2721 C C . LEU B 1 5 ? 65.228 33.407 46.004 1.00 23.20 5 LEU B C 1
ATOM 2722 O O . LEU B 1 5 ? 64.379 32.518 45.995 1.00 23.67 5 LEU B O 1
ATOM 2727 N N . SER B 1 6 ? 65.295 34.341 46.943 1.00 21.41 6 SER B N 1
ATOM 2728 C CA . SER B 1 6 ? 64.319 34.424 48.019 1.00 23.94 6 SER B CA 1
ATOM 2729 C C . SER B 1 6 ? 63.706 35.819 47.950 1.00 23.70 6 SER B C 1
ATOM 2730 O O . SER B 1 6 ? 64.250 36.708 47.298 1.00 23.72 6 SER B O 1
ATOM 2733 N N . PRO B 1 7 ? 62.560 36.031 48.610 1.00 23.17 7 PRO B N 1
ATOM 2734 C CA . PRO B 1 7 ? 61.965 37.370 48.548 1.00 22.94 7 PRO B CA 1
ATOM 2735 C C . PRO B 1 7 ? 62.977 38.494 48.804 1.00 22.92 7 PRO B C 1
ATOM 2736 O O . PRO B 1 7 ? 63.015 39.479 48.073 1.00 22.92 7 PRO B O 1
ATOM 2740 N N . SER B 1 8 ? 63.809 38.337 49.829 1.00 22.82 8 SER B N 1
ATOM 2741 C CA . SER B 1 8 ? 64.788 39.370 50.156 1.00 24.97 8 SER B CA 1
ATOM 2742 C C . SER B 1 8 ? 65.860 39.595 49.089 1.00 25.02 8 SER B C 1
ATOM 2743 O O . SER B 1 8 ? 66.639 40.537 49.186 1.00 24.88 8 SER B O 1
ATOM 2746 N N . ASP B 1 9 ? 65.892 38.753 48.061 1.00 26.66 9 ASP B N 1
ATOM 2747 C CA . ASP B 1 9 ? 66.878 38.908 46.995 1.00 26.25 9 ASP B CA 1
ATOM 2748 C C . ASP B 1 9 ? 66.406 39.793 45.845 1.00 26.03 9 ASP B C 1
ATOM 2749 O O . ASP B 1 9 ? 67.206 40.187 44.999 1.00 24.96 9 ASP B O 1
ATOM 2754 N N . LEU B 1 10 ? 65.116 40.110 45.811 1.00 26.24 10 LEU B N 1
ATOM 2755 C CA . LEU B 1 10 ? 64.571 40.922 44.724 1.00 26.69 10 LEU B CA 1
ATOM 2756 C C . LEU B 1 10 ? 64.990 42.396 44.728 1.00 27.73 10 LEU B C 1
ATOM 2757 O O . LEU B 1 10 ? 65.197 42.980 43.657 1.00 27.45 10 LEU B O 1
ATOM 2762 N N . GLU B 1 11 ? 65.113 42.997 45.912 1.00 26.31 11 GLU B N 1
ATOM 2763 C CA . GLU B 1 11 ? 65.530 44.395 46.006 1.00 26.31 11 GLU B CA 1
ATOM 2764 C C . GLU B 1 11 ? 66.932 44.555 45.413 1.00 26.15 11 GLU B C 1
ATOM 2765 O O . GLU B 1 11 ? 67.160 45.407 44.554 1.00 24.71 11 GLU B O 1
ATOM 2771 N N . PRO B 1 12 ? 67.896 43.738 45.868 1.00 26.38 12 PRO B N 1
ATOM 2772 C CA . PRO B 1 12 ? 69.237 43.886 45.298 1.00 26.30 12 PRO B CA 1
ATOM 2773 C C . PRO B 1 12 ? 69.186 43.670 43.791 1.00 25.79 12 PRO B C 1
ATOM 2774 O O . PRO B 1 12 ? 69.778 44.418 43.022 1.00 26.92 12 PRO B O 1
ATOM 2778 N N . LEU B 1 13 ? 68.465 42.632 43.387 1.00 24.26 13 LEU B N 1
ATOM 2779 C CA . LEU B 1 13 ? 68.330 42.276 41.983 1.00 24.04 13 LEU B CA 1
ATOM 2780 C C . LEU B 1 13 ? 67.865 43.418 41.076 1.00 23.68 13 LEU B C 1
ATOM 2781 O O . LEU B 1 13 ? 68.508 43.716 40.067 1.00 21.85 13 LEU B O 1
ATOM 2786 N N . LEU B 1 14 ? 66.750 44.050 41.418 1.00 22.04 14 LEU B N 1
ATOM 2787 C CA . LEU B 1 14 ? 66.243 45.119 40.570 1.00 26.67 14 LEU B CA 1
ATOM 2788 C C . LEU B 1 14 ? 67.140 46.348 40.554 1.00 26.74 14 LEU B C 1
ATOM 2789 O O . LEU B 1 14 ? 67.203 47.057 39.553 1.00 27.94 14 LEU B O 1
ATOM 2794 N N . GLN B 1 15 ? 67.844 46.589 41.654 1.00 28.27 15 GLN B N 1
ATOM 2795 C CA . GLN B 1 15 ? 68.746 47.731 41.733 1.00 27.58 15 GLN B CA 1
ATOM 2796 C C . GLN B 1 15 ? 69.926 47.512 40.791 1.00 25.49 15 GLN B C 1
ATOM 2797 O O . GLN B 1 15 ? 70.249 48.373 39.969 1.00 22.71 15 GLN B O 1
ATOM 2803 N N . GLY B 1 16 ? 70.558 46.345 40.895 1.00 25.08 16 GLY B N 1
ATOM 2804 C CA . GLY B 1 16 ? 71.692 46.047 40.038 1.00 23.78 16 GLY B CA 1
ATOM 2805 C C . GLY B 1 16 ? 71.266 45.972 38.586 1.00 25.06 16 GLY B C 1
ATOM 2806 O O . GLY B 1 16 ? 72.011 46.364 37.689 1.00 25.29 16 GLY B O 1
ATOM 2807 N N . ALA B 1 17 ? 70.056 45.465 38.362 1.00 24.35 17 ALA B N 1
ATOM 2808 C CA . ALA B 1 17 ? 69.506 45.323 37.023 1.00 22.53 17 ALA B CA 1
ATOM 2809 C C . ALA B 1 17 ? 69.220 46.696 36.442 1.00 21.94 17 ALA B C 1
ATOM 2810 O O . ALA B 1 17 ? 69.423 46.932 35.245 1.00 19.84 17 ALA B O 1
ATOM 2812 N N . CYS B 1 18 ? 68.741 47.598 37.293 1.00 21.38 18 CYS B N 1
ATOM 2813 C CA . CYS B 1 18 ? 68.439 48.958 36.863 1.00 21.61 18 CYS B CA 1
ATOM 2814 C C . CYS B 1 18 ? 69.714 49.581 36.287 1.00 21.41 18 CYS B C 1
ATOM 2815 O O . CYS B 1 18 ? 69.686 50.228 35.238 1.00 20.22 18 CYS B O 1
ATOM 2818 N N . PHE B 1 19 ? 70.834 49.363 36.967 1.00 20.51 19 PHE B N 1
ATOM 2819 C CA . PHE B 1 19 ? 72.100 49.911 36.511 1.00 21.31 19 PHE B CA 1
ATOM 2820 C C . PHE B 1 19 ? 72.515 49.328 35.167 1.00 22.06 19 PHE B C 1
ATOM 2821 O O . PHE B 1 19 ? 73.097 50.024 34.343 1.00 21.17 19 PHE B O 1
ATOM 2829 N N . PHE B 1 20 ? 72.226 48.048 34.946 1.00 21.89 20 PHE B N 1
ATOM 2830 C CA . PHE B 1 20 ? 72.571 47.422 33.676 1.00 20.19 20 PHE B CA 1
ATOM 2831 C C . PHE B 1 20 ? 71.460 47.662 32.651 1.00 19.99 20 PHE B C 1
ATOM 2832 O O . PHE B 1 20 ? 71.488 47.099 31.560 1.00 21.37 20 PHE B O 1
ATOM 2840 N N . GLY B 1 21 ? 70.497 48.513 32.997 1.00 18.41 21 GLY B N 1
ATOM 2841 C CA . GLY B 1 21 ? 69.396 48.800 32.090 1.00 19.42 21 GLY B CA 1
ATOM 2842 C C . GLY B 1 21 ? 69.636 49.948 31.119 1.00 19.64 21 GLY B C 1
ATOM 2843 O O . GLY B 1 21 ? 68.775 50.264 30.299 1.00 18.76 21 GLY B O 1
ATOM 2844 N N . SER B 1 22 ? 70.802 50.578 31.216 1.00 20.89 22 SER B N 1
ATOM 2845 C CA . SER B 1 22 ? 71.166 51.688 30.341 1.00 19.76 22 SER B CA 1
ATOM 2846 C C . SER B 1 22 ? 70.089 52.777 30.325 1.00 21.86 22 SER B C 1
ATOM 2847 O O . SER B 1 22 ? 69.786 53.356 29.284 1.00 21.55 22 SER B O 1
ATOM 2850 N N . GLY B 1 23 ? 69.513 53.047 31.492 1.00 23.17 23 GLY B N 1
ATOM 2851 C CA . GLY B 1 23 ? 68.488 54.068 31.594 1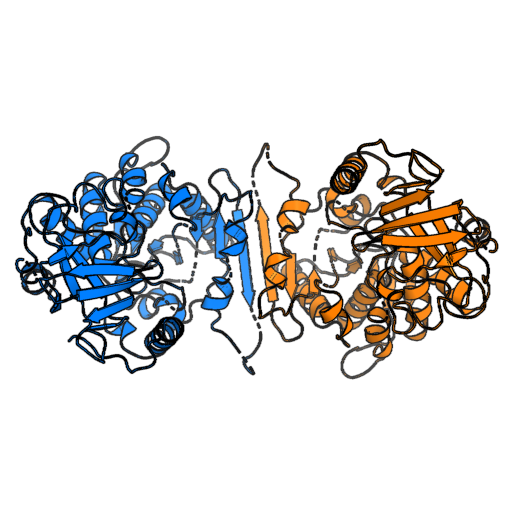.00 25.02 23 GLY B CA 1
ATOM 2852 C C . GLY B 1 23 ? 67.065 53.566 31.444 1.00 26.46 23 GLY B C 1
ATOM 2853 O O . GLY B 1 23 ? 66.118 54.242 31.851 1.00 27.07 23 GLY B O 1
ATOM 2854 N N . GLY B 1 24 ? 66.900 52.384 30.861 1.00 25.08 24 GLY B N 1
ATOM 2855 C CA . GLY B 1 24 ? 65.563 51.846 30.690 1.00 23.55 24 GLY B CA 1
ATOM 2856 C C . GLY B 1 24 ? 65.374 50.496 31.360 1.00 21.66 24 GLY B C 1
ATOM 2857 O O . GLY B 1 24 ? 66.024 50.193 32.355 1.00 20.64 24 GLY B O 1
ATOM 2858 N N . GLY B 1 25 ? 64.471 49.690 30.812 1.00 21.93 25 GLY B N 1
ATOM 2859 C CA . GLY B 1 25 ? 64.213 48.368 31.361 1.00 21.77 25 GLY B CA 1
ATOM 2860 C C . GLY B 1 25 ? 63.189 48.342 32.477 1.00 22.47 25 GLY B C 1
ATOM 2861 O O . GLY B 1 25 ? 63.147 47.394 33.259 1.00 23.11 25 GLY B O 1
ATOM 2862 N N . GLY B 1 26 ? 62.357 49.376 32.554 1.00 22.10 26 GLY B N 1
ATOM 2863 C CA . GLY B 1 26 ? 61.347 49.425 33.597 1.00 24.34 26 GLY B CA 1
ATOM 2864 C C . GLY B 1 26 ? 61.812 50.153 34.844 1.00 25.45 26 GLY B C 1
ATOM 2865 O O . GLY B 1 26 ? 62.983 50.082 35.212 1.00 27.38 26 GLY B O 1
ATOM 2866 N N . THR B 1 27 ? 60.892 50.850 35.502 1.00 26.28 27 THR B N 1
ATOM 2867 C CA . THR B 1 27 ? 61.214 51.600 36.711 1.00 27.82 27 THR B CA 1
ATOM 2868 C C . THR B 1 27 ? 61.415 50.719 37.940 1.00 29.74 27 THR B C 1
ATOM 2869 O O . THR B 1 27 ? 60.841 49.632 38.058 1.00 29.17 27 THR B O 1
ATOM 2881 N N . ILE B 1 29 ? 60.434 51.586 40.831 1.00 33.72 29 ILE B N 1
ATOM 2882 C CA . ILE B 1 29 ? 59.230 51.689 41.647 1.00 34.60 29 ILE B CA 1
ATOM 2883 C C . ILE B 1 29 ? 58.204 50.622 41.248 1.00 32.46 29 ILE B C 1
ATOM 2884 O O . ILE B 1 29 ? 57.636 49.948 42.109 1.00 32.04 29 ILE B O 1
ATOM 2889 N N . SER B 1 30 ? 57.984 50.437 39.951 1.00 30.56 30 SER B N 1
ATOM 2890 C CA . SER B 1 30 ? 57.037 49.417 39.518 1.00 29.13 30 SER B CA 1
ATOM 2891 C C . SER B 1 30 ? 57.577 48.031 39.877 1.00 27.07 30 SER B C 1
ATOM 2892 O O . SER B 1 30 ? 56.816 47.131 40.243 1.00 26.61 30 SER B O 1
ATOM 2895 N N . ALA B 1 31 ? 58.894 47.864 39.781 1.00 26.02 31 ALA B N 1
ATOM 2896 C CA . ALA B 1 31 ? 59.516 46.590 40.116 1.00 26.52 31 ALA B CA 1
ATOM 2897 C C . ALA B 1 31 ? 59.340 46.337 41.604 1.00 28.26 31 ALA B C 1
ATOM 2898 O O . ALA B 1 31 ? 59.095 45.209 42.032 1.00 30.50 31 ALA B O 1
ATOM 2900 N N . ARG B 1 32 ? 59.466 47.394 42.395 1.00 28.61 32 ARG B N 1
ATOM 2901 C CA . ARG B 1 32 ? 59.312 47.277 43.835 1.00 30.19 32 ARG B CA 1
ATOM 2902 C C . ARG B 1 32 ? 57.875 46.964 44.220 1.00 30.69 32 ARG B C 1
ATOM 2903 O O . ARG B 1 32 ? 57.629 46.274 45.206 1.00 33.00 32 ARG B O 1
ATOM 2911 N N . HIS B 1 33 ? 56.925 47.467 43.443 1.00 31.73 33 HIS B N 1
ATOM 2912 C CA . HIS B 1 33 ? 55.516 47.212 43.717 1.00 32.32 33 HIS B CA 1
ATOM 2913 C C . HIS B 1 33 ? 55.238 45.715 43.641 1.00 32.28 33 HIS B C 1
ATOM 2914 O O . HIS B 1 33 ? 54.561 45.149 44.503 1.00 32.12 33 HIS B O 1
ATOM 2921 N N . LEU B 1 34 ? 55.770 45.077 42.605 1.00 30.55 34 LEU B N 1
ATOM 2922 C CA . LEU B 1 34 ? 55.583 43.644 42.412 1.00 30.44 34 LEU B CA 1
ATOM 2923 C C . LEU B 1 34 ? 56.333 42.790 43.447 1.00 30.10 34 LEU B C 1
ATOM 2924 O O . LEU B 1 34 ? 55.769 41.853 44.009 1.00 30.58 34 LEU B O 1
ATOM 2929 N N . ALA B 1 35 ? 57.599 43.116 43.696 1.00 28.77 35 ALA B N 1
ATOM 2930 C CA . ALA B 1 35 ? 58.414 42.366 44.655 1.00 29.37 35 ALA B CA 1
ATOM 2931 C C . ALA B 1 35 ? 57.893 42.475 46.080 1.00 29.61 35 ALA B C 1
ATOM 2932 O O . ALA B 1 35 ? 58.033 41.542 46.874 1.00 29.07 35 ALA B O 1
ATOM 2934 N N . ALA B 1 36 ? 57.299 43.617 46.402 1.00 28.53 36 ALA B N 1
ATOM 2935 C CA . ALA B 1 36 ? 56.772 43.843 47.739 1.00 29.86 36 ALA B CA 1
ATOM 2936 C C . ALA B 1 36 ? 55.704 42.820 48.111 1.00 29.75 36 ALA B C 1
ATOM 2937 O O . ALA B 1 36 ? 55.468 42.561 49.289 1.00 29.85 36 ALA B O 1
ATOM 2939 N N . ASN B 1 37 ? 55.062 42.229 47.111 1.00 29.18 37 ASN B N 1
ATOM 2940 C CA . ASN B 1 37 ? 54.019 41.252 47.383 1.00 28.14 37 ASN B CA 1
ATOM 2941 C C . ASN B 1 37 ? 54.462 39.807 47.197 1.00 27.32 37 ASN B C 1
ATOM 2942 O O . ASN B 1 37 ? 53.645 38.897 47.287 1.00 25.07 37 ASN B O 1
ATOM 2947 N N . PHE B 1 38 ? 55.753 39.594 46.949 1.00 27.76 38 PHE B N 1
ATOM 2948 C CA . PHE B 1 38 ? 56.270 38.245 46.751 1.00 27.09 38 PHE B CA 1
ATOM 2949 C C . PHE B 1 38 ? 56.504 37.497 48.051 1.00 26.70 38 PHE B C 1
ATOM 2950 O O . PHE B 1 38 ? 57.464 37.767 48.764 1.00 25.20 38 PHE B O 1
ATOM 2958 N N . ARG B 1 39 ? 55.616 36.555 48.341 1.00 28.07 39 ARG B N 1
ATOM 2959 C CA . ARG B 1 39 ? 55.699 35.720 49.532 1.00 31.05 39 ARG B CA 1
ATOM 2960 C C . ARG B 1 39 ? 54.719 34.560 49.368 1.00 31.87 39 ARG B C 1
ATOM 2961 O O . ARG B 1 39 ? 53.727 34.678 48.648 1.00 32.50 39 ARG B O 1
ATOM 2969 N N . LYS B 1 40 ? 54.998 33.433 50.009 1.00 32.71 40 LYS B N 1
ATOM 2970 C CA . LYS B 1 40 ? 54.094 32.287 49.910 1.00 34.31 40 LYS B CA 1
ATOM 2971 C C . LYS B 1 40 ? 52.740 32.717 50.486 1.00 31.94 40 LYS B C 1
ATOM 2972 O O . LYS B 1 40 ? 52.673 33.341 51.543 1.00 30.27 40 LYS B O 1
ATOM 2978 N N . GLY B 1 41 ? 51.666 32.408 49.772 1.00 32.05 41 GLY B N 1
ATOM 2979 C CA . GLY B 1 41 ? 50.343 32.793 50.231 1.00 30.31 41 GLY B CA 1
ATOM 2980 C C . GLY B 1 41 ? 49.281 32.389 49.234 1.00 31.10 41 GLY B C 1
ATOM 2981 O O . GLY B 1 41 ? 49.381 31.335 48.613 1.00 33.11 41 GLY B O 1
ATOM 2982 N N . ASP B 1 42 ? 48.265 33.227 49.063 1.00 31.15 42 ASP B N 1
ATOM 2983 C CA . ASP B 1 42 ? 47.184 32.915 48.137 1.00 30.11 42 ASP B CA 1
ATOM 2984 C C . ASP B 1 42 ? 47.588 32.997 46.662 1.00 30.36 42 ASP B C 1
ATOM 2985 O O . ASP B 1 42 ? 47.041 32.279 45.826 1.00 30.91 42 ASP B O 1
ATOM 2990 N N . TYR B 1 43 ? 48.553 33.852 46.338 1.00 28.80 43 TYR B N 1
ATOM 2991 C CA . TYR B 1 43 ? 48.971 33.995 44.947 1.00 28.78 43 TYR B CA 1
ATOM 2992 C C . TYR B 1 43 ? 50.181 33.135 44.586 1.00 27.67 43 TYR B C 1
ATOM 2993 O O . TYR B 1 43 ? 50.128 32.359 43.633 1.00 26.45 43 TYR B O 1
ATOM 3002 N N . TYR B 1 44 ? 51.265 33.274 45.345 1.00 26.09 44 TYR B N 1
ATOM 3003 C CA . TYR B 1 44 ? 52.478 32.502 45.098 1.00 26.86 44 TYR B CA 1
ATOM 3004 C C . TYR B 1 44 ? 52.513 31.225 45.943 1.00 26.87 44 TYR B C 1
ATOM 3005 O O . TYR B 1 44 ? 52.369 31.273 47.159 1.00 26.57 44 TYR B O 1
ATOM 3014 N N . PRO B 1 45 ? 52.720 30.063 45.304 1.00 28.76 45 PRO B N 1
ATOM 3015 C CA . PRO B 1 45 ? 52.762 28.814 46.069 1.00 29.77 45 PRO B CA 1
ATOM 3016 C C . PRO B 1 45 ? 54.095 28.548 46.776 1.00 29.50 45 PRO B C 1
ATOM 3017 O O . PRO B 1 45 ? 54.223 27.565 47.502 1.00 30.19 45 PRO B O 1
ATOM 3021 N N . THR B 1 46 ? 55.077 29.424 46.566 1.00 30.03 46 THR B N 1
ATOM 3022 C CA . THR B 1 46 ? 56.399 29.275 47.188 1.00 30.00 46 THR B CA 1
ATOM 3023 C C . THR B 1 46 ? 57.174 30.601 47.280 1.00 31.34 46 THR B C 1
ATOM 3024 O O . THR B 1 46 ? 56.841 31.562 46.587 1.00 30.77 46 THR B O 1
ATOM 3028 N N . ASP B 1 47 ? 58.199 30.639 48.138 1.00 33.24 47 ASP B N 1
ATOM 3029 C CA . ASP B 1 47 ? 59.051 31.827 48.321 1.00 34.89 47 ASP B CA 1
ATOM 3030 C C . ASP B 1 47 ? 60.357 31.688 47.542 1.00 32.59 47 ASP B C 1
ATOM 3031 O O . ASP B 1 47 ? 61.183 32.596 47.551 1.00 30.13 47 ASP B O 1
ATOM 3036 N N . LYS B 1 48 ? 60.546 30.544 46.894 1.00 31.62 48 LYS B N 1
ATOM 3037 C CA . LYS B 1 48 ? 61.764 30.277 46.144 1.00 32.80 48 LYS B CA 1
ATOM 3038 C C . LYS B 1 48 ? 61.608 30.523 44.654 1.00 33.99 48 LYS B C 1
ATOM 3039 O O . LYS B 1 48 ? 60.517 30.384 44.092 1.00 34.21 48 LYS B O 1
ATOM 3045 N N . VAL B 1 49 ? 62.725 30.873 44.023 1.00 32.82 49 VAL B N 1
ATOM 3046 C CA . VAL B 1 49 ? 62.778 31.113 42.589 1.00 30.89 49 VAL B CA 1
ATOM 3047 C C . VAL B 1 49 ? 64.020 30.395 42.062 1.00 30.21 49 VAL B C 1
ATOM 3048 O O . VAL B 1 49 ? 65.156 30.799 42.335 1.00 26.62 49 VAL B O 1
ATOM 3052 N N . ARG B 1 50 ? 63.792 29.313 41.325 1.00 29.17 50 ARG B N 1
ATOM 3053 C CA . ARG B 1 50 ? 64.873 28.532 40.741 1.00 27.37 50 ARG B CA 1
ATOM 3054 C C . ARG B 1 50 ? 65.462 29.291 39.547 1.00 25.46 50 ARG B C 1
ATOM 3055 O O . ARG B 1 50 ? 64.733 29.718 38.657 1.00 24.45 50 ARG B O 1
ATOM 3063 N N . VAL B 1 51 ? 66.779 29.465 39.546 1.00 23.89 51 VAL B N 1
ATOM 3064 C CA . VAL B 1 51 ? 67.480 30.159 38.468 1.00 23.63 51 VAL B CA 1
ATOM 3065 C C . VAL B 1 51 ? 68.464 29.163 37.886 1.00 23.62 51 VAL B C 1
ATOM 3066 O O . VAL B 1 51 ? 69.190 28.517 38.632 1.00 25.39 51 VAL B O 1
ATOM 3070 N N . VAL B 1 52 ? 68.498 29.038 36.562 1.00 23.07 52 VAL B N 1
ATOM 3071 C CA . VAL B 1 52 ? 69.405 28.090 35.925 1.00 24.13 52 VAL B CA 1
ATOM 3072 C C . VAL B 1 52 ? 70.242 28.721 34.823 1.00 25.10 52 VAL B C 1
ATOM 3073 O O . VAL B 1 52 ? 69.855 29.732 34.231 1.00 23.62 52 VAL B O 1
ATOM 3077 N N . ASP B 1 53 ? 71.393 28.109 34.557 1.00 26.62 53 ASP B N 1
ATOM 3078 C CA . ASP B 1 53 ? 72.291 28.565 33.500 1.00 28.77 53 ASP B CA 1
ATOM 3079 C C . ASP B 1 53 ? 71.649 28.131 32.186 1.00 29.27 53 ASP B C 1
ATOM 3080 O O . ASP B 1 53 ? 70.849 27.189 32.161 1.00 27.43 53 ASP B O 1
ATOM 3085 N N . VAL B 1 54 ? 72.005 28.803 31.098 1.00 28.36 54 VAL B N 1
ATOM 3086 C CA . VAL B 1 54 ? 71.459 28.461 29.793 1.00 29.02 54 VAL B CA 1
ATOM 3087 C C . VAL B 1 54 ? 71.712 26.999 29.397 1.00 28.70 54 VAL B C 1
ATOM 3088 O O . VAL B 1 54 ? 70.789 26.306 28.975 1.00 27.43 54 VAL B O 1
ATOM 3092 N N . ASP B 1 55 ? 72.948 26.527 29.539 1.00 29.02 55 ASP B N 1
ATOM 3093 C CA . ASP B 1 55 ? 73.265 25.150 29.150 1.00 33.17 55 ASP B CA 1
ATOM 3094 C C . ASP B 1 55 ? 72.734 24.146 30.151 1.00 34.01 55 ASP B C 1
ATOM 3095 O O . ASP B 1 55 ? 72.936 22.942 30.011 1.00 34.76 55 ASP B O 1
ATOM 3100 N N . GLU B 1 56 ? 72.036 24.662 31.150 1.00 34.76 56 GLU B N 1
ATOM 3101 C CA . GLU B 1 56 ? 71.467 23.862 32.214 1.00 33.72 56 GLU B CA 1
ATOM 3102 C C . GLU B 1 56 ? 69.948 23.754 32.037 1.00 32.38 56 GLU B C 1
ATOM 3103 O O . GLU B 1 56 ? 69.291 22.913 32.659 1.00 30.38 56 GLU B O 1
ATOM 3109 N N . ALA B 1 57 ? 69.399 24.599 31.168 1.00 29.78 57 ALA B N 1
ATOM 3110 C CA . ALA B 1 57 ? 67.958 24.620 30.902 1.00 29.40 57 ALA B CA 1
ATOM 3111 C C . ALA B 1 57 ? 67.601 23.607 29.809 1.00 28.65 57 ALA B C 1
ATOM 3112 O O . ALA B 1 57 ? 67.337 23.977 28.670 1.00 28.93 57 ALA B O 1
ATOM 3114 N N . THR B 1 58 ? 67.565 22.331 30.172 1.00 29.74 58 THR B N 1
ATOM 3115 C CA . THR B 1 58 ? 67.297 21.273 29.202 1.00 30.89 58 THR B CA 1
ATOM 3116 C C . THR B 1 58 ? 66.143 20.327 29.513 1.00 31.73 58 THR B C 1
ATOM 3117 O O . THR B 1 58 ? 65.935 19.364 28.782 1.00 34.28 58 THR B O 1
ATOM 3121 N N . ASP B 1 59 ? 65.399 20.575 30.582 1.00 31.12 59 ASP B N 1
ATOM 3122 C CA . ASP B 1 59 ? 64.311 19.672 30.919 1.00 32.04 59 ASP B CA 1
ATOM 3123 C C . ASP B 1 59 ? 62.970 20.089 30.330 1.00 30.72 59 ASP B C 1
ATOM 3124 O O . ASP B 1 59 ? 61.932 19.520 30.664 1.00 30.94 59 ASP B O 1
ATOM 3129 N N . GLY B 1 60 ? 63.004 21.069 29.433 1.00 28.67 60 GLY B N 1
ATOM 3130 C CA . GLY B 1 60 ? 61.788 21.552 28.800 1.00 27.17 60 GLY B CA 1
ATOM 3131 C C . GLY B 1 60 ? 62.060 22.808 27.991 1.00 25.09 60 GLY B C 1
ATOM 3132 O O . GLY B 1 60 ? 63.190 23.280 27.955 1.00 24.58 60 GLY B O 1
ATOM 3133 N N . ASP B 1 61 ? 61.031 23.349 27.346 1.00 23.49 61 ASP B N 1
ATOM 3134 C CA . ASP B 1 61 ? 61.182 24.558 26.538 1.00 22.90 61 ASP B CA 1
ATOM 3135 C C . ASP B 1 61 ? 61.151 25.826 27.385 1.00 21.72 61 ASP B C 1
ATOM 3136 O O . ASP B 1 61 ? 60.792 25.804 28.565 1.00 21.28 61 ASP B O 1
ATOM 3141 N N . CYS B 1 62 ? 61.544 26.928 26.762 1.00 20.93 62 CYS B N 1
ATOM 3142 C CA . CYS B 1 62 ? 61.578 28.220 27.419 1.00 21.15 62 CYS B CA 1
ATOM 3143 C C . CYS B 1 62 ? 60.799 29.238 26.580 1.00 21.08 62 CYS B C 1
ATOM 3144 O O . CYS B 1 62 ? 60.567 29.037 25.380 1.00 18.11 62 CYS B O 1
ATOM 3147 N N . VAL B 1 63 ? 60.361 30.309 27.230 1.00 19.45 63 VAL B N 1
ATOM 3148 C CA . VAL B 1 63 ? 59.641 31.362 26.541 1.00 20.72 63 VAL B CA 1
ATOM 3149 C C . VAL B 1 63 ? 59.951 32.699 27.200 1.00 21.91 63 VAL B C 1
ATOM 3150 O O . VAL B 1 63 ? 60.077 32.799 28.425 1.00 21.94 63 VAL B O 1
ATOM 3162 N N . VAL B 1 65 ? 59.189 36.256 28.579 1.00 19.66 65 VAL B N 1
ATOM 3163 C CA . VAL B 1 65 ? 57.993 36.787 29.238 1.00 20.19 65 VAL B CA 1
ATOM 3164 C C . VAL B 1 65 ? 58.240 38.162 29.869 1.00 20.49 65 VAL B C 1
ATOM 3165 O O . VAL B 1 65 ? 59.290 38.402 30.453 1.00 21.30 65 VAL B O 1
ATOM 3169 N N . ALA B 1 66 ? 57.280 39.075 29.741 1.00 22.80 66 ALA B N 1
ATOM 3170 C CA . ALA B 1 66 ? 57.445 40.413 30.301 1.00 23.01 66 ALA B CA 1
ATOM 3171 C C . ALA B 1 66 ? 56.192 41.279 30.246 1.00 25.10 66 ALA B C 1
ATOM 3172 O O . ALA B 1 66 ? 55.147 40.860 29.751 1.00 21.99 66 ALA B O 1
ATOM 3174 N N . TYR B 1 67 ? 56.330 42.497 30.769 1.00 26.81 67 TYR B N 1
ATOM 3175 C CA . TYR B 1 67 ? 55.273 43.499 30.760 1.00 29.07 67 TYR B CA 1
ATOM 3176 C C . TYR B 1 67 ? 55.595 44.410 29.579 1.00 30.74 67 TYR B C 1
ATOM 3177 O O . TYR B 1 67 ? 56.751 44.716 29.323 1.00 32.06 67 TYR B O 1
ATOM 3194 N N . GLY B 1 69 ? 54.020 47.994 27.381 1.00 37.15 69 GLY B N 1
ATOM 3195 C CA . GLY B 1 69 ? 53.028 49.052 27.403 1.00 39.24 69 GLY B CA 1
ATOM 3196 C C . GLY B 1 69 ? 53.406 50.344 28.104 1.00 41.16 69 GLY B C 1
ATOM 3197 O O . GLY B 1 69 ? 54.584 50.679 28.236 1.00 41.36 69 GLY B O 1
ATOM 3198 N N . ALA B 1 70 ? 52.386 51.067 28.558 1.00 42.34 70 ALA B N 1
ATOM 3199 C CA . ALA B 1 70 ? 52.570 52.350 29.232 1.00 44.54 70 ALA B CA 1
ATOM 3200 C C . ALA B 1 70 ? 53.092 52.233 30.663 1.00 45.49 70 ALA B C 1
ATOM 3201 O O . ALA B 1 70 ? 52.498 51.551 31.498 1.00 43.60 70 ALA B O 1
ATOM 3203 N N . PRO B 1 71 ? 54.216 52.909 30.963 1.00 47.57 71 PRO B N 1
ATOM 3204 C CA . PRO B 1 71 ? 54.805 52.873 32.306 1.00 48.50 71 PRO B CA 1
ATOM 3205 C C . PRO B 1 71 ? 53.803 53.348 33.351 1.00 49.19 71 PRO B C 1
ATOM 3206 O O . PRO B 1 71 ? 53.730 52.793 34.445 1.00 49.41 71 PRO B O 1
ATOM 3210 N N . ASP B 1 72 ? 53.032 54.375 33.001 1.00 50.51 72 ASP B N 1
ATOM 3211 C CA . ASP B 1 72 ? 52.025 54.933 33.901 1.00 52.44 72 ASP B CA 1
ATOM 3212 C C . ASP B 1 72 ? 51.030 53.878 34.365 1.00 51.79 72 ASP B C 1
ATOM 3213 O O . ASP B 1 72 ? 50.664 53.827 35.538 1.00 51.67 72 ASP B O 1
ATOM 3218 N N . ALA B 1 73 ? 50.588 53.042 33.432 1.00 52.30 73 ALA B N 1
ATOM 3219 C CA . ALA B 1 73 ? 49.628 51.988 33.740 1.00 52.24 73 ALA B CA 1
ATOM 3220 C C . ALA B 1 73 ? 50.321 50.812 34.416 1.00 51.63 73 ALA B C 1
ATOM 3221 O O . ALA B 1 73 ? 49.801 50.230 35.370 1.00 51.07 73 ALA B O 1
ATOM 3223 N N . ILE B 1 74 ? 51.501 50.470 33.919 1.00 51.17 74 ILE B N 1
ATOM 3224 C CA . ILE B 1 74 ? 52.254 49.359 34.474 1.00 52.05 74 ILE B CA 1
ATOM 3225 C C . ILE B 1 74 ? 52.631 49.563 35.943 1.00 51.95 74 ILE B C 1
ATOM 3226 O O . ILE B 1 74 ? 52.436 48.668 36.764 1.00 51.76 74 ILE B O 1
ATOM 3231 N N . ASN B 1 75 ? 53.141 50.740 36.289 1.00 52.15 75 ASN B N 1
ATOM 3232 C CA . ASN B 1 75 ? 53.551 50.968 37.669 1.00 52.92 75 ASN B CA 1
ATOM 3233 C C . ASN B 1 75 ? 52.399 51.078 38.672 1.00 51.68 75 ASN B C 1
ATOM 3234 O O . ASN B 1 75 ? 52.593 51.498 39.810 1.00 52.58 75 ASN B O 1
ATOM 3239 N N . GLN B 1 76 ? 51.205 50.677 38.249 1.00 49.76 76 GLN B N 1
ATOM 3240 C CA . GLN B 1 76 ? 50.034 50.688 39.122 1.00 48.76 76 GLN B CA 1
ATOM 3241 C C . GLN B 1 76 ? 49.738 49.251 39.557 1.00 46.67 76 GLN B C 1
ATOM 3242 O O . GLN B 1 76 ? 48.991 49.017 40.509 1.00 45.49 76 GLN B O 1
ATOM 3248 N N . VAL B 1 77 ? 50.338 48.291 38.859 1.00 43.92 77 VAL B N 1
ATOM 3249 C CA . VAL B 1 77 ? 50.106 46.880 39.146 1.00 41.51 77 VAL B CA 1
ATOM 3250 C C . VAL B 1 77 ? 50.843 46.350 40.378 1.00 38.77 77 VAL B C 1
ATOM 3251 O O . VAL B 1 77 ? 51.941 46.803 40.704 1.00 37.60 77 VAL B O 1
ATOM 3255 N N . GLN B 1 78 ? 50.222 45.392 41.060 1.00 37.85 78 GLN B N 1
ATOM 3256 C CA . GLN B 1 78 ? 50.791 44.793 42.269 1.00 38.37 78 GLN B CA 1
ATOM 3257 C C . GLN B 1 78 ? 51.066 43.290 42.109 1.00 36.57 78 GLN B C 1
ATOM 3258 O O . GLN B 1 78 ? 51.832 42.706 42.872 1.00 36.61 78 GLN B O 1
ATOM 3264 N N . TRP B 1 79 ? 50.430 42.664 41.127 1.00 34.07 79 TRP B N 1
ATOM 3265 C CA . TRP B 1 79 ? 50.645 41.242 40.869 1.00 34.26 79 TRP B CA 1
ATOM 3266 C C . TRP B 1 79 ? 50.873 41.090 39.363 1.00 31.81 79 TRP B C 1
ATOM 3267 O O . TRP B 1 79 ? 50.225 41.758 38.562 1.00 31.29 79 TRP B O 1
ATOM 3278 N N . PRO B 1 80 ? 51.802 40.211 38.960 1.00 29.62 80 PRO B N 1
ATOM 3279 C CA . PRO B 1 80 ? 52.073 40.026 37.532 1.00 28.42 80 PRO B CA 1
ATOM 3280 C C . PRO B 1 80 ? 51.066 39.139 36.806 1.00 28.00 80 PRO B C 1
ATOM 3281 O O . PRO B 1 80 ? 51.451 38.211 36.092 1.00 25.03 80 PRO B O 1
ATOM 3285 N N . ASN B 1 81 ? 49.783 39.434 36.988 1.00 27.29 81 ASN B N 1
ATOM 3286 C CA . ASN B 1 81 ? 48.715 38.666 36.352 1.00 29.07 81 ASN B CA 1
ATOM 3287 C C . ASN B 1 81 ? 48.888 38.523 34.844 1.00 26.15 81 ASN B C 1
ATOM 3288 O O . ASN B 1 81 ? 48.809 37.422 34.299 1.00 25.49 81 ASN B O 1
ATOM 3293 N N . GLY B 1 82 ? 49.108 39.647 34.175 1.00 24.34 82 GLY B N 1
ATOM 3294 C CA . GLY B 1 82 ? 49.278 39.628 32.736 1.00 23.76 82 GLY B CA 1
ATOM 3295 C C . GLY B 1 82 ? 50.371 38.684 32.269 1.00 21.65 82 GLY B C 1
ATOM 3296 O O . GLY B 1 82 ? 50.095 37.741 31.534 1.00 20.78 82 GLY B O 1
ATOM 3297 N N . PRO B 1 83 ? 51.626 38.911 32.674 1.00 22.12 83 PRO B N 1
ATOM 3298 C CA . PRO B 1 83 ? 52.687 38.002 32.224 1.00 24.18 83 PRO B CA 1
ATOM 3299 C C . PRO B 1 83 ? 52.455 36.548 32.641 1.00 24.17 83 PRO B C 1
ATOM 3300 O O . PRO B 1 83 ? 52.749 35.628 31.878 1.00 24.20 83 PRO B O 1
ATOM 3304 N N . VAL B 1 84 ? 51.910 36.343 33.836 1.00 23.83 84 VAL B N 1
ATOM 3305 C CA . VAL B 1 84 ? 51.617 34.998 34.309 1.00 22.61 84 VAL B CA 1
ATOM 3306 C C . VAL B 1 84 ? 50.628 34.311 33.355 1.00 24.99 84 VAL B C 1
ATOM 3307 O O . VAL B 1 84 ? 50.835 33.161 32.956 1.00 24.71 84 VAL B O 1
ATOM 3311 N N . GLU B 1 85 ? 49.558 35.012 32.985 1.00 26.25 85 GLU B N 1
ATOM 3312 C CA . GLU B 1 85 ? 48.565 34.435 32.075 1.00 26.81 85 GLU B CA 1
ATOM 3313 C C . GLU B 1 85 ? 49.146 34.156 30.691 1.00 25.78 85 GLU B C 1
ATOM 3314 O O . GLU B 1 85 ? 48.837 33.135 30.080 1.00 24.67 85 GLU B O 1
ATOM 3320 N N . ALA B 1 86 ? 49.986 35.067 30.204 1.00 24.96 86 ALA B N 1
ATOM 3321 C CA . ALA B 1 86 ? 50.608 34.906 28.888 1.00 24.35 86 ALA B CA 1
ATOM 3322 C C . ALA B 1 86 ? 51.520 33.678 28.894 1.00 23.26 86 ALA B C 1
ATOM 3323 O O . ALA B 1 86 ? 51.533 32.888 27.947 1.00 22.36 86 ALA B O 1
ATOM 3325 N N . ALA B 1 87 ? 52.282 33.522 29.970 1.00 24.03 87 ALA B N 1
ATOM 3326 C CA . ALA B 1 87 ? 53.171 32.380 30.098 1.00 22.54 87 ALA B CA 1
ATOM 3327 C C . ALA B 1 87 ? 52.310 31.114 30.138 1.00 22.52 87 ALA B C 1
ATOM 3328 O O . ALA B 1 87 ? 52.657 30.096 29.541 1.00 19.95 87 ALA B O 1
ATOM 3330 N N . LEU B 1 88 ? 51.178 31.191 30.836 1.00 24.03 88 LEU B N 1
ATOM 3331 C CA . LEU B 1 88 ? 50.274 30.048 30.946 1.00 26.24 88 LEU B CA 1
ATOM 3332 C C . LEU B 1 88 ? 49.778 29.612 29.569 1.00 25.76 88 LEU B C 1
ATOM 3333 O O . LEU B 1 88 ? 49.784 28.421 29.244 1.00 24.04 88 LEU B O 1
ATOM 3338 N N . ALA B 1 89 ? 49.342 30.580 28.767 1.00 23.20 89 ALA B N 1
ATOM 3339 C CA . ALA B 1 89 ? 48.866 30.284 27.423 1.00 23.89 89 ALA B CA 1
ATOM 3340 C C . ALA B 1 89 ? 49.949 29.554 26.615 1.00 24.25 89 ALA B C 1
ATOM 3341 O O . ALA B 1 89 ? 49.642 28.670 25.809 1.00 23.00 89 ALA B O 1
ATOM 3343 N N . ALA B 1 90 ? 51.209 29.922 26.839 1.00 20.79 90 ALA B N 1
ATOM 3344 C CA . ALA B 1 90 ? 52.305 29.294 26.119 1.00 23.45 90 ALA B CA 1
ATOM 3345 C C . ALA B 1 90 ? 52.499 27.859 26.584 1.00 25.35 90 ALA B C 1
ATOM 3346 O O . ALA B 1 90 ? 52.790 26.970 25.780 1.00 25.61 90 ALA B O 1
ATOM 3348 N N . ARG B 1 91 ? 52.347 27.629 27.883 1.00 27.29 91 ARG B N 1
ATOM 3349 C CA . ARG B 1 91 ? 52.519 26.282 28.404 1.00 29.28 91 ARG B CA 1
ATOM 3350 C C . ARG B 1 91 ? 51.486 25.324 27.840 1.00 28.72 91 ARG B C 1
ATOM 3351 O O . ARG B 1 91 ? 51.817 24.202 27.475 1.00 27.00 91 ARG B O 1
ATOM 3359 N N . GLN B 1 92 ? 50.234 25.762 27.767 1.00 30.57 92 GLN B N 1
ATOM 3360 C CA . GLN B 1 92 ? 49.198 24.888 27.254 1.00 32.45 92 GLN B CA 1
ATOM 3361 C C . GLN B 1 92 ? 49.329 24.663 25.754 1.00 31.36 92 GLN B C 1
ATOM 3362 O O . GLN B 1 92 ? 49.010 23.584 25.262 1.00 29.57 92 GLN B O 1
ATOM 3368 N N . ARG B 1 93 ? 49.820 25.657 25.024 1.00 31.05 93 ARG B N 1
ATOM 3369 C CA . ARG B 1 93 ? 49.986 25.469 23.589 1.00 31.18 93 ARG B CA 1
ATOM 3370 C C . ARG B 1 93 ? 51.055 24.406 23.396 1.00 30.72 93 ARG B C 1
ATOM 3371 O O . ARG B 1 93 ? 50.869 23.453 22.647 1.00 32.11 93 ARG B O 1
ATOM 3379 N N . LEU B 1 94 ? 52.176 24.575 24.083 1.00 29.35 94 LEU B N 1
ATOM 3380 C CA . LEU B 1 94 ? 53.268 23.622 23.992 1.00 30.90 94 LEU B CA 1
ATOM 3381 C C . LEU B 1 94 ? 52.795 22.245 24.443 1.00 30.69 94 LEU B C 1
ATOM 3382 O O . LEU B 1 94 ? 53.102 21.227 23.816 1.00 29.51 94 LEU B O 1
ATOM 3387 N N . GLU B 1 95 ? 52.038 22.222 25.532 1.00 31.10 95 GLU B N 1
ATOM 3388 C CA . GLU B 1 95 ? 51.519 20.977 26.069 1.00 31.95 95 GLU B CA 1
ATOM 3389 C C . GLU B 1 95 ? 50.593 20.310 25.052 1.00 31.44 95 GLU B C 1
ATOM 3390 O O . GLU B 1 95 ? 50.670 19.101 24.837 1.00 30.24 95 GLU B O 1
ATOM 3396 N N . SER B 1 96 ? 49.734 21.097 24.412 1.00 30.39 96 SER B N 1
ATOM 3397 C CA . SER B 1 96 ? 48.819 20.554 23.408 1.00 31.07 96 SER B CA 1
ATOM 3398 C C . SER B 1 96 ? 49.615 19.944 22.254 1.00 31.35 96 SER B C 1
ATOM 3399 O O . SER B 1 96 ? 49.088 19.145 21.481 1.00 30.00 96 SER B O 1
ATOM 3402 N N . GLN B 1 97 ? 50.880 20.340 22.139 1.00 30.73 97 GLN B N 1
ATOM 3403 C CA . GLN B 1 97 ? 51.758 19.835 21.087 1.00 32.26 97 GLN B CA 1
ATOM 3404 C C . GLN B 1 97 ? 52.687 18.751 21.609 1.00 31.02 97 GLN B C 1
ATOM 3405 O O . GLN B 1 97 ? 53.647 18.376 20.943 1.00 32.78 97 GLN B O 1
ATOM 3411 N N . GLY B 1 98 ? 52.406 18.252 22.804 1.00 29.99 98 GLY B N 1
ATOM 3412 C CA . GLY B 1 98 ? 53.243 17.212 23.367 1.00 31.37 98 GLY B CA 1
ATOM 3413 C C . GLY B 1 98 ? 54.629 17.671 23.788 1.00 31.66 98 GLY B C 1
ATOM 3414 O O . GLY B 1 98 ? 55.600 16.933 23.649 1.00 33.76 98 GLY B O 1
ATOM 3415 N N . ARG B 1 99 ? 54.730 18.894 24.290 1.00 29.96 99 ARG B N 1
ATOM 3416 C CA . ARG B 1 99 ? 56.005 19.422 24.754 1.00 30.21 99 ARG B CA 1
ATOM 3417 C C . ARG B 1 99 ? 55.750 20.058 26.110 1.00 30.61 99 ARG B C 1
ATOM 3418 O O . ARG B 1 99 ? 54.610 20.366 26.453 1.00 31.84 99 ARG B O 1
ATOM 3426 N N . LYS B 1 100 ? 56.809 20.253 26.883 1.00 30.80 100 LYS B N 1
ATOM 3427 C CA . LYS B 1 100 ? 56.676 20.839 28.206 1.00 29.43 100 LYS B CA 1
ATOM 3428 C C . LYS B 1 100 ? 57.386 22.190 28.282 1.00 28.35 100 LYS B C 1
ATOM 3429 O O . LYS B 1 100 ? 58.503 22.345 27.792 1.00 28.39 100 LYS B O 1
ATOM 3435 N N . LEU B 1 101 ? 56.717 23.176 28.869 1.00 27.35 101 LEU B N 1
ATOM 3436 C CA . LEU B 1 101 ? 57.303 24.503 29.040 1.00 26.75 101 LEU B CA 1
ATOM 3437 C C . LEU B 1 101 ? 57.909 24.450 30.443 1.00 25.41 101 LEU B C 1
ATOM 3438 O O . LEU B 1 101 ? 57.186 24.332 31.431 1.00 25.91 101 LEU B O 1
ATOM 3443 N N . ALA B 1 102 ? 59.235 24.514 30.528 1.00 22.21 102 ALA B N 1
ATOM 3444 C CA . ALA B 1 102 ? 59.910 24.438 31.817 1.00 20.72 102 ALA B CA 1
ATOM 3445 C C . ALA B 1 102 ? 60.599 25.723 32.253 1.00 21.65 102 ALA B C 1
ATOM 3446 O O . ALA B 1 102 ? 60.943 25.877 33.430 1.00 21.72 102 ALA B O 1
ATOM 3448 N N . TYR B 1 103 ? 60.808 26.641 31.318 1.00 20.44 103 TYR B N 1
ATOM 3449 C CA . TYR B 1 103 ? 61.512 27.871 31.654 1.00 21.96 103 TYR B CA 1
ATOM 3450 C C . TYR B 1 103 ? 60.965 29.158 31.055 1.00 20.96 103 TYR B C 1
ATOM 3451 O O . TYR B 1 103 ? 60.234 29.147 30.060 1.00 20.92 103 TYR B O 1
ATOM 3460 N N . VAL B 1 104 ? 61.343 30.266 31.688 1.00 20.91 104 VAL B N 1
ATOM 3461 C CA . VAL B 1 104 ? 61.003 31.611 31.223 1.00 21.20 104 VAL B CA 1
ATOM 3462 C C . VAL B 1 104 ? 62.308 32.409 31.254 1.00 20.73 104 VAL B C 1
ATOM 3463 O O . VAL B 1 104 ? 63.253 32.034 31.953 1.00 19.96 104 VAL B O 1
ATOM 3467 N N . VAL B 1 105 ? 62.362 33.500 30.494 1.00 18.97 105 VAL B N 1
ATOM 3468 C CA . VAL B 1 105 ? 63.550 34.336 30.454 1.00 19.07 105 VAL B CA 1
ATOM 3469 C C . VAL B 1 105 ? 63.126 35.786 30.206 1.00 19.46 105 VAL B C 1
ATOM 3470 O O . VAL B 1 105 ? 62.152 36.039 29.501 1.00 19.06 105 VAL B O 1
ATOM 3474 N N . ALA B 1 106 ? 63.838 36.732 30.817 1.00 19.98 106 ALA B N 1
ATOM 3475 C CA . ALA B 1 106 ? 63.521 38.148 30.635 1.00 22.51 106 ALA B CA 1
ATOM 3476 C C . ALA B 1 106 ? 63.981 38.530 29.238 1.00 21.61 106 ALA B C 1
ATOM 3477 O O . ALA B 1 106 ? 64.826 37.861 28.660 1.00 21.46 106 ALA B O 1
ATOM 3479 N N . PRO B 1 107 ? 63.430 39.609 28.672 1.00 22.67 107 PRO B N 1
ATOM 3480 C CA . PRO B 1 107 ? 63.895 39.950 27.332 1.00 22.40 107 PRO B CA 1
ATOM 3481 C C . PRO B 1 107 ? 65.216 40.720 27.383 1.00 22.62 107 PRO B C 1
ATOM 3482 O O . PRO B 1 107 ? 66.061 40.577 26.506 1.00 22.65 107 PRO B O 1
ATOM 3486 N N . GLU B 1 108 ? 65.390 41.513 28.437 1.00 23.88 108 GLU B N 1
ATOM 3487 C CA . GLU B 1 108 ? 66.565 42.371 28.582 1.00 24.00 108 GLU B CA 1
ATOM 3488 C C . GLU B 1 108 ? 66.925 42.589 30.048 1.00 23.34 108 GLU B C 1
ATOM 3489 O O . GLU B 1 108 ? 66.199 42.166 30.934 1.00 24.11 108 GLU B O 1
ATOM 3495 N N . SER B 1 109 ? 68.055 43.242 30.305 1.00 23.97 109 SER B N 1
ATOM 3496 C CA . SER B 1 109 ? 68.428 43.552 31.680 1.00 24.00 109 SER B CA 1
ATOM 3497 C C . SER B 1 109 ? 67.587 44.772 32.061 1.00 23.85 109 SER B C 1
ATOM 3498 O O . SER B 1 109 ? 67.374 45.666 31.251 1.00 23.47 109 SER B O 1
ATOM 3501 N N . GLY B 1 110 ? 67.103 44.804 33.291 1.00 25.29 110 GLY B N 1
ATOM 3502 C CA . GLY B 1 110 ? 66.298 45.924 33.724 1.00 24.69 110 GLY B CA 1
ATOM 3503 C C . GLY B 1 110 ? 65.650 45.613 35.051 1.00 25.48 110 GLY B C 1
ATOM 3504 O O . GLY B 1 110 ? 65.591 44.455 35.466 1.00 25.86 110 GLY B O 1
ATOM 3505 N N . ALA B 1 111 ? 65.165 46.658 35.712 1.00 25.25 111 ALA B N 1
ATOM 3506 C CA . ALA B 1 111 ? 64.519 46.529 37.003 1.00 25.37 111 ALA B CA 1
ATOM 3507 C C . ALA B 1 111 ? 63.304 45.625 36.926 1.00 24.50 111 ALA B C 1
ATOM 3508 O O . ALA B 1 111 ? 63.062 44.835 37.831 1.00 26.39 111 ALA B O 1
ATOM 3510 N N . LEU B 1 112 ? 62.543 45.730 35.842 1.00 26.09 112 LEU B N 1
ATOM 3511 C CA . LEU B 1 112 ? 61.336 44.915 35.693 1.00 26.12 112 LEU B CA 1
ATOM 3512 C C . LEU B 1 112 ? 61.555 43.541 35.091 1.00 25.18 112 LEU B C 1
ATOM 3513 O O . LEU B 1 112 ? 60.937 42.563 35.517 1.00 27.41 112 LEU B O 1
ATOM 3518 N N . GLY B 1 113 ? 62.423 43.477 34.090 1.00 22.89 113 GLY B N 1
ATOM 3519 C CA . GLY B 1 113 ? 62.689 42.228 33.406 1.00 20.96 113 GLY B CA 1
ATOM 3520 C C . GLY B 1 113 ? 62.859 40.989 34.261 1.00 21.03 113 GLY B C 1
ATOM 3521 O O . GLY B 1 113 ? 62.002 40.095 34.269 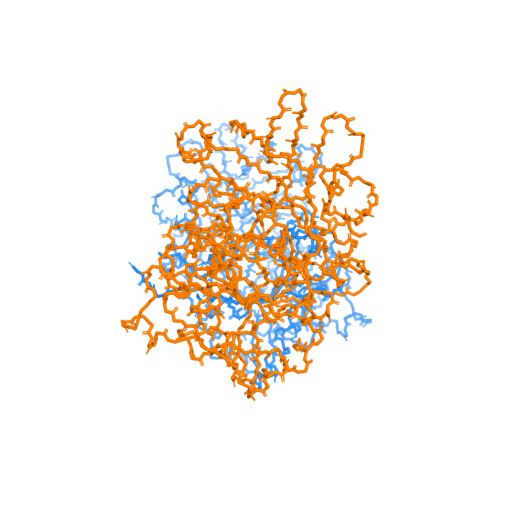1.00 21.97 113 GLY B O 1
ATOM 3522 N N . PHE B 1 114 ? 63.973 40.926 34.979 1.00 19.05 114 PHE B N 1
ATOM 3523 C CA . PHE B 1 114 ? 64.260 39.771 35.813 1.00 20.37 114 PHE B CA 1
ATOM 3524 C C . PHE B 1 114 ? 63.204 39.536 36.895 1.00 20.27 114 PHE B C 1
ATOM 3525 O O . PHE B 1 114 ? 62.875 38.393 37.203 1.00 21.37 114 PHE B O 1
ATOM 3533 N N . VAL B 1 115 ? 62.660 40.612 37.455 1.00 20.67 115 VAL B N 1
ATOM 3534 C CA . VAL B 1 115 ? 61.660 40.480 38.506 1.00 21.45 115 VAL B CA 1
ATOM 3535 C C . VAL B 1 115 ? 60.355 39.873 37.982 1.00 21.27 115 VAL B C 1
ATOM 3536 O O . VAL B 1 115 ? 59.750 39.016 38.627 1.00 20.76 115 VAL B O 1
ATOM 3540 N N . VAL B 1 116 ? 59.930 40.298 36.801 1.00 21.02 116 VAL B N 1
ATOM 3541 C CA . VAL B 1 116 ? 58.703 39.755 36.234 1.00 19.40 116 VAL B CA 1
ATOM 3542 C C . VAL B 1 116 ? 58.894 38.261 35.922 1.00 18.31 116 VAL B C 1
ATOM 3543 O O . VAL B 1 116 ? 58.069 37.423 36.297 1.00 19.21 116 VAL B O 1
ATOM 3547 N N . ALA B 1 117 ? 59.996 37.933 35.260 1.00 17.01 117 ALA B N 1
ATOM 3548 C CA . ALA B 1 117 ? 60.296 36.553 34.906 1.00 19.15 117 ALA B CA 1
ATOM 3549 C C . ALA B 1 117 ? 60.361 35.659 36.143 1.00 21.29 117 ALA B C 1
ATOM 3550 O O . ALA B 1 117 ? 59.835 34.548 36.140 1.00 19.29 117 ALA B O 1
ATOM 3552 N N . SER B 1 118 ? 61.002 36.150 37.202 1.00 22.01 118 SER B N 1
ATOM 3553 C CA . SER B 1 118 ? 61.119 35.382 38.439 1.00 22.27 118 SER B CA 1
ATOM 3554 C C . SER B 1 118 ? 59.756 35.138 39.097 1.00 23.66 118 SER B C 1
ATOM 3555 O O . SER B 1 118 ? 59.484 34.037 39.582 1.00 24.05 118 SER B O 1
ATOM 3558 N N . LEU B 1 119 ? 58.899 36.158 39.125 1.00 22.81 119 LEU B N 1
ATOM 3559 C CA . LEU B 1 119 ? 57.580 35.994 39.742 1.00 21.71 119 LEU B CA 1
ATOM 3560 C C . LEU B 1 119 ? 56.706 35.070 38.909 1.00 21.20 119 LEU B C 1
ATOM 3561 O O . LEU B 1 119 ? 55.898 34.326 39.450 1.00 21.12 119 LEU B O 1
ATOM 3566 N N . VAL B 1 120 ? 56.869 35.123 37.590 1.00 21.73 120 VAL B N 1
ATOM 3567 C CA . VAL B 1 120 ? 56.096 34.261 36.709 1.00 22.60 120 VAL B CA 1
ATOM 3568 C C . VAL B 1 120 ? 56.532 32.820 36.965 1.00 21.94 120 VAL B C 1
ATOM 3569 O O . VAL B 1 120 ? 55.697 31.925 37.101 1.00 21.62 120 VAL B O 1
ATOM 3573 N N . ALA B 1 121 ? 57.842 32.612 37.059 1.00 20.31 121 ALA B N 1
ATOM 3574 C CA . ALA B 1 121 ? 58.385 31.287 37.309 1.00 22.99 121 ALA B CA 1
ATOM 3575 C C . ALA B 1 121 ? 57.863 30.678 38.616 1.00 23.69 121 ALA B C 1
ATOM 3576 O O . ALA B 1 121 ? 57.377 29.547 38.627 1.00 23.73 121 ALA B O 1
ATOM 3578 N N . ALA B 1 122 ? 57.955 31.428 39.711 1.00 24.90 122 ALA B N 1
ATOM 3579 C CA . ALA B 1 122 ? 57.497 30.939 41.019 1.00 27.44 122 ALA B CA 1
ATOM 3580 C C . ALA B 1 122 ? 56.002 30.644 41.008 1.00 27.03 122 ALA B C 1
ATOM 3581 O O . ALA B 1 122 ? 55.526 29.704 41.646 1.00 29.21 122 ALA B O 1
ATOM 3583 N N . LYS B 1 123 ? 55.264 31.460 40.278 1.00 26.82 123 LYS B N 1
ATOM 3584 C CA . LYS B 1 123 ? 53.828 31.291 40.176 1.00 26.46 123 LYS B CA 1
ATOM 3585 C C . LYS B 1 123 ? 53.469 30.000 39.422 1.00 25.99 123 LYS B C 1
ATOM 3586 O O . LYS B 1 123 ? 52.583 29.255 39.838 1.00 25.52 123 LYS B O 1
ATOM 3592 N N . LEU B 1 124 ? 54.184 29.724 38.336 1.00 24.57 124 LEU B N 1
ATOM 3593 C CA . LEU B 1 124 ? 53.894 28.553 37.510 1.00 24.06 124 LEU B CA 1
ATOM 3594 C C . LEU B 1 124 ? 54.758 27.324 37.724 1.00 23.48 124 LEU B C 1
ATOM 3595 O O . LEU B 1 124 ? 54.578 26.324 37.032 1.00 26.67 124 LEU B O 1
ATOM 3600 N N . GLY B 1 125 ? 55.693 27.393 38.665 1.00 22.83 125 GLY B N 1
ATOM 3601 C CA . GLY B 1 125 ? 56.566 26.262 38.918 1.00 22.18 125 GLY B CA 1
ATOM 3602 C C . GLY B 1 125 ? 57.629 26.092 37.844 1.00 23.39 125 GLY B C 1
ATOM 3603 O O . GLY B 1 125 ? 58.041 24.971 37.536 1.00 22.80 125 GLY B O 1
ATOM 3604 N N . LEU B 1 126 ? 58.082 27.201 37.268 1.00 21.30 126 LEU B N 1
ATOM 3605 C CA . LEU B 1 126 ? 59.095 27.148 36.222 1.00 20.49 126 LEU B CA 1
ATOM 3606 C C . LEU B 1 126 ? 60.413 27.639 36.788 1.00 19.59 126 LEU B C 1
ATOM 3607 O O . LEU B 1 126 ? 60.488 27.994 37.955 1.00 22.43 126 LEU B O 1
ATOM 3612 N N . ALA B 1 127 ? 61.453 27.647 35.962 1.00 19.60 127 ALA B N 1
ATOM 3613 C CA . ALA B 1 127 ? 62.762 28.150 36.377 1.00 19.44 127 ALA B CA 1
ATOM 3614 C C . ALA B 1 127 ? 63.077 29.345 35.476 1.00 19.04 127 ALA B C 1
ATOM 3615 O O . ALA B 1 127 ? 62.589 29.412 34.336 1.00 20.53 127 ALA B O 1
ATOM 3617 N N . VAL B 1 128 ? 63.859 30.297 35.982 1.00 17.87 128 VAL B N 1
ATOM 3618 C CA . VAL B 1 128 ? 64.225 31.470 35.189 1.00 18.37 128 VAL B CA 1
ATOM 3619 C C . VAL B 1 128 ? 65.654 31.321 34.666 1.00 17.55 128 VAL B C 1
ATOM 3620 O O . VAL B 1 128 ? 66.571 30.958 35.401 1.00 19.23 128 VAL B O 1
ATOM 3624 N N . VAL B 1 129 ? 65.836 31.577 33.380 1.00 19.14 129 VAL B N 1
ATOM 3625 C CA . VAL B 1 129 ? 67.150 31.442 32.770 1.00 19.19 129 VAL B CA 1
ATOM 3626 C C . VAL B 1 129 ? 68.028 32.652 33.067 1.00 20.47 129 VAL B C 1
ATOM 3627 O O . VAL B 1 129 ? 67.611 33.798 32.884 1.00 21.78 129 VAL B O 1
ATOM 3631 N N . ASP B 1 130 ? 69.242 32.377 33.542 1.00 20.75 130 ASP B N 1
ATOM 3632 C CA . ASP B 1 130 ? 70.211 33.409 33.897 1.00 20.54 130 ASP B CA 1
ATOM 3633 C C . ASP B 1 130 ? 70.827 34.025 32.649 1.00 21.30 130 ASP B C 1
ATOM 3634 O O . ASP B 1 130 ? 71.975 33.728 32.289 1.00 18.62 130 ASP B O 1
ATOM 3639 N N . ALA B 1 131 ? 70.048 34.891 32.002 1.00 21.96 131 ALA B N 1
ATOM 3640 C CA . ALA B 1 131 ? 70.460 35.576 30.785 1.00 20.63 131 ALA B CA 1
ATOM 3641 C C . ALA B 1 131 ? 69.314 36.445 30.295 1.00 21.75 131 ALA B C 1
ATOM 3642 O O . ALA B 1 131 ? 68.222 36.414 30.861 1.00 24.06 131 ALA B O 1
ATOM 3644 N N . ASP B 1 132 ? 69.581 37.244 29.268 1.00 20.48 132 ASP B N 1
ATOM 3645 C CA . ASP B 1 132 ? 68.558 38.064 28.628 1.00 20.64 132 ASP B CA 1
ATOM 3646 C C . ASP B 1 132 ? 69.053 38.308 27.207 1.00 20.29 132 ASP B C 1
ATOM 3647 O O . ASP B 1 132 ? 70.165 37.907 26.868 1.00 21.37 132 ASP B O 1
ATOM 3652 N N . GLY B 1 133 ? 68.240 38.942 26.372 1.00 17.04 133 GLY B N 1
ATOM 3653 C CA . GLY B 1 133 ? 68.649 39.159 24.998 1.00 17.46 133 GLY B CA 1
ATOM 3654 C C . GLY B 1 133 ? 69.628 40.275 24.651 1.00 19.33 133 GLY B C 1
ATOM 3655 O O . GLY B 1 133 ? 69.918 40.480 23.469 1.00 18.63 133 GLY B O 1
ATOM 3656 N N . ALA B 1 134 ? 70.162 40.995 25.631 1.00 19.57 134 ALA B N 1
ATOM 3657 C CA . ALA B 1 134 ? 71.078 42.079 25.278 1.00 20.65 134 ALA B CA 1
ATOM 3658 C C . ALA B 1 134 ? 72.142 42.443 26.295 1.00 20.79 134 ALA B C 1
ATOM 3659 O O . ALA B 1 134 ? 73.208 42.924 25.922 1.00 21.19 134 ALA B O 1
ATOM 3661 N N . GLY B 1 135 ? 71.866 42.210 27.574 1.00 22.21 135 GLY B N 1
ATOM 3662 C CA . GLY B 1 135 ? 72.826 42.584 28.600 1.00 21.97 135 GLY B CA 1
ATOM 3663 C C . GLY B 1 135 ? 72.531 44.014 29.027 1.00 22.89 135 GLY B C 1
ATOM 3664 O O . GLY B 1 135 ? 73.199 44.575 29.896 1.00 23.37 135 GLY B O 1
ATOM 3665 N N . ARG B 1 136 ? 71.510 44.595 28.400 1.00 23.49 136 ARG B N 1
ATOM 3666 C CA . ARG B 1 136 ? 71.068 45.958 28.667 1.00 24.64 136 ARG B CA 1
ATOM 3667 C C . ARG B 1 136 ? 69.596 46.060 28.265 1.00 25.48 136 ARG B C 1
ATOM 3668 O O . ARG B 1 136 ? 69.012 45.085 27.795 1.00 23.18 136 ARG B O 1
ATOM 3676 N N . ALA B 1 137 ? 68.999 47.236 28.452 1.00 25.14 137 ALA B N 1
ATOM 3677 C CA . ALA B 1 137 ? 67.603 47.444 28.076 1.00 25.17 137 ALA B CA 1
ATOM 3678 C C . ALA B 1 137 ? 67.632 48.016 26.670 1.00 25.97 137 ALA B C 1
ATOM 3679 O O . ALA B 1 137 ? 68.506 48.812 26.333 1.00 26.69 137 ALA B O 1
ATOM 3681 N N . VAL B 1 138 ? 66.662 47.623 25.860 1.00 25.82 138 VAL B N 1
ATOM 3682 C CA . VAL B 1 138 ? 66.611 48.041 24.469 1.00 27.94 138 VAL B CA 1
ATOM 3683 C C . VAL B 1 138 ? 65.276 48.696 24.083 1.00 29.24 138 VAL B C 1
ATOM 3684 O O . VAL B 1 138 ? 64.238 48.394 24.666 1.00 30.36 138 VAL B O 1
ATOM 3688 N N . PRO B 1 139 ? 65.293 49.608 23.092 1.00 30.07 139 PRO B N 1
ATOM 3689 C CA . PRO B 1 139 ? 64.078 50.300 22.651 1.00 31.26 139 PRO B CA 1
ATOM 3690 C C . PRO B 1 139 ? 63.097 49.473 21.836 1.00 31.22 139 PRO B C 1
ATOM 3691 O O . PRO B 1 139 ? 61.893 49.698 21.905 1.00 31.82 139 PRO B O 1
ATOM 3695 N N . SER B 1 140 ? 63.607 48.524 21.060 1.00 30.37 140 SER B N 1
ATOM 3696 C CA . SER B 1 140 ? 62.743 47.706 20.220 1.00 29.94 140 SER B CA 1
ATOM 3697 C C . SER B 1 140 ? 63.236 46.257 20.106 1.00 27.88 140 SER B C 1
ATOM 3698 O O . SER B 1 140 ? 64.411 45.984 20.316 1.00 28.16 140 SER B O 1
ATOM 3701 N N . LEU B 1 141 ? 62.331 45.346 19.752 1.00 25.75 141 LEU B N 1
ATOM 3702 C CA . LEU B 1 141 ? 62.615 43.910 19.624 1.00 25.01 141 LEU B CA 1
ATOM 3703 C C . LEU B 1 141 ? 63.785 43.433 18.748 1.00 25.50 141 LEU B C 1
ATOM 3704 O O . LEU B 1 141 ? 64.465 42.461 19.089 1.00 23.27 141 LEU B O 1
ATOM 3709 N N . PRO B 1 142 ? 64.023 44.083 17.597 1.00 26.30 142 PRO B N 1
ATOM 3710 C CA . PRO B 1 142 ? 65.135 43.625 16.758 1.00 25.78 142 PRO B CA 1
ATOM 3711 C C . PRO B 1 142 ? 66.525 43.815 17.342 1.00 27.55 142 PRO B C 1
ATOM 3712 O O . PRO B 1 142 ? 67.504 43.286 16.804 1.00 26.96 142 PRO B O 1
ATOM 3724 N N . LEU B 1 144 ? 67.449 42.651 20.111 1.00 25.49 144 LEU B N 1
ATOM 3725 C CA . LEU B 1 144 ? 67.602 41.564 21.073 1.00 25.21 144 LEU B CA 1
ATOM 3726 C C . LEU B 1 144 ? 68.157 40.361 20.328 1.00 22.34 144 LEU B C 1
ATOM 3727 O O . LEU B 1 144 ? 67.870 40.185 19.149 1.00 20.99 144 LEU B O 1
ATOM 3732 N N . THR B 1 145 ? 68.947 39.538 21.012 1.00 21.89 145 THR B N 1
ATOM 3733 C CA . THR B 1 145 ? 69.550 38.375 20.379 1.00 22.09 145 THR B CA 1
ATOM 3734 C C . THR B 1 145 ? 68.537 37.342 19.907 1.00 22.57 145 THR B C 1
ATOM 3735 O O . THR B 1 145 ? 68.838 36.551 19.020 1.00 24.57 145 THR B O 1
ATOM 3739 N N . TYR B 1 146 ? 67.343 37.346 20.493 1.00 22.13 146 TYR B N 1
ATOM 3740 C CA . TYR B 1 146 ? 66.309 36.403 20.081 1.00 22.87 146 TYR B CA 1
ATOM 3741 C C . TYR B 1 146 ? 65.989 36.698 18.613 1.00 23.54 146 TYR B C 1
ATOM 3742 O O . TYR B 1 146 ? 65.824 35.782 17.807 1.00 22.98 146 TYR B O 1
ATOM 3751 N N . ALA B 1 147 ? 65.917 37.985 18.272 1.00 22.57 147 ALA B N 1
ATOM 3752 C CA . ALA B 1 147 ? 65.604 38.400 16.904 1.00 23.78 147 ALA B CA 1
ATOM 3753 C C . ALA B 1 147 ? 66.726 38.050 15.931 1.00 23.61 147 ALA B C 1
ATOM 3754 O O . ALA B 1 147 ? 66.484 37.513 14.852 1.00 22.84 147 ALA B O 1
ATOM 3756 N N . ALA B 1 148 ? 67.955 38.368 16.319 1.00 23.20 148 ALA B N 1
ATOM 3757 C CA . ALA B 1 148 ? 69.110 38.086 15.481 1.00 21.83 148 ALA B CA 1
ATOM 3758 C C . ALA B 1 148 ? 69.247 36.590 15.221 1.00 21.90 148 ALA B C 1
ATOM 3759 O O . ALA B 1 148 ? 69.633 36.173 14.124 1.00 21.22 148 ALA B O 1
ATOM 3761 N N . ALA B 1 149 ? 68.923 35.789 16.233 1.00 21.30 149 ALA B N 1
ATOM 3762 C CA . ALA B 1 149 ? 69.023 34.333 16.135 1.00 20.84 149 ALA B CA 1
ATOM 3763 C C . ALA B 1 149 ? 67.959 33.723 15.228 1.00 21.83 149 ALA B C 1
ATOM 3764 O O . ALA B 1 149 ? 68.015 32.541 14.891 1.00 22.24 149 ALA B O 1
ATOM 3766 N N . GLY B 1 150 ? 66.974 34.521 14.839 1.00 22.89 150 GLY B N 1
ATOM 3767 C CA . GLY B 1 150 ? 65.938 33.988 13.976 1.00 24.41 150 GLY B CA 1
ATOM 3768 C C . GLY B 1 150 ? 64.946 33.077 14.685 1.00 24.95 150 GLY B C 1
ATOM 3769 O O . GLY B 1 150 ? 64.364 32.180 14.064 1.00 22.32 150 GLY B O 1
ATOM 3770 N N . VAL B 1 151 ? 64.760 33.285 15.987 1.00 23.44 151 VAL B N 1
ATOM 3771 C CA . VAL B 1 151 ? 63.789 32.484 16.731 1.00 25.60 151 VAL B CA 1
ATOM 3772 C C . VAL B 1 151 ? 62.415 32.950 16.260 1.00 24.53 151 VAL B C 1
ATOM 3773 O O . VAL B 1 151 ? 62.137 34.141 16.278 1.00 26.03 151 VAL B O 1
ATOM 3777 N N . PRO B 1 152 ? 61.548 32.033 15.812 1.00 24.74 152 PRO B N 1
ATOM 3778 C CA . PRO B 1 152 ? 60.245 32.559 15.384 1.00 25.00 152 PRO B CA 1
ATOM 3779 C C . PRO B 1 152 ? 59.577 33.308 16.543 1.00 24.77 152 PRO B C 1
ATOM 3780 O O . PRO B 1 152 ? 59.476 32.788 17.658 1.00 24.37 152 PRO B O 1
ATOM 3784 N N . PRO B 1 153 ? 59.130 34.551 16.294 1.00 23.92 153 PRO B N 1
ATOM 3785 C CA . PRO B 1 153 ? 58.482 35.375 17.320 1.00 24.08 153 PRO B CA 1
ATOM 3786 C C . PRO B 1 153 ? 57.092 34.920 17.771 1.00 23.82 153 PRO B C 1
ATOM 3787 O O . PRO B 1 153 ? 56.743 35.027 18.946 1.00 23.08 153 PRO B O 1
ATOM 3791 N N . THR B 1 154 ? 56.293 34.425 16.839 1.00 23.95 154 THR B N 1
ATOM 3792 C CA . THR B 1 154 ? 54.947 33.993 17.183 1.00 24.53 154 THR B CA 1
ATOM 3793 C C . THR B 1 154 ? 54.835 32.480 17.094 1.00 24.07 154 THR B C 1
ATOM 3794 O O . THR B 1 154 ? 55.660 31.834 16.459 1.00 24.44 154 THR B O 1
ATOM 3798 N N . PRO B 1 155 ? 53.807 31.892 17.725 1.00 25.29 155 PRO B N 1
ATOM 3799 C CA . PRO B 1 155 ? 52.741 32.529 18.509 1.00 23.63 155 PRO B CA 1
ATOM 3800 C C . PRO B 1 155 ? 53.218 33.426 19.652 1.00 25.66 155 PRO B C 1
ATOM 3801 O O . PRO B 1 155 ? 54.086 33.055 20.448 1.00 25.42 155 PRO B O 1
ATOM 3805 N N . ALA B 1 156 ? 52.638 34.617 19.714 1.00 25.22 156 ALA B N 1
ATOM 3806 C CA . ALA B 1 156 ? 52.940 35.571 20.760 1.00 25.02 156 ALA B CA 1
ATOM 3807 C C . ALA B 1 156 ? 51.630 35.722 21.537 1.00 26.12 156 ALA B C 1
ATOM 3808 O O . ALA B 1 156 ? 50.550 35.734 20.941 1.00 25.24 156 ALA B O 1
ATOM 3810 N N . PHE B 1 157 ? 51.724 35.830 22.858 1.00 25.98 157 PHE B N 1
ATOM 3811 C CA . PHE B 1 157 ? 50.535 35.954 23.700 1.00 26.18 157 PHE B CA 1
ATOM 3812 C C . PHE B 1 157 ? 50.524 37.216 24.555 1.00 26.07 157 PHE B C 1
ATOM 3813 O O . PHE B 1 157 ? 51.455 37.465 25.318 1.00 26.32 157 PHE B O 1
ATOM 3821 N N . LEU B 1 158 ? 49.465 38.005 24.419 1.00 26.93 158 LEU B N 1
ATOM 3822 C CA . LEU B 1 158 ? 49.296 39.222 25.201 1.00 28.79 158 LEU B CA 1
ATOM 3823 C C . LEU B 1 158 ? 48.133 38.965 26.152 1.00 29.09 158 LEU B C 1
ATOM 3824 O O . LEU B 1 158 ? 47.070 38.523 25.728 1.00 30.29 158 LEU B O 1
ATOM 3829 N N . ALA B 1 159 ? 48.334 39.228 27.437 1.00 29.38 159 ALA B N 1
ATOM 3830 C CA . ALA B 1 159 ? 47.281 38.990 28.413 1.00 30.25 159 ALA B CA 1
ATOM 3831 C C . ALA B 1 159 ? 47.024 40.175 29.333 1.00 30.58 159 ALA B C 1
ATOM 3832 O O . ALA B 1 159 ? 47.948 40.869 29.743 1.00 30.31 159 ALA B O 1
ATOM 3834 N N . GLY B 1 160 ? 45.746 40.396 29.639 1.00 34.10 160 GLY B N 1
ATOM 3835 C CA . GLY B 1 160 ? 45.346 41.471 30.528 1.00 35.76 160 GLY B CA 1
ATOM 3836 C C . GLY B 1 160 ? 45.413 40.978 31.960 1.00 37.97 160 GLY B C 1
ATOM 3837 O O . GLY B 1 160 ? 45.651 39.799 32.207 1.00 36.05 160 GLY B O 1
ATOM 3838 N N . GLU B 1 161 ? 45.188 41.876 32.910 1.00 42.15 161 GLU B N 1
ATOM 3839 C CA . GLU B 1 161 ? 45.255 41.519 34.322 1.00 44.40 161 GLU B CA 1
ATOM 3840 C C . GLU B 1 161 ? 44.031 40.769 34.858 1.00 45.47 161 GLU B C 1
ATOM 3841 O O . GLU B 1 161 ? 44.078 40.217 35.958 1.00 45.31 161 GLU B O 1
ATOM 3843 N N . SER B 1 162 ? 42.951 40.724 34.081 1.00 47.15 162 SER B N 1
ATOM 3844 C CA . SER B 1 162 ? 41.720 40.077 34.534 1.00 48.15 162 SER B CA 1
ATOM 3845 C C . SER B 1 162 ? 41.237 38.810 33.818 1.00 47.93 162 SER B C 1
ATOM 3846 O O . SER B 1 162 ? 40.218 38.237 34.206 1.00 47.79 162 SER B O 1
ATOM 3849 N N . GLY B 1 163 ? 41.949 38.368 32.787 1.00 47.01 163 GLY B N 1
ATOM 3850 C CA . GLY B 1 163 ? 41.529 37.169 32.078 1.00 45.07 163 GLY B CA 1
ATOM 3851 C C . GLY B 1 163 ? 41.575 37.298 30.562 1.00 43.55 163 GLY B C 1
ATOM 3852 O O . GLY B 1 163 ? 41.393 36.318 29.835 1.00 42.89 163 GLY B O 1
ATOM 3853 N N . LEU B 1 164 ? 41.818 38.513 30.087 1.00 41.33 164 LEU B N 1
ATOM 3854 C CA . LEU B 1 164 ? 41.900 38.789 28.658 1.00 40.45 164 LEU B CA 1
ATOM 3855 C C . LEU B 1 164 ? 43.179 38.158 28.084 1.00 39.46 164 LEU B C 1
ATOM 3856 O O . LEU B 1 164 ? 44.267 38.346 28.633 1.00 39.35 164 LEU B O 1
ATOM 3861 N N . CYS B 1 165 ? 43.047 37.388 27.006 1.00 36.83 165 CYS B N 1
ATOM 3862 C CA . CYS B 1 165 ? 44.212 36.769 26.375 1.00 36.13 165 CYS B CA 1
ATOM 3863 C C . CYS B 1 165 ? 44.102 36.790 24.862 1.00 33.43 165 CYS B C 1
ATOM 3864 O O . CYS B 1 165 ? 43.184 36.208 24.287 1.00 32.90 165 CYS B O 1
ATOM 3867 N N . VAL B 1 166 ? 45.054 37.461 24.227 1.00 30.47 166 VAL B N 1
ATOM 3868 C CA . VAL B 1 166 ? 45.090 37.579 22.777 1.00 27.75 166 VAL B CA 1
ATOM 3869 C C . VAL B 1 166 ? 46.304 36.841 22.211 1.00 27.96 166 VAL B C 1
ATOM 3870 O O . VAL B 1 166 ? 47.382 36.828 22.819 1.00 27.24 166 VAL B O 1
ATOM 3874 N N . GLU B 1 167 ? 46.125 36.221 21.050 1.00 24.55 167 GLU B N 1
ATOM 3875 C CA . GLU B 1 167 ? 47.213 35.511 20.415 1.00 24.18 167 GLU B CA 1
ATOM 3876 C C . GLU B 1 167 ? 47.485 36.119 19.054 1.00 23.01 167 GLU B C 1
ATOM 3877 O O . GLU B 1 167 ? 46.562 36.466 18.323 1.00 23.34 167 GLU B O 1
ATOM 3883 N N . LEU B 1 168 ? 48.759 36.260 18.724 1.00 22.98 168 LEU B N 1
ATOM 3884 C CA . LEU B 1 168 ? 49.145 36.810 17.437 1.00 24.75 168 LEU B CA 1
ATOM 3885 C C . LEU B 1 168 ? 50.114 35.858 16.753 1.00 26.31 168 LEU B C 1
ATOM 3886 O O . LEU B 1 168 ? 51.054 35.344 17.372 1.00 25.24 168 LEU B O 1
ATOM 3891 N N . GLY B 1 169 ? 49.852 35.610 15.475 1.00 28.10 169 GLY B N 1
ATOM 3892 C CA . GLY B 1 169 ? 50.699 34.741 14.684 1.00 28.82 169 GLY B CA 1
ATOM 3893 C C . GLY B 1 169 ? 51.063 35.546 13.453 1.00 32.47 169 GLY B C 1
ATOM 3894 O O . GLY B 1 169 ? 50.224 36.284 12.927 1.00 32.29 169 GLY B O 1
ATOM 3895 N N . VAL B 1 170 ? 52.309 35.437 13.002 1.00 32.04 170 VAL B N 1
ATOM 3896 C CA . VAL B 1 170 ? 52.740 36.165 11.819 1.00 32.66 170 VAL B CA 1
ATOM 3897 C C . VAL B 1 170 ? 53.613 35.299 10.926 1.00 35.77 170 VAL B C 1
ATOM 3898 O O . VAL B 1 170 ? 54.613 34.731 11.369 1.00 34.52 170 VAL B O 1
ATOM 3902 N N . ARG B 1 171 ? 53.212 35.194 9.666 1.00 39.10 171 ARG B N 1
ATOM 3903 C CA . ARG B 1 171 ? 53.949 34.427 8.668 1.00 44.30 171 ARG B CA 1
ATOM 3904 C C . ARG B 1 171 ? 54.103 35.379 7.489 1.00 47.04 171 ARG B C 1
ATOM 3905 O O . ARG B 1 171 ? 53.114 35.791 6.889 1.00 47.08 171 ARG B O 1
ATOM 3915 N N . PRO B 1 173 ? 56.243 36.897 3.727 1.00 61.33 173 PRO B N 1
ATOM 3916 C CA . PRO B 1 173 ? 56.773 36.395 2.456 1.00 64.34 173 PRO B CA 1
ATOM 3917 C C . PRO B 1 173 ? 58.077 37.109 2.063 1.00 68.43 173 PRO B C 1
ATOM 3918 O O . PRO B 1 173 ? 58.437 38.131 2.655 1.00 69.02 173 PRO B O 1
ATOM 3922 N N . PRO B 1 174 ? 58.817 36.562 1.080 1.00 71.50 174 PRO B N 1
ATOM 3923 C CA . PRO B 1 174 ? 60.068 37.195 0.638 1.00 73.16 174 PRO B CA 1
ATOM 3924 C C . PRO B 1 174 ? 59.803 37.939 -0.682 1.00 74.85 174 PRO B C 1
ATOM 3925 O O . PRO B 1 174 ? 58.763 37.731 -1.304 1.00 74.98 174 PRO B O 1
ATOM 3929 N N . PRO B 1 175 ? 60.723 38.822 -1.121 1.00 76.87 175 PRO B N 1
ATOM 3930 C CA . PRO B 1 175 ? 62.008 39.228 -0.532 1.00 77.83 175 PRO B CA 1
ATOM 3931 C C . PRO B 1 175 ? 61.848 40.261 0.591 1.00 78.63 175 PRO B C 1
ATOM 3932 O O . PRO B 1 175 ? 62.558 41.271 0.633 1.00 78.75 175 PRO B O 1
ATOM 3936 N N . ARG B 1 180 ? 60.247 45.597 2.701 1.00 60.89 180 ARG B N 1
ATOM 3937 C CA . ARG B 1 180 ? 59.980 44.690 3.814 1.00 60.68 180 ARG B CA 1
ATOM 3938 C C . ARG B 1 180 ? 60.973 44.899 4.960 1.00 59.70 180 ARG B C 1
ATOM 3939 O O . ARG B 1 180 ? 62.135 45.251 4.734 1.00 59.86 180 ARG B O 1
ATOM 3941 N N . GLU B 1 181 ? 60.508 44.682 6.188 1.00 57.01 181 GLU B N 1
ATOM 3942 C CA . GLU B 1 181 ? 61.350 44.842 7.373 1.00 53.42 181 GLU B CA 1
ATOM 3943 C C . GLU B 1 181 ? 61.557 43.491 8.062 1.00 49.86 181 GLU B C 1
ATOM 3944 O O . GLU B 1 181 ? 61.261 42.440 7.489 1.00 49.20 181 GLU B O 1
ATOM 3946 N N . ASP B 1 182 ? 62.077 43.523 9.287 1.00 45.66 182 ASP B N 1
ATOM 3947 C CA . ASP B 1 182 ? 62.317 42.299 10.050 1.00 42.29 182 ASP B CA 1
ATOM 3948 C C . ASP B 1 182 ? 61.006 41.837 10.672 1.00 38.66 182 ASP B C 1
ATOM 3949 O O . ASP B 1 182 ? 60.176 42.658 11.066 1.00 37.48 182 ASP B O 1
ATOM 3951 N N . ILE B 1 183 ? 60.817 40.526 10.763 1.00 37.20 183 ILE B N 1
ATOM 3952 C CA . ILE B 1 183 ? 59.583 39.992 11.337 1.00 34.88 183 ILE B CA 1
ATOM 3953 C C . ILE B 1 183 ? 59.397 40.474 12.772 1.00 32.54 183 ILE B C 1
ATOM 3954 O O . ILE B 1 183 ? 58.270 40.674 13.224 1.00 31.71 183 ILE B O 1
ATOM 3959 N N . SER B 1 184 ? 60.511 40.677 13.472 1.00 30.88 184 SER B N 1
ATOM 3960 C CA . SER B 1 184 ? 60.492 41.155 14.853 1.00 31.56 184 SER B CA 1
ATOM 3961 C C . SER B 1 184 ? 59.857 42.542 14.883 1.00 30.63 184 SER B C 1
ATOM 3962 O O . SER B 1 184 ? 59.024 42.844 15.734 1.00 29.60 184 SER B O 1
ATOM 3965 N N . THR B 1 185 ? 60.275 43.381 13.941 1.00 30.06 185 THR B N 1
ATOM 3966 C CA . THR B 1 185 ? 59.765 44.738 13.828 1.00 31.39 185 THR B CA 1
ATOM 3967 C C . THR B 1 185 ? 58.279 44.727 13.467 1.00 30.49 185 THR B C 1
ATOM 3968 O O . THR B 1 185 ? 57.488 45.471 14.046 1.00 32.04 185 THR B O 1
ATOM 3972 N N . VAL B 1 186 ? 57.904 43.884 12.510 1.00 29.16 186 VAL B N 1
ATOM 3973 C CA . VAL B 1 186 ? 56.514 43.789 12.092 1.00 28.47 186 VAL B CA 1
ATOM 3974 C C . VAL B 1 186 ? 55.650 43.335 13.267 1.00 28.40 186 VAL B C 1
ATOM 3975 O O . VAL B 1 186 ? 54.567 43.879 13.500 1.00 28.77 186 VAL B O 1
ATOM 3979 N N . VAL B 1 187 ? 56.140 42.343 14.005 1.00 28.42 187 VAL B N 1
ATOM 3980 C CA . VAL B 1 187 ? 55.417 41.801 15.150 1.00 28.68 187 VAL B CA 1
ATOM 3981 C C . VAL B 1 187 ? 55.226 42.851 16.227 1.00 29.99 187 VAL B C 1
ATOM 3982 O O . VAL B 1 187 ? 54.148 42.968 16.801 1.00 27.69 187 VAL B O 1
ATOM 3986 N N . GLU B 1 188 ? 56.274 43.624 16.493 1.00 33.14 188 GLU B N 1
ATOM 3987 C CA . GLU B 1 188 ? 56.195 44.656 17.515 1.00 36.06 188 GLU B CA 1
ATOM 3988 C C . GLU B 1 188 ? 55.216 45.756 17.117 1.00 36.90 188 GLU B C 1
ATOM 3989 O O . GLU B 1 188 ? 54.502 46.301 17.966 1.00 36.37 188 GLU B O 1
ATOM 3995 N N . GLN B 1 189 ? 55.185 46.076 15.825 1.00 38.38 189 GLN B N 1
ATOM 3996 C CA . GLN B 1 189 ? 54.297 47.118 15.316 1.00 39.87 189 GLN B CA 1
ATOM 3997 C C . GLN B 1 189 ? 52.839 46.705 15.405 1.00 38.48 189 GLN B C 1
ATOM 3998 O O . GLN B 1 189 ? 51.950 47.540 15.308 1.00 40.44 189 GLN B O 1
ATOM 4012 N N . LEU B 1 191 ? 51.844 44.191 17.907 1.00 36.64 191 LEU B N 1
ATOM 4013 C CA . LEU B 1 191 ? 51.633 43.917 19.326 1.00 36.94 191 LEU B CA 1
ATOM 4014 C C . LEU B 1 191 ? 51.255 45.165 20.120 1.00 37.79 191 LEU B C 1
ATOM 4015 O O . LEU B 1 191 ? 50.323 45.141 20.926 1.00 38.42 191 LEU B O 1
ATOM 4020 N N . ARG B 1 192 ? 51.983 46.250 19.891 1.00 38.74 192 ARG B N 1
ATOM 4021 C CA . ARG B 1 192 ? 51.745 47.492 20.612 1.00 40.63 192 ARG B CA 1
ATOM 4022 C C . ARG B 1 192 ? 50.362 48.125 20.411 1.00 41.32 192 ARG B C 1
ATOM 4023 O O . ARG B 1 192 ? 49.708 48.510 21.380 1.00 40.38 192 ARG B O 1
ATOM 4031 N N . PRO B 1 193 ? 49.892 48.240 19.158 1.00 41.81 193 PRO B N 1
ATOM 4032 C CA . PRO B 1 193 ? 48.567 48.842 18.975 1.00 40.83 193 PRO B CA 1
ATOM 4033 C C . PRO B 1 193 ? 47.476 48.043 19.678 1.00 39.88 193 PRO B C 1
ATOM 4034 O O . PRO B 1 193 ? 46.489 48.608 20.143 1.00 41.00 193 PRO B O 1
ATOM 4038 N N . ILE B 1 194 ? 47.656 46.728 19.754 1.00 38.88 194 ILE B N 1
ATOM 4039 C CA . ILE B 1 194 ? 46.673 45.866 20.399 1.00 37.13 194 ILE B CA 1
ATOM 4040 C C . ILE B 1 194 ? 46.525 46.228 21.866 1.00 36.66 194 ILE B C 1
ATOM 4041 O O . ILE B 1 194 ? 45.428 46.190 22.416 1.00 37.05 194 ILE B O 1
ATOM 4046 N N . LEU B 1 195 ? 47.629 46.598 22.496 1.00 37.20 195 LEU B N 1
ATOM 4047 C CA . LEU B 1 195 ? 47.593 46.956 23.903 1.00 38.39 195 LEU B CA 1
ATOM 4048 C C . LEU B 1 195 ? 46.862 48.273 24.166 1.00 38.28 195 LEU B C 1
ATOM 4049 O O . LEU B 1 195 ? 46.351 48.483 25.269 1.00 38.22 195 LEU B O 1
ATOM 4054 N N . THR B 1 196 ? 46.797 49.152 23.166 1.00 37.56 196 THR B N 1
ATOM 4055 C CA . THR B 1 196 ? 46.094 50.423 23.345 1.00 38.00 196 THR B CA 1
ATOM 4056 C C . THR B 1 196 ? 44.576 50.216 23.320 1.00 39.31 196 THR B C 1
ATOM 4057 O O . THR B 1 196 ? 43.811 51.151 23.532 1.00 39.83 196 THR B O 1
ATOM 4061 N N . ASN B 1 197 ? 44.149 48.983 23.061 1.00 40.90 197 ASN B N 1
ATOM 4062 C CA . ASN B 1 197 ? 42.729 48.640 23.038 1.00 41.71 197 ASN B CA 1
ATOM 4063 C C . ASN B 1 197 ? 42.192 48.816 24.459 1.00 43.15 197 ASN B C 1
ATOM 4064 O O . ASN B 1 197 ? 42.887 48.512 25.425 1.00 43.32 197 ASN B O 1
ATOM 4069 N N . PRO B 1 198 ? 40.944 49.296 24.606 1.00 44.50 198 PRO B N 1
ATOM 4070 C CA . PRO B 1 198 ? 40.351 49.500 25.934 1.00 44.74 198 PRO B CA 1
ATOM 4071 C C . PRO B 1 198 ? 40.377 48.286 26.858 1.00 44.43 198 PRO B C 1
ATOM 4072 O O . PRO B 1 198 ? 40.496 48.435 28.071 1.00 43.67 198 PRO B O 1
ATOM 4076 N N . GLN B 1 199 ? 40.264 47.088 26.291 1.00 44.97 199 GLN B N 1
ATOM 4077 C CA . GLN B 1 199 ? 40.278 45.869 27.098 1.00 44.68 199 GLN B CA 1
ATOM 4078 C C . GLN B 1 199 ? 41.628 45.638 27.771 1.00 44.33 199 GLN B C 1
ATOM 4079 O O . GLN B 1 199 ? 41.703 44.956 28.794 1.00 44.50 199 GLN B O 1
ATOM 4085 N N . PHE B 1 200 ? 42.692 46.195 27.196 1.00 44.18 200 PHE B N 1
ATOM 4086 C CA . PHE B 1 200 ? 44.031 46.047 27.770 1.00 44.36 200 PHE B CA 1
ATOM 4087 C C . PHE B 1 200 ? 44.411 47.201 28.695 1.00 43.73 200 PHE B C 1
ATOM 4088 O O . PHE B 1 200 ? 45.131 47.007 29.672 1.00 42.85 200 PHE B O 1
ATOM 4096 N N . GLY B 1 201 ? 43.934 48.401 28.383 1.00 43.66 201 GLY B N 1
ATOM 4097 C CA . GLY B 1 201 ? 44.247 49.552 29.213 1.00 42.57 201 GLY B CA 1
ATOM 4098 C C . GLY B 1 201 ? 45.681 50.050 29.107 1.00 41.43 201 GLY B C 1
ATOM 4099 O O . GLY B 1 201 ? 46.305 50.366 30.120 1.00 40.70 201 GLY B O 1
ATOM 4100 N N . GLN B 1 202 ? 46.200 50.097 27.882 1.00 40.87 202 GLN B N 1
ATOM 4101 C CA . GLN B 1 202 ? 47.551 50.585 27.591 1.00 41.19 202 GLN B CA 1
ATOM 4102 C C . GLN B 1 202 ? 48.753 49.684 27.886 1.00 38.90 202 GLN B C 1
ATOM 4103 O O . GLN B 1 202 ? 49.876 50.023 27.508 1.00 37.41 202 GLN B O 1
ATOM 4109 N N . PHE B 1 203 ? 48.536 48.552 28.550 1.00 37.25 203 PHE B N 1
ATOM 4110 C CA . PHE B 1 203 ? 49.637 47.640 28.862 1.00 35.81 203 PHE B CA 1
ATOM 4111 C C . PHE B 1 203 ? 49.156 46.192 28.902 1.00 34.15 203 PHE B C 1
ATOM 4112 O O . PHE B 1 203 ? 47.969 45.924 28.710 1.00 34.83 203 PHE B O 1
ATOM 4120 N N . GLY B 1 204 ? 50.082 45.265 29.149 1.00 31.81 204 GLY B N 1
ATOM 4121 C CA . GLY B 1 204 ? 49.730 43.857 29.217 1.00 29.30 204 GLY B CA 1
ATOM 4122 C C . GLY B 1 204 ? 50.906 42.905 29.373 1.00 27.50 204 GLY B C 1
ATOM 4123 O O . GLY B 1 204 ? 52.062 43.297 29.223 1.00 28.90 204 GLY B O 1
ATOM 4124 N N . GLY B 1 205 ? 50.603 41.650 29.687 1.00 25.52 205 GLY B N 1
ATOM 4125 C CA . GLY B 1 205 ? 51.636 40.643 29.836 1.00 25.60 205 GLY B CA 1
ATOM 4126 C C . GLY B 1 205 ? 51.980 40.101 28.466 1.00 26.60 205 GLY B C 1
ATOM 4127 O O . GLY B 1 205 ? 51.105 40.002 27.606 1.00 27.51 205 GLY B O 1
ATOM 4128 N N . LEU B 1 206 ? 53.247 39.754 28.257 1.00 25.43 206 LEU B N 1
ATOM 4129 C CA . LEU B 1 206 ? 53.704 39.252 26.965 1.00 25.79 206 LEU B CA 1
ATOM 4130 C C . LEU B 1 206 ? 54.558 38.002 27.062 1.00 25.44 206 LEU B C 1
ATOM 4131 O O . LEU B 1 206 ? 55.503 37.938 27.853 1.00 25.95 206 LEU B O 1
ATOM 4136 N N . ALA B 1 207 ? 54.219 37.015 26.240 1.00 25.20 207 ALA B N 1
ATOM 4137 C CA . ALA B 1 207 ? 54.965 35.765 26.172 1.00 24.52 207 ALA B CA 1
ATOM 4138 C C . ALA B 1 207 ? 55.173 35.460 24.695 1.00 24.42 207 ALA B C 1
ATOM 4139 O O . ALA B 1 207 ? 54.206 35.328 23.941 1.00 22.70 207 ALA B O 1
ATOM 4149 N N . TRP B 1 209 ? 58.578 34.217 21.570 1.00 24.11 209 TRP B N 1
ATOM 4150 C CA . TRP B 1 209 ? 59.835 33.579 21.257 1.00 26.21 209 TRP B CA 1
ATOM 4151 C C . TRP B 1 209 ? 59.965 32.288 22.052 1.00 25.69 209 TRP B C 1
ATOM 4152 O O . TRP B 1 209 ? 60.828 32.123 22.910 1.00 24.03 209 TRP B O 1
ATOM 4179 N N . SER B 1 212 ? 63.284 25.831 22.153 1.00 23.59 212 SER B N 1
ATOM 4180 C CA . SER B 1 212 ? 63.643 24.477 22.563 1.00 22.50 212 SER B CA 1
ATOM 4181 C C . SER B 1 212 ? 64.996 24.633 23.250 1.00 21.13 212 SER B C 1
ATOM 4182 O O . SER B 1 212 ? 65.655 25.659 23.101 1.00 20.95 212 SER B O 1
ATOM 4185 N N . PRO B 1 213 ? 65.432 23.623 24.009 1.00 21.29 213 PRO B N 1
ATOM 4186 C CA . PRO B 1 213 ? 66.734 23.775 24.667 1.00 21.74 213 PRO B CA 1
ATOM 4187 C C . PRO B 1 213 ? 67.834 24.099 23.654 1.00 23.69 213 PRO B C 1
ATOM 4188 O O . PRO B 1 213 ? 68.730 24.892 23.930 1.00 23.58 213 PRO B O 1
ATOM 4192 N N . ALA B 1 214 ? 67.747 23.498 22.471 1.00 24.60 214 ALA B N 1
ATOM 4193 C CA . ALA B 1 214 ? 68.738 23.719 21.423 1.00 24.62 214 ALA B CA 1
ATOM 4194 C C . ALA B 1 214 ? 68.720 25.154 20.905 1.00 26.02 214 ALA B C 1
ATOM 4195 O O . ALA B 1 214 ? 69.767 25.751 20.646 1.00 26.33 214 ALA B O 1
ATOM 4197 N N . GLN B 1 215 ? 67.527 25.705 20.736 1.00 25.76 215 GLN B N 1
ATOM 4198 C CA . GLN B 1 215 ? 67.423 27.065 20.240 1.00 28.05 215 GLN B CA 1
ATOM 4199 C C . GLN B 1 215 ? 67.887 28.046 21.317 1.00 27.56 215 GLN B C 1
ATOM 4200 O O . GLN B 1 215 ? 68.481 29.081 21.013 1.00 27.59 215 GLN B O 1
ATOM 4206 N N . LEU B 1 216 ? 67.627 27.707 22.578 1.00 26.81 216 LEU B N 1
ATOM 4207 C CA . LEU B 1 216 ? 68.016 28.556 23.704 1.00 25.90 216 LEU B CA 1
ATOM 4208 C C . LEU B 1 216 ? 69.488 28.952 23.645 1.00 24.49 216 LEU B C 1
ATOM 4209 O O . LEU B 1 216 ? 69.838 30.132 23.787 1.00 21.03 216 LEU B O 1
ATOM 4214 N N . GLY B 1 217 ? 70.342 27.946 23.467 1.00 23.10 217 GLY B N 1
ATOM 4215 C CA . GLY B 1 217 ? 71.775 28.171 23.414 1.00 23.33 217 GLY B CA 1
ATOM 4216 C C . GLY B 1 217 ? 72.191 29.253 22.442 1.00 23.58 217 GLY B C 1
ATOM 4217 O O . GLY B 1 217 ? 72.825 30.241 22.828 1.00 23.56 217 GLY B O 1
ATOM 4218 N N . GLY B 1 218 ? 71.831 29.067 21.176 1.00 23.76 218 GLY B N 1
ATOM 4219 C CA . GLY B 1 218 ? 72.180 30.044 20.164 1.00 25.52 218 GLY B CA 1
ATOM 4220 C C . GLY B 1 218 ? 71.527 31.390 20.405 1.00 26.97 218 GLY B C 1
ATOM 4221 O O . GLY B 1 218 ? 72.168 32.433 20.291 1.00 28.95 218 GLY B O 1
ATOM 4222 N N . ALA B 1 219 ? 70.248 31.366 20.758 1.00 26.77 219 ALA B N 1
ATOM 4223 C CA . ALA B 1 219 ? 69.486 32.587 21.002 1.00 24.35 219 ALA B CA 1
ATOM 4224 C C . ALA B 1 219 ? 69.984 33.430 22.172 1.00 23.57 219 ALA B C 1
ATOM 4225 O O . ALA B 1 219 ? 69.735 34.640 22.222 1.00 21.93 219 ALA B O 1
ATOM 4227 N N . LEU B 1 220 ? 70.696 32.802 23.101 1.00 22.82 220 LEU B N 1
ATOM 4228 C CA . LEU B 1 220 ? 71.158 33.507 24.290 1.00 22.65 220 LEU B CA 1
ATOM 4229 C C . LEU B 1 220 ? 72.668 33.570 24.519 1.00 23.44 220 LEU B C 1
ATOM 4230 O O . LEU B 1 220 ? 73.192 32.937 25.438 1.00 20.84 220 LEU B O 1
ATOM 4235 N N . PRO B 1 221 ? 73.390 34.340 23.689 1.00 24.21 221 PRO B N 1
ATOM 4236 C CA . PRO B 1 221 ? 74.843 34.449 23.864 1.00 25.15 221 PRO B CA 1
ATOM 4237 C C . PRO B 1 221 ? 75.255 35.331 25.050 1.00 25.80 221 PRO B C 1
ATOM 4238 O O . PRO B 1 221 ? 76.338 35.158 25.607 1.00 26.94 221 PRO B O 1
ATOM 4242 N N . VAL B 1 222 ? 74.397 36.273 25.440 1.00 25.44 222 VAL B N 1
ATOM 4243 C CA . VAL B 1 222 ? 74.710 37.154 26.565 1.00 25.50 222 VAL B CA 1
ATOM 4244 C C . VAL B 1 222 ? 74.145 36.490 27.811 1.00 26.72 222 VAL B C 1
ATOM 4245 O O . VAL B 1 222 ? 72.939 36.550 28.068 1.00 29.55 222 VAL B O 1
ATOM 4249 N N . ARG B 1 223 ? 75.024 35.863 28.588 1.00 26.88 223 ARG B N 1
ATOM 4250 C CA . ARG B 1 223 ? 74.605 35.116 29.772 1.00 26.34 223 ARG B CA 1
ATOM 4251 C C . ARG B 1 223 ? 75.130 35.576 31.115 1.00 24.15 223 ARG B C 1
ATOM 4252 O O . ARG B 1 223 ? 76.079 36.352 31.195 1.00 24.34 223 ARG B O 1
ATOM 4260 N N . GLY B 1 224 ? 74.501 35.049 32.167 1.00 22.79 224 GLY B N 1
ATOM 4261 C CA . GLY B 1 224 ? 74.867 35.374 33.534 1.00 21.08 224 GLY B CA 1
ATOM 4262 C C . GLY B 1 224 ? 74.435 36.771 33.929 1.00 20.48 224 GLY B C 1
ATOM 4263 O O . GLY B 1 224 ? 74.856 37.294 34.957 1.00 22.23 224 GLY B O 1
ATOM 4264 N N . THR B 1 225 ? 73.579 37.381 33.119 1.00 19.62 225 THR B N 1
ATOM 4265 C CA . THR B 1 225 ? 73.127 38.736 33.396 1.00 20.52 225 THR B CA 1
ATOM 4266 C C . THR B 1 225 ? 72.246 38.900 34.638 1.00 19.55 225 THR B C 1
ATOM 4267 O O . THR B 1 225 ? 72.229 39.965 35.241 1.00 17.73 225 THR B O 1
ATOM 4271 N N . LEU B 1 226 ? 71.515 37.861 35.028 1.00 18.92 226 LEU B N 1
ATOM 4272 C CA . LEU B 1 226 ? 70.662 37.982 36.204 1.00 20.02 226 LEU B CA 1
ATOM 4273 C C . LEU B 1 226 ? 71.508 37.930 37.471 1.00 20.72 226 LEU B C 1
ATOM 4274 O O . LEU B 1 226 ? 71.371 38.782 38.349 1.00 19.69 226 LEU B O 1
ATOM 4279 N N . SER B 1 227 ? 72.373 36.925 37.575 1.00 19.22 227 SER B N 1
ATOM 4280 C CA . SER B 1 227 ? 73.225 36.820 38.753 1.00 21.88 227 SER B CA 1
ATOM 4281 C C . SER B 1 227 ? 74.202 38.007 38.775 1.00 21.51 227 SER B C 1
ATOM 4282 O O . SER B 1 227 ? 74.607 38.470 39.844 1.00 16.93 227 SER B O 1
ATOM 4285 N N . ARG B 1 228 ? 74.563 38.490 37.584 1.00 21.23 228 ARG B N 1
ATOM 4286 C CA . ARG B 1 228 ? 75.444 39.645 37.448 1.00 23.86 228 ARG B CA 1
ATOM 4287 C C . ARG B 1 228 ? 74.741 40.850 38.084 1.00 24.69 228 ARG B C 1
ATOM 4288 O O . ARG B 1 228 ? 75.359 41.672 38.774 1.00 25.33 228 ARG B O 1
ATOM 4296 N N . ALA B 1 229 ? 73.440 40.948 37.842 1.00 23.14 229 ALA B N 1
ATOM 4297 C CA . ALA B 1 229 ? 72.647 42.037 38.385 1.00 23.39 229 ALA B CA 1
ATOM 4298 C C . ALA B 1 229 ? 72.523 41.903 39.898 1.00 23.68 229 ALA B C 1
ATOM 4299 O O . ALA B 1 229 ? 72.662 42.888 40.627 1.00 24.42 229 ALA B O 1
ATOM 4301 N N . LEU B 1 230 ? 72.263 40.685 40.368 1.00 21.67 230 LEU B N 1
ATOM 4302 C CA . LEU B 1 230 ? 72.117 40.433 41.797 1.00 23.43 230 LEU B CA 1
ATOM 4303 C C . LEU B 1 230 ? 73.426 40.719 42.537 1.00 23.38 230 LEU B C 1
ATOM 4304 O O . LEU B 1 230 ? 73.433 41.330 43.605 1.00 22.30 230 LEU B O 1
ATOM 4309 N N . LYS B 1 231 ? 74.532 40.283 41.953 1.00 24.23 231 LYS B N 1
ATOM 4310 C CA . LYS B 1 231 ? 75.837 40.495 42.561 1.00 27.88 231 LYS B CA 1
ATOM 4311 C C . LYS B 1 231 ? 76.108 41.988 42.799 1.00 27.89 231 LYS B C 1
ATOM 4312 O O . LYS B 1 231 ? 76.521 42.380 43.891 1.00 30.78 231 LYS B O 1
ATOM 4318 N N . LEU B 1 232 ? 75.876 42.816 41.781 1.00 27.96 232 LEU B N 1
ATOM 4319 C CA . LEU B 1 232 ? 76.095 44.260 41.901 1.00 26.75 232 LEU B CA 1
ATOM 4320 C C . LEU B 1 232 ? 75.114 44.875 42.889 1.00 26.15 232 LEU B C 1
ATOM 4321 O O . LEU B 1 232 ? 75.498 45.664 43.751 1.00 25.93 232 LEU B O 1
ATOM 4326 N N . GLY B 1 233 ? 73.843 44.507 42.747 1.00 24.81 233 GLY B N 1
ATOM 4327 C CA . GLY B 1 233 ? 72.807 45.031 43.618 1.00 25.40 233 GLY B CA 1
ATOM 4328 C C . GLY B 1 233 ? 73.093 44.782 45.083 1.00 25.57 233 GLY B C 1
ATOM 4329 O O . GLY B 1 233 ? 72.855 45.651 45.925 1.00 25.10 233 GLY B O 1
ATOM 4330 N N . ARG B 1 234 ? 73.600 43.590 45.386 1.00 24.72 234 ARG B N 1
ATOM 4331 C CA . ARG B 1 234 ? 73.933 43.230 46.756 1.00 25.05 234 ARG B CA 1
ATOM 4332 C C . ARG B 1 234 ? 75.055 44.145 47.235 1.00 25.13 234 ARG B C 1
ATOM 4333 O O . ARG B 1 234 ? 75.016 44.669 48.353 1.00 23.58 234 ARG B O 1
ATOM 4341 N N . ALA B 1 235 ? 76.046 44.348 46.375 1.00 25.01 235 ALA B N 1
ATOM 4342 C CA . ALA B 1 235 ? 77.162 45.223 46.705 1.00 27.96 235 ALA B CA 1
ATOM 4343 C C . ALA B 1 235 ? 76.641 46.631 47.023 1.00 29.03 235 ALA B C 1
ATOM 4344 O O . ALA B 1 235 ? 77.091 47.281 47.975 1.00 29.35 235 ALA B O 1
ATOM 4346 N N . LEU B 1 236 ? 75.680 47.088 46.229 1.00 29.58 236 LEU B N 1
ATOM 4347 C CA . LEU B 1 236 ? 75.101 48.411 46.415 1.00 30.65 236 LEU B CA 1
ATOM 4348 C C . LEU B 1 236 ? 74.357 48.494 47.729 1.00 30.07 236 LEU B C 1
ATOM 4349 O O . LEU B 1 236 ? 74.464 49.482 48.461 1.00 29.11 236 LEU B O 1
ATOM 4354 N N . GLN B 1 237 ? 73.594 47.449 48.017 1.00 32.24 237 GLN B N 1
ATOM 4355 C CA . GLN B 1 237 ? 72.799 47.399 49.234 1.00 34.31 237 GLN B CA 1
ATOM 4356 C C . GLN B 1 237 ? 73.658 47.261 50.496 1.00 34.81 237 GLN B C 1
ATOM 4357 O O . GLN B 1 237 ? 73.270 47.735 51.560 1.00 34.26 237 GLN B O 1
ATOM 4363 N N . ASP B 1 238 ? 74.819 46.619 50.373 1.00 35.09 238 ASP B N 1
ATOM 4364 C CA . ASP B 1 238 ? 75.720 46.438 51.512 1.00 37.16 238 ASP B CA 1
ATOM 4365 C C . ASP B 1 238 ? 76.673 47.623 51.657 1.00 36.91 238 ASP B C 1
ATOM 4366 O O . ASP B 1 238 ? 77.674 47.537 52.369 1.00 35.37 238 ASP B O 1
ATOM 4371 N N . GLY B 1 239 ? 76.364 48.716 50.962 1.00 37.95 239 GLY B N 1
ATOM 4372 C CA . GLY B 1 239 ? 77.192 49.910 51.023 1.00 36.61 239 GLY B CA 1
ATOM 4373 C C . GLY B 1 239 ? 78.626 49.730 50.559 1.00 38.05 239 GLY B C 1
ATOM 4374 O O . GLY B 1 239 ? 79.518 50.466 50.993 1.00 37.92 239 GLY B O 1
ATOM 4375 N N . LYS B 1 240 ? 78.857 48.762 49.675 1.00 38.33 240 LYS B N 1
ATOM 4376 C CA . LYS B 1 240 ? 80.201 48.497 49.161 1.00 38.68 240 LYS B CA 1
ATOM 4377 C C . LYS B 1 240 ? 80.674 49.497 48.101 1.00 38.89 240 LYS B C 1
ATOM 4378 O O . LYS B 1 240 ? 81.874 49.634 47.873 1.00 39.58 240 LYS B O 1
ATOM 4384 N N . VAL B 1 241 ? 79.739 50.185 47.450 1.00 38.46 241 VAL B N 1
ATOM 4385 C CA . VAL B 1 241 ? 80.086 51.150 46.408 1.00 39.17 241 VAL B CA 1
ATOM 4386 C C . VAL B 1 241 ? 79.258 52.438 46.519 1.00 39.41 241 VAL B C 1
ATOM 4387 O O . VAL B 1 241 ? 78.068 52.472 46.192 1.00 38.68 241 VAL B O 1
ATOM 4391 N N . LYS B 1 242 ? 79.909 53.500 46.983 1.00 39.77 242 LYS B N 1
ATOM 4392 C CA . LYS B 1 242 ? 79.243 54.785 47.181 1.00 40.38 242 LYS B CA 1
ATOM 4393 C C . LYS B 1 242 ? 79.693 55.899 46.240 1.00 39.17 242 LYS B C 1
ATOM 4394 O O . LYS B 1 242 ? 79.129 56.994 46.263 1.00 39.10 242 LYS B O 1
ATOM 4400 N N . THR B 1 243 ? 80.707 55.630 45.424 1.00 37.17 243 THR B N 1
ATOM 4401 C CA . THR B 1 243 ? 81.198 56.626 44.481 1.00 37.32 243 THR B CA 1
ATOM 4402 C C . THR B 1 243 ? 81.356 56.025 43.094 1.00 38.07 243 THR B C 1
ATOM 4403 O O . THR B 1 243 ? 81.463 54.804 42.940 1.00 38.49 243 THR B O 1
ATOM 4407 N N . ALA B 1 244 ? 81.367 56.894 42.089 1.00 36.81 244 ALA B N 1
ATOM 4408 C CA . ALA B 1 244 ? 81.508 56.466 40.706 1.00 36.64 244 ALA B CA 1
ATOM 4409 C C . ALA B 1 244 ? 82.833 55.746 40.552 1.00 35.56 244 ALA B C 1
ATOM 4410 O O . ALA B 1 244 ? 82.950 54.785 39.791 1.00 33.93 244 ALA B O 1
ATOM 4412 N N . GLU B 1 245 ? 83.829 56.231 41.285 1.00 36.36 245 GLU B N 1
ATOM 4413 C CA . GLU B 1 245 ? 85.167 55.656 41.267 1.00 36.54 245 GLU B CA 1
ATOM 4414 C C . GLU B 1 245 ? 85.091 54.224 41.780 1.00 34.37 245 GLU B C 1
ATOM 4415 O O . GLU B 1 245 ? 85.618 53.307 41.153 1.00 33.55 245 GLU B O 1
ATOM 4421 N N . ALA B 1 246 ? 84.424 54.041 42.917 1.00 32.04 246 ALA B N 1
ATOM 4422 C CA . ALA B 1 246 ? 84.258 52.715 43.512 1.00 32.27 246 ALA B CA 1
ATOM 4423 C C . ALA B 1 246 ? 83.468 51.789 42.574 1.00 31.77 246 ALA B C 1
ATOM 4424 O O . ALA B 1 246 ? 83.774 50.599 42.452 1.00 32.12 246 ALA B O 1
ATOM 4434 N N . LEU B 1 248 ? 83.303 51.938 39.261 1.00 30.49 248 LEU B N 1
ATOM 4435 C CA . LEU B 1 248 ? 84.197 51.555 38.176 1.00 32.11 248 LEU B CA 1
ATOM 4436 C C . LEU B 1 248 ? 85.156 50.465 38.635 1.00 32.18 248 LEU B C 1
ATOM 4437 O O . LEU B 1 248 ? 85.445 49.522 37.898 1.00 30.24 248 LEU B O 1
ATOM 4442 N N . ASP B 1 249 ? 85.647 50.606 39.862 1.00 34.05 249 ASP B N 1
ATOM 4443 C CA . ASP B 1 249 ? 86.564 49.636 40.437 1.00 37.20 249 ASP B CA 1
ATOM 4444 C C . ASP B 1 249 ? 85.874 48.290 40.642 1.00 37.15 249 ASP B C 1
ATOM 4445 O O . ASP B 1 249 ? 86.424 47.249 40.287 1.00 36.53 249 ASP B O 1
ATOM 4450 N N . PHE B 1 250 ? 84.667 48.319 41.201 1.00 36.50 250 PHE B N 1
ATOM 4451 C CA . PHE B 1 250 ? 83.896 47.101 41.457 1.00 36.62 250 PHE B CA 1
ATOM 4452 C C . PHE B 1 250 ? 83.618 46.337 40.172 1.00 36.50 250 PHE B C 1
ATOM 4453 O O . PHE B 1 250 ? 83.818 45.121 40.098 1.00 37.09 250 PHE B O 1
ATOM 4461 N N . LEU B 1 251 ? 83.137 47.056 39.163 1.00 36.34 251 LEU B N 1
ATOM 4462 C CA . LEU B 1 251 ? 82.818 46.451 37.875 1.00 35.79 251 LEU B CA 1
ATOM 4463 C C . LEU B 1 251 ? 84.031 45.732 37.307 1.00 36.32 251 LEU B C 1
ATOM 4464 O O . LEU B 1 251 ? 83.906 44.680 36.681 1.00 35.77 251 LEU B O 1
ATOM 4469 N N . ARG B 1 252 ? 85.205 46.308 37.533 1.00 37.78 252 ARG B N 1
ATOM 4470 C CA . ARG B 1 252 ? 86.436 45.738 37.016 1.00 40.71 252 ARG B CA 1
ATOM 4471 C C . ARG B 1 252 ? 86.965 44.560 37.823 1.00 40.72 252 ARG B C 1
ATOM 4472 O O . ARG B 1 252 ? 87.321 43.528 37.254 1.00 40.38 252 ARG B O 1
ATOM 4480 N N . ARG B 1 253 ? 87.023 44.713 39.142 1.00 40.80 253 ARG B N 1
ATOM 4481 C CA . ARG B 1 253 ? 87.539 43.654 40.008 1.00 42.42 253 ARG B CA 1
ATOM 4482 C C . ARG B 1 253 ? 86.586 42.489 40.187 1.00 41.14 253 ARG B C 1
ATOM 4483 O O . ARG B 1 253 ? 86.991 41.335 40.129 1.00 41.29 253 ARG B O 1
ATOM 4491 N N . GLU B 1 254 ? 85.318 42.803 40.420 1.00 40.79 254 GLU B N 1
ATOM 4492 C CA . GLU B 1 254 ? 84.304 41.789 40.663 1.00 39.22 254 GLU B CA 1
ATOM 4493 C C . GLU B 1 254 ? 83.524 41.264 39.463 1.00 36.93 254 GLU B C 1
ATOM 4494 O O . GLU B 1 254 ? 83.090 40.111 39.474 1.00 35.91 254 GLU B O 1
ATOM 4500 N N . LEU B 1 255 ? 83.340 42.088 38.434 1.00 34.50 255 LEU B N 1
ATOM 4501 C CA . LEU B 1 255 ? 82.570 41.653 37.270 1.00 31.89 255 LEU B CA 1
ATOM 4502 C C . LEU B 1 255 ? 83.316 41.632 35.945 1.00 31.85 255 LEU B C 1
ATOM 4503 O O . LEU B 1 255 ? 82.724 41.336 34.905 1.00 32.01 255 LEU B O 1
ATOM 4508 N N . ASP B 1 256 ? 84.607 41.946 35.975 1.00 32.49 256 ASP B N 1
ATOM 4509 C CA . ASP B 1 256 ? 85.415 41.938 34.761 1.00 34.31 256 ASP B CA 1
ATOM 4510 C C . ASP B 1 256 ? 84.798 42.836 33.679 1.00 34.27 256 ASP B C 1
ATOM 4511 O O . ASP B 1 256 ? 84.719 42.458 32.506 1.00 33.29 256 ASP B O 1
ATOM 4516 N N . ILE B 1 257 ? 84.359 44.023 34.083 1.00 32.79 257 ILE B N 1
ATOM 4517 C CA . ILE B 1 257 ? 83.755 44.971 33.156 1.00 32.80 257 ILE B CA 1
ATOM 4518 C C . ILE B 1 257 ? 84.540 46.270 33.192 1.00 32.71 257 ILE B C 1
ATOM 4519 O O . ILE B 1 257 ? 84.649 46.900 34.245 1.00 33.11 257 ILE B O 1
ATOM 4524 N N . LYS B 1 258 ? 85.094 46.665 32.048 1.00 32.96 258 LYS B N 1
ATOM 4525 C CA . LYS B 1 258 ? 85.867 47.901 31.965 1.00 33.15 258 LYS B CA 1
ATOM 4526 C C . LYS B 1 258 ? 84.972 49.084 31.614 1.00 31.84 258 LYS B C 1
ATOM 4527 O O . LYS B 1 258 ? 84.876 49.485 30.457 1.00 32.76 258 LYS B O 1
ATOM 4529 N N . GLY B 1 259 ? 84.321 49.642 32.628 1.00 32.81 259 GLY B N 1
ATOM 4530 C CA . GLY B 1 259 ? 83.436 50.773 32.414 1.00 33.49 259 GLY B CA 1
ATOM 4531 C C . GLY B 1 259 ? 84.206 52.052 32.153 1.00 35.84 259 GLY B C 1
ATOM 4532 O O . GLY B 1 259 ? 85.416 52.114 32.381 1.00 34.06 259 GLY B O 1
ATOM 4533 N N . LYS B 1 260 ? 83.506 53.078 31.680 1.00 37.31 260 LYS B N 1
ATOM 4534 C CA . LYS B 1 260 ? 84.142 54.354 31.391 1.00 39.07 260 LYS B CA 1
ATOM 4535 C C . LYS B 1 260 ? 83.332 55.534 31.932 1.00 37.29 260 LYS B C 1
ATOM 4536 O O . LYS B 1 260 ? 82.133 55.637 31.683 1.00 37.10 260 LYS B O 1
ATOM 4542 N N . LEU B 1 261 ? 83.993 56.416 32.679 1.00 35.92 261 LEU B N 1
ATOM 4543 C CA . LEU B 1 261 ? 83.329 57.595 33.233 1.00 36.87 261 LEU B CA 1
ATOM 4544 C C . LEU B 1 261 ? 83.195 58.600 32.089 1.00 36.32 261 LEU B C 1
ATOM 4545 O O . LEU B 1 261 ? 84.194 59.060 31.535 1.00 34.75 261 LEU B O 1
ATOM 4550 N N . LEU B 1 262 ? 81.965 58.938 31.730 1.00 36.32 262 LEU B N 1
ATOM 4551 C CA . LEU B 1 262 ? 81.757 59.876 30.642 1.00 36.67 262 LEU B CA 1
ATOM 4552 C C . LEU B 1 262 ? 81.668 61.322 31.121 1.00 38.10 262 LEU B C 1
ATOM 4553 O O . LEU B 1 262 ? 82.225 62.227 30.497 1.00 39.18 262 LEU B O 1
ATOM 4558 N N . PHE B 1 263 ? 80.975 61.545 32.228 1.00 38.17 263 PHE B N 1
ATOM 4559 C CA . PHE B 1 263 ? 80.815 62.904 32.735 1.00 38.72 263 PHE B CA 1
ATOM 4560 C C . PHE B 1 263 ? 80.533 62.877 34.233 1.00 38.51 263 PHE B C 1
ATOM 4561 O O . PHE B 1 263 ? 80.032 61.881 34.761 1.00 37.17 263 PHE B O 1
ATOM 4569 N N . GLY B 1 264 ? 80.884 63.967 34.908 1.00 39.15 264 GLY B N 1
ATOM 4570 C CA . GLY B 1 264 ? 80.646 64.079 36.334 1.00 40.39 264 GLY B CA 1
ATOM 4571 C C . GLY B 1 264 ? 81.778 63.616 37.228 1.00 42.01 264 GLY B C 1
ATOM 4572 O O . GLY B 1 264 ? 82.860 63.288 36.743 1.00 40.41 264 GLY B O 1
ATOM 4573 N N . PRO B 1 265 ? 81.558 63.572 38.553 1.00 43.94 265 PRO B N 1
ATOM 4574 C CA . PRO B 1 265 ? 80.325 63.922 39.274 1.00 45.74 265 PRO B CA 1
ATOM 4575 C C . PRO B 1 265 ? 79.830 65.343 38.996 1.00 46.45 265 PRO B C 1
ATOM 4576 O O . PRO B 1 265 ? 80.626 66.273 38.890 1.00 47.32 265 PRO B O 1
ATOM 4580 N N . ALA B 1 266 ? 78.514 65.497 38.878 1.00 46.61 266 ALA B N 1
ATOM 4581 C CA . ALA B 1 266 ? 77.911 66.794 38.594 1.00 47.67 266 ALA B CA 1
ATOM 4582 C C . ALA B 1 266 ? 76.460 66.856 39.065 1.00 47.88 266 ALA B C 1
ATOM 4583 O O . ALA B 1 266 ? 75.916 65.873 39.553 1.00 47.89 266 ALA B O 1
ATOM 4585 N N . THR B 1 267 ? 75.834 68.016 38.907 1.00 49.17 267 THR B N 1
ATOM 4586 C CA . THR B 1 267 ? 74.450 68.190 39.331 1.00 50.90 267 THR B CA 1
ATOM 4587 C C . THR B 1 267 ? 73.473 68.001 38.173 1.00 51.27 267 THR B C 1
ATOM 4588 O O . THR B 1 267 ? 73.792 68.307 37.024 1.00 50.46 267 THR B O 1
ATOM 4592 N N . LEU B 1 268 ? 72.283 67.489 38.486 1.00 52.63 268 LEU B N 1
ATOM 4593 C CA . LEU B 1 268 ? 71.242 67.257 37.486 1.00 54.98 268 LEU B CA 1
ATOM 4594 C C . LEU B 1 268 ? 70.431 68.521 37.199 1.00 55.92 268 LEU B C 1
ATOM 4595 O O . LEU B 1 268 ? 70.423 69.462 37.994 1.00 57.22 268 LEU B O 1
ATOM 4600 N N . ALA B 1 269 ? 69.752 68.538 36.055 1.00 56.28 269 ALA B N 1
ATOM 4601 C CA . ALA B 1 269 ? 68.925 69.677 35.670 1.00 56.31 269 ALA B CA 1
ATOM 4602 C C . ALA B 1 269 ? 67.473 69.300 35.920 1.00 56.19 269 ALA B C 1
ATOM 4603 O O . ALA B 1 269 ? 67.173 68.139 36.193 1.00 55.12 269 ALA B O 1
ATOM 4605 N N . SER B 1 270 ? 66.571 70.272 35.810 1.00 57.27 270 SER B N 1
ATOM 4606 C CA . SER B 1 270 ? 65.157 70.023 36.073 1.00 58.09 270 SER B CA 1
ATOM 4607 C C . SER B 1 270 ? 64.293 69.491 34.916 1.00 58.36 270 SER B C 1
ATOM 4608 O O . SER B 1 270 ? 63.806 68.358 34.983 1.00 58.44 270 SER B O 1
ATOM 4610 N N . PRO B 1 271 ? 64.093 70.286 33.843 1.00 58.63 271 PRO B N 1
ATOM 4611 C CA . PRO B 1 271 ? 63.259 69.779 32.744 1.00 58.34 271 PRO B CA 1
ATOM 4612 C C . PRO B 1 271 ? 63.873 68.590 32.000 1.00 58.97 271 PRO B C 1
ATOM 4613 O O . PRO B 1 271 ? 63.457 68.256 30.886 1.00 59.13 271 PRO B O 1
ATOM 4617 N N . GLY B 1 282 ? 63.058 63.645 25.087 1.00 45.16 282 GLY B N 1
ATOM 4618 C CA . GLY B 1 282 ? 63.505 62.951 26.281 1.00 42.60 282 GLY B CA 1
ATOM 4619 C C . GLY B 1 282 ? 64.986 63.155 26.492 1.00 42.11 282 GLY B C 1
ATOM 4620 O O . GLY B 1 282 ? 65.803 62.559 25.797 1.00 41.13 282 GLY B O 1
ATOM 4621 N N . LYS B 1 283 ? 65.337 64.003 27.451 1.00 42.66 283 LYS B N 1
ATOM 4622 C CA . LYS B 1 283 ? 66.740 64.285 27.730 1.00 44.19 283 LYS B CA 1
ATOM 4623 C C . LYS B 1 283 ? 66.999 64.546 29.207 1.00 43.36 283 LYS B C 1
ATOM 4624 O O . LYS B 1 283 ? 66.109 64.962 29.946 1.00 44.95 283 LYS B O 1
ATOM 4630 N N . VAL B 1 284 ? 68.230 64.284 29.624 1.00 42.61 284 VAL B N 1
ATOM 4631 C CA . VAL B 1 284 ? 68.662 64.495 30.995 1.00 42.56 284 VAL B CA 1
ATOM 4632 C C . VAL B 1 284 ? 69.948 65.296 30.878 1.00 43.25 284 VAL B C 1
ATOM 4633 O O . VAL B 1 284 ? 70.872 64.893 30.170 1.00 42.99 284 VAL B O 1
ATOM 4637 N N . VAL B 1 285 ? 70.004 66.431 31.564 1.00 44.09 285 VAL B N 1
ATOM 4638 C CA . VAL B 1 285 ? 71.176 67.295 31.505 1.00 44.67 285 VAL B CA 1
ATOM 4639 C C . VAL B 1 285 ? 71.931 67.351 32.825 1.00 45.64 285 VAL B C 1
ATOM 4640 O O . VAL B 1 285 ? 71.337 67.363 33.899 1.00 46.46 285 VAL B O 1
ATOM 4644 N N . LEU B 1 286 ? 73.251 67.372 32.733 1.00 47.51 286 LEU B N 1
ATOM 4645 C CA . LEU B 1 286 ? 74.092 67.459 33.911 1.00 50.65 286 LEU B CA 1
ATOM 4646 C C . LEU B 1 286 ? 75.049 68.610 33.665 1.00 53.10 286 LEU B C 1
ATOM 4647 O O . LEU B 1 286 ? 75.488 68.827 32.536 1.00 53.25 286 LEU B O 1
ATOM 4652 N N . GLU B 1 287 ? 75.363 69.354 34.716 1.00 55.17 287 GLU B N 1
ATOM 4653 C CA . GLU B 1 287 ? 76.267 70.479 34.579 1.00 57.32 287 GLU B CA 1
ATOM 4654 C C . GLU B 1 287 ? 77.390 70.424 35.591 1.00 57.98 287 GLU B C 1
ATOM 4655 O O . GLU B 1 287 ? 77.158 70.276 36.789 1.00 57.69 287 GLU B O 1
ATOM 4661 N N . ASP B 1 288 ? 78.614 70.528 35.092 1.00 58.71 288 ASP B N 1
ATOM 4662 C CA . ASP B 1 288 ? 79.783 70.500 35.946 1.00 60.39 288 ASP B CA 1
ATOM 4663 C C . ASP B 1 288 ? 80.583 71.760 35.671 1.00 61.12 288 ASP B C 1
ATOM 4664 O O . ASP B 1 288 ? 81.388 71.812 34.740 1.00 62.06 288 ASP B O 1
ATOM 4669 N N . GLY B 1 289 ? 80.341 72.784 36.481 1.00 60.91 289 GLY B N 1
ATOM 4670 C CA . GLY B 1 289 ? 81.042 74.039 36.309 1.00 60.77 289 GLY B CA 1
ATOM 4671 C C . GLY B 1 289 ? 80.645 74.717 35.014 1.00 60.69 289 GLY B C 1
ATOM 4672 O O . GLY B 1 289 ? 79.557 75.288 34.915 1.00 59.77 289 GLY B O 1
ATOM 4673 N N . GLU B 1 290 ? 81.524 74.641 34.018 1.00 60.45 290 GLU B N 1
ATOM 4674 C CA . GLU B 1 290 ? 81.272 75.258 32.722 1.00 60.38 290 GLU B CA 1
ATOM 4675 C C . GLU B 1 290 ? 80.877 74.223 31.665 1.00 59.15 290 GLU B C 1
ATOM 4676 O O . GLU B 1 290 ? 80.369 74.581 30.603 1.00 59.48 290 GLU B O 1
ATOM 4682 N N . ARG B 1 291 ? 81.109 72.944 31.947 1.00 57.17 291 ARG B N 1
ATOM 4683 C CA . ARG B 1 291 ? 80.755 71.891 30.995 1.00 54.93 291 ARG B CA 1
ATOM 4684 C C . ARG B 1 291 ? 79.339 71.360 31.183 1.00 52.43 291 ARG B C 1
ATOM 4685 O O . ARG B 1 291 ? 78.803 71.368 32.292 1.00 52.00 291 ARG B O 1
ATOM 4693 N N . ARG B 1 292 ? 78.741 70.893 30.090 1.00 49.23 292 ARG B N 1
ATOM 4694 C CA . ARG B 1 292 ? 77.388 70.353 30.123 1.00 47.33 292 ARG B CA 1
ATOM 4695 C C . ARG B 1 292 ? 77.254 69.042 29.342 1.00 45.72 292 ARG B C 1
ATOM 4696 O O . ARG B 1 292 ? 77.770 68.905 28.228 1.00 45.29 292 ARG B O 1
ATOM 4698 N N . CYS B 1 293 ? 76.557 68.081 29.939 1.00 42.59 293 CYS B N 1
ATOM 4699 C CA . CYS B 1 293 ? 76.328 66.791 29.302 1.00 39.69 293 CYS B CA 1
ATOM 4700 C C . CYS B 1 293 ? 74.837 66.522 29.187 1.00 38.15 293 CYS B C 1
ATOM 4701 O O . CYS B 1 293 ? 74.083 66.694 30.148 1.00 37.71 293 CYS B O 1
ATOM 4704 N N . THR B 1 294 ? 74.408 66.110 28.002 1.00 35.16 294 THR B N 1
ATOM 4705 C CA . THR B 1 294 ? 73.009 65.811 27.799 1.00 34.43 294 THR B CA 1
ATOM 4706 C C . THR B 1 294 ? 72.895 64.371 27.327 1.00 33.00 294 THR B C 1
ATOM 4707 O O . THR B 1 294 ? 73.538 63.969 26.358 1.00 31.96 294 THR B O 1
ATOM 4711 N N . VAL B 1 295 ? 72.099 63.596 28.051 1.00 32.24 295 VAL B N 1
ATOM 4712 C CA . VAL B 1 295 ? 71.852 62.198 27.728 1.00 30.64 295 VAL B CA 1
ATOM 4713 C C . VAL B 1 295 ? 70.482 62.150 27.047 1.00 29.92 295 VAL B C 1
ATOM 4714 O O . VAL B 1 295 ? 69.485 62.620 27.600 1.00 28.04 295 VAL B O 1
ATOM 4718 N N . LEU B 1 296 ? 70.441 61.606 25.836 1.00 29.57 296 LEU B N 1
ATOM 4719 C CA . LEU B 1 296 ? 69.197 61.517 25.087 1.00 32.63 296 LEU B CA 1
ATOM 4720 C C . LEU B 1 296 ? 68.612 60.129 25.241 1.00 35.64 296 LEU B C 1
ATOM 4721 O O . LEU B 1 296 ? 69.331 59.132 25.143 1.00 36.78 296 LEU B O 1
ATOM 4726 N N . TYR B 1 297 ? 67.306 60.062 25.472 1.00 37.62 297 TYR B N 1
ATOM 4727 C CA . TYR B 1 297 ? 66.651 58.778 25.662 1.00 39.89 297 TYR B CA 1
ATOM 4728 C C . TYR B 1 297 ? 65.219 58.709 25.165 1.00 42.01 297 TYR B C 1
ATOM 4729 O O . TYR B 1 297 ? 64.556 59.726 24.968 1.00 43.07 297 TYR B O 1
ATOM 4738 N N . GLN B 1 298 ? 64.755 57.483 24.966 1.00 44.59 298 GLN B N 1
ATOM 4739 C CA . GLN B 1 298 ? 63.381 57.227 24.568 1.00 46.83 298 GLN B CA 1
ATOM 4740 C C . GLN B 1 298 ? 62.867 56.731 25.918 1.00 46.53 298 GLN B C 1
ATOM 4741 O O . GLN B 1 298 ? 62.008 57.353 26.552 1.00 47.91 298 GLN B O 1
ATOM 4747 N N . ASN B 1 299 ? 63.429 55.605 26.340 1.00 43.40 299 ASN B N 1
ATOM 4748 C CA . ASN B 1 299 ? 63.168 55.006 27.642 1.00 41.97 299 ASN B CA 1
ATOM 4749 C C . ASN B 1 299 ? 64.597 54.715 28.067 1.00 39.80 299 ASN B C 1
ATOM 4750 O O . ASN B 1 299 ? 65.052 55.142 29.126 1.00 40.80 299 ASN B O 1
ATOM 4755 N N . GLU B 1 300 ? 65.312 54.019 27.190 1.00 36.55 300 GLU B N 1
ATOM 4756 C CA . GLU B 1 300 ? 66.707 53.683 27.410 1.00 33.77 300 GLU B CA 1
ATOM 4757 C C . GLU B 1 300 ? 67.545 54.878 26.983 1.00 31.37 300 GLU B C 1
ATOM 4758 O O . GLU B 1 300 ? 67.182 55.598 26.056 1.00 29.35 300 GLU B O 1
ATOM 4764 N N . SER B 1 301 ? 68.663 55.096 27.663 1.00 29.20 301 SER B N 1
ATOM 4765 C CA . SER B 1 301 ? 69.544 56.186 27.287 1.00 28.89 301 SER B CA 1
ATOM 4766 C C . SER B 1 301 ? 70.297 55.664 26.072 1.00 28.31 301 SER B C 1
ATOM 4767 O O . SER B 1 301 ? 70.856 54.567 26.105 1.00 27.44 301 SER B O 1
ATOM 4770 N N . LEU B 1 302 ? 70.295 56.444 24.996 1.00 28.72 302 LEU B N 1
ATOM 4771 C CA . LEU B 1 302 ? 70.944 56.032 23.760 1.00 28.66 302 LEU B CA 1
ATOM 4772 C C . LEU B 1 302 ? 72.154 56.858 23.350 1.00 28.74 302 LEU B C 1
ATOM 4773 O O . LEU B 1 302 ? 73.037 56.358 22.655 1.00 28.10 302 LEU B O 1
ATOM 4778 N N . LEU B 1 303 ? 72.202 58.117 23.773 1.00 31.05 303 LEU B N 1
ATOM 4779 C CA . LEU B 1 303 ? 73.327 58.974 23.422 1.00 31.94 303 LEU B CA 1
ATOM 4780 C C . LEU B 1 303 ? 73.701 59.949 24.530 1.00 32.07 303 LEU B C 1
ATOM 4781 O O . LEU B 1 303 ? 72.844 60.432 25.264 1.00 31.60 303 LEU B O 1
ATOM 4786 N N . ALA B 1 304 ? 74.996 60.229 24.639 1.00 31.68 304 ALA B N 1
ATOM 4787 C CA . ALA B 1 304 ? 75.510 61.150 25.636 1.00 32.45 304 ALA B CA 1
ATOM 4788 C C . ALA B 1 304 ? 76.316 62.213 24.900 1.00 32.87 304 ALA B C 1
ATOM 4789 O O . ALA B 1 304 ? 77.242 61.892 24.156 1.00 30.98 304 ALA B O 1
ATOM 4791 N N . TRP B 1 305 ? 75.958 63.477 25.109 1.00 34.63 305 TRP B N 1
ATOM 4792 C CA . TRP B 1 305 ? 76.643 64.594 24.451 1.00 34.98 305 TRP B CA 1
ATOM 4793 C C . TRP B 1 305 ? 77.298 65.581 25.406 1.00 35.34 305 TRP B C 1
ATOM 4794 O O . TRP B 1 305 ? 76.733 65.940 26.436 1.00 34.93 305 TRP B O 1
ATOM 4805 N N . ASP B 1 306 ? 78.495 66.024 25.048 1.00 37.30 306 ASP B N 1
ATOM 4806 C CA . ASP B 1 306 ? 79.199 67.035 25.821 1.00 39.30 306 ASP B CA 1
ATOM 4807 C C . ASP B 1 306 ? 79.130 68.260 24.907 1.00 39.01 306 ASP B C 1
ATOM 4808 O O . ASP B 1 306 ? 79.653 68.250 23.793 1.00 38.67 306 ASP B O 1
ATOM 4813 N N . SER B 1 307 ? 78.449 69.299 25.374 1.00 38.25 307 SER B N 1
ATOM 4814 C CA . SER B 1 307 ? 78.281 70.528 24.605 1.00 37.09 307 SER B CA 1
ATOM 4815 C C . SER B 1 307 ? 79.546 71.011 23.902 1.00 35.66 307 SER B C 1
ATOM 4816 O O . SER B 1 307 ? 79.464 71.731 22.909 1.00 37.20 307 SER B O 1
ATOM 4819 N N . ALA B 1 308 ? 80.707 70.612 24.405 1.00 34.29 308 ALA B N 1
ATOM 4820 C CA . ALA B 1 308 ? 81.977 71.042 23.826 1.00 34.52 308 ALA B CA 1
ATOM 4821 C C . ALA B 1 308 ? 82.542 70.131 22.738 1.00 34.59 308 ALA B C 1
ATOM 4822 O O . ALA B 1 308 ? 83.520 70.487 22.084 1.00 35.45 308 ALA B O 1
ATOM 4824 N N . LEU B 1 309 ? 81.946 68.962 22.536 1.00 34.60 309 LEU B N 1
ATOM 4825 C CA . LEU B 1 309 ? 82.456 68.049 21.516 1.00 34.08 309 LEU B CA 1
ATOM 4826 C C . LEU B 1 309 ? 81.470 67.803 20.376 1.00 32.64 309 LEU B C 1
ATOM 4827 O O . LEU B 1 309 ? 80.274 67.629 20.603 1.00 30.33 309 LEU B O 1
ATOM 4832 N N . SER B 1 310 ? 81.987 67.794 19.149 1.00 32.82 310 SER B N 1
ATOM 4833 C CA . SER B 1 310 ? 81.160 67.593 17.960 1.00 33.41 310 SER B CA 1
ATOM 4834 C C . SER B 1 310 ? 80.702 66.153 17.749 1.00 32.51 310 SER B C 1
ATOM 4835 O O . SER B 1 310 ? 79.796 65.899 16.962 1.00 32.07 310 SER B O 1
ATOM 4838 N N . HIS B 1 311 ? 81.334 65.214 18.445 1.00 33.96 311 HIS B N 1
ATOM 4839 C CA . HIS B 1 311 ? 80.958 63.804 18.358 1.00 33.69 311 HIS B CA 1
ATOM 4840 C C . HIS B 1 311 ? 80.421 63.425 19.733 1.00 33.49 311 HIS B C 1
ATOM 4841 O O . HIS B 1 311 ? 80.827 64.013 20.735 1.00 32.78 311 HIS B O 1
ATOM 4848 N N . PRO B 1 312 ? 79.507 62.442 19.807 1.00 33.79 312 PRO B N 1
ATOM 4849 C CA . PRO B 1 312 ? 78.989 62.073 21.127 1.00 33.11 312 PRO B CA 1
ATOM 4850 C C . PRO B 1 312 ? 80.020 61.396 22.023 1.00 31.42 312 PRO B C 1
ATOM 4851 O O . PRO B 1 312 ? 81.009 60.845 21.547 1.00 30.55 312 PRO B O 1
ATOM 4855 N N . LEU B 1 313 ? 79.788 61.462 23.328 1.00 31.54 313 LEU B N 1
ATOM 4856 C CA . LEU B 1 313 ? 80.681 60.840 24.300 1.00 32.26 313 LEU B CA 1
ATOM 4857 C C . LEU B 1 313 ? 80.538 59.316 24.240 1.00 31.02 313 LEU B C 1
ATOM 4858 O O . LEU B 1 313 ? 81.509 58.582 24.417 1.00 30.40 313 LEU B O 1
ATOM 4863 N N . ALA B 1 314 ? 79.317 58.853 23.994 1.00 28.31 314 ALA B N 1
ATOM 4864 C CA . ALA B 1 314 ? 79.038 57.429 23.904 1.00 29.03 314 ALA B CA 1
ATOM 4865 C C . ALA B 1 314 ? 77.744 57.211 23.136 1.00 29.84 314 ALA B C 1
ATOM 4866 O O . ALA B 1 314 ? 76.927 58.123 22.998 1.00 28.88 314 ALA B O 1
ATOM 4868 N N . THR B 1 315 ? 77.554 55.997 22.642 1.00 29.79 315 THR B N 1
ATOM 4869 C CA . THR B 1 315 ? 76.351 55.687 21.896 1.00 31.44 315 THR B CA 1
ATOM 4870 C C . THR B 1 315 ? 75.979 54.217 22.031 1.00 28.85 315 THR B C 1
ATOM 4871 O O . THR B 1 315 ? 76.841 53.366 22.256 1.00 28.14 315 THR B O 1
ATOM 4875 N N . ALA B 1 316 ? 74.690 53.922 21.925 1.00 27.04 316 ALA B N 1
ATOM 4876 C CA . ALA B 1 316 ? 74.246 52.539 22.006 1.00 26.97 316 ALA B CA 1
ATOM 4877 C C . ALA B 1 316 ? 74.934 51.862 20.828 1.00 26.47 316 ALA B C 1
ATOM 4878 O O . ALA B 1 316 ? 75.247 52.523 19.838 1.00 28.69 316 ALA B O 1
ATOM 4880 N N . PRO B 1 317 ? 75.168 50.543 20.896 1.00 25.96 317 PRO B N 1
ATOM 4881 C CA . PRO B 1 317 ? 74.862 49.575 21.954 1.00 26.43 317 PRO B CA 1
ATOM 4882 C C . PRO B 1 317 ? 75.542 49.735 23.313 1.00 25.66 317 PRO B C 1
ATOM 4883 O O . PRO B 1 317 ? 75.147 49.070 24.267 1.00 25.59 317 PRO B O 1
ATOM 4887 N N . ASP B 1 318 ? 76.561 50.584 23.423 1.00 24.82 318 ASP B N 1
ATOM 4888 C CA . ASP B 1 318 ? 77.187 50.753 24.730 1.00 27.48 318 ASP B CA 1
ATOM 4889 C C . ASP B 1 318 ? 76.139 51.309 25.678 1.00 27.49 318 ASP B C 1
ATOM 4890 O O . ASP B 1 318 ? 75.366 52.196 25.309 1.00 25.81 318 ASP B O 1
ATOM 4895 N N . ALA B 1 319 ? 76.115 50.767 26.892 1.00 26.54 319 ALA B N 1
ATOM 4896 C CA . ALA B 1 319 ? 75.173 51.187 27.911 1.00 26.22 319 ALA B CA 1
ATOM 4897 C C . ALA B 1 319 ? 75.578 52.526 28.512 1.00 24.93 319 ALA B C 1
ATOM 4898 O O . ALA B 1 319 ? 76.760 52.810 28.676 1.00 22.96 319 ALA B O 1
ATOM 4900 N N . ILE B 1 320 ? 74.581 53.339 28.837 1.00 24.79 320 ILE B N 1
ATOM 4901 C CA . ILE B 1 320 ? 74.803 54.638 29.456 1.00 24.72 320 ILE B CA 1
ATOM 4902 C C . ILE B 1 320 ? 73.991 54.598 30.742 1.00 24.14 320 ILE B C 1
ATOM 4903 O O . ILE B 1 320 ? 72.771 54.450 30.707 1.00 22.01 320 ILE B O 1
ATOM 4908 N N . SER B 1 321 ? 74.670 54.713 31.878 1.00 23.85 321 SER B N 1
ATOM 4909 C CA . SER B 1 321 ? 73.988 54.642 33.164 1.00 26.24 321 SER B CA 1
ATOM 4910 C C . SER B 1 321 ? 74.437 55.703 34.146 1.00 25.00 321 SER B C 1
ATOM 4911 O O . SER B 1 321 ? 75.557 56.211 34.062 1.00 25.26 321 SER B O 1
ATOM 4914 N N . TYR B 1 322 ? 73.557 56.010 35.093 1.00 24.76 322 TYR B N 1
ATOM 4915 C CA . TYR B 1 322 ? 73.840 57.017 36.106 1.00 26.66 322 TYR B CA 1
ATOM 4916 C C . TYR B 1 322 ? 74.317 56.402 37.406 1.00 27.89 322 TYR B C 1
ATOM 4917 O O . TYR B 1 322 ? 74.065 55.230 37.689 1.00 28.99 322 TYR B O 1
ATOM 4926 N N . PHE B 1 323 ? 75.027 57.210 38.181 1.00 28.27 323 PHE B N 1
ATOM 4927 C CA . PHE B 1 323 ? 75.477 56.818 39.500 1.00 29.75 323 PHE B CA 1
ATOM 4928 C C . PHE B 1 323 ? 75.463 58.084 40.324 1.00 31.22 323 PHE B C 1
ATOM 4929 O O . PHE B 1 323 ? 76.179 59.043 40.033 1.00 30.30 323 PHE B O 1
ATOM 4937 N N . VAL B 1 324 ? 74.614 58.095 41.338 1.00 33.71 324 VAL B N 1
ATOM 4938 C CA . VAL B 1 324 ? 74.502 59.242 42.215 1.00 34.76 324 VAL B CA 1
ATOM 4939 C C . VAL B 1 324 ? 75.296 58.894 43.456 1.00 36.94 324 VAL B C 1
ATOM 4940 O O . VAL B 1 324 ? 75.048 57.870 44.090 1.00 36.79 324 VAL B O 1
ATOM 4944 N N . GLU B 1 325 ? 76.269 59.737 43.780 1.00 40.55 325 GLU B N 1
ATOM 4945 C CA . GLU B 1 325 ? 77.115 59.517 44.942 1.00 45.08 325 GLU B CA 1
ATOM 4946 C C . GLU B 1 325 ? 76.438 59.944 46.239 1.00 47.29 325 GLU B C 1
ATOM 4947 O 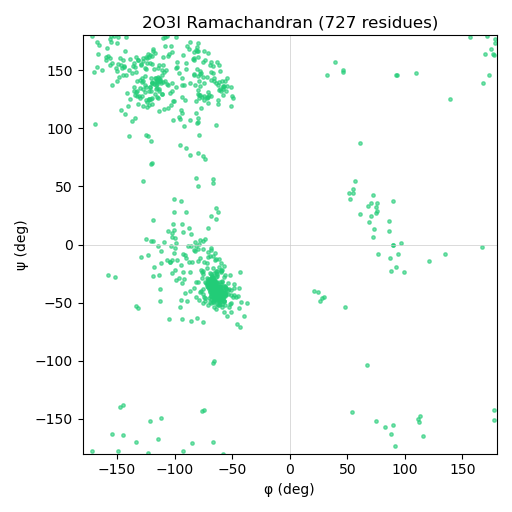O . GLU B 1 325 ? 75.409 60.626 46.227 1.00 48.20 325 GLU B O 1
ATOM 4953 N N . GLY B 1 326 ? 77.025 59.526 47.356 1.00 49.19 326 GLY B N 1
ATOM 4954 C CA . GLY B 1 326 ? 76.475 59.845 48.658 1.00 51.29 326 GLY B CA 1
ATOM 4955 C C . GLY B 1 326 ? 75.936 58.593 49.322 1.00 52.95 326 GLY B C 1
ATOM 4956 O O . GLY B 1 326 ? 76.439 57.494 49.090 1.00 52.75 326 GLY B O 1
ATOM 4957 N N . GLU B 1 327 ? 74.917 58.754 50.155 1.00 54.69 327 GLU B N 1
ATOM 4958 C CA . GLU B 1 327 ? 74.308 57.619 50.831 1.00 57.30 327 GLU B CA 1
ATOM 4959 C C . GLU B 1 327 ? 72.899 57.466 50.269 1.00 57.89 327 GLU B C 1
ATOM 4960 O O . GLU B 1 327 ? 72.215 58.455 50.009 1.00 58.87 327 GLU B O 1
ATOM 4966 N N . GLY B 1 328 ? 72.469 56.228 50.061 1.00 57.92 328 GLY B N 1
ATOM 4967 C CA . GLY B 1 328 ? 71.135 56.015 49.533 1.00 56.25 328 GLY B CA 1
ATOM 4968 C C . GLY B 1 328 ? 71.117 55.453 48.127 1.00 53.76 328 GLY B C 1
ATOM 4969 O O . GLY B 1 328 ? 72.054 54.774 47.708 1.00 54.32 328 GLY B O 1
ATOM 4970 N N . GLN B 1 329 ? 70.045 55.741 47.396 1.00 50.75 329 GLN B N 1
ATOM 4971 C CA . GLN B 1 329 ? 69.891 55.247 46.036 1.00 47.55 329 GLN B CA 1
ATOM 4972 C C . GLN B 1 329 ? 70.981 55.774 45.115 1.00 43.80 329 GLN B C 1
ATOM 4973 O O . GLN B 1 329 ? 71.136 56.980 44.946 1.00 42.84 329 GLN B O 1
ATOM 4979 N N . HIS B 1 330 ? 71.731 54.856 44.518 1.00 40.01 330 HIS B N 1
ATOM 4980 C CA . HIS B 1 330 ? 72.816 55.215 43.616 1.00 36.11 330 HIS B CA 1
ATOM 4981 C C . HIS B 1 330 ? 72.429 55.053 42.148 1.00 33.79 330 HIS B C 1
ATOM 4982 O O . HIS B 1 330 ? 73.011 55.701 41.280 1.00 32.08 330 HIS B O 1
ATOM 4989 N N . VAL B 1 331 ? 71.453 54.185 41.877 1.00 31.03 331 VAL B N 1
ATOM 4990 C CA . VAL B 1 331 ? 71.014 53.915 40.512 1.00 28.58 331 VAL B CA 1
ATOM 4991 C C . VAL B 1 331 ? 69.559 54.309 40.236 1.00 27.43 331 VAL B C 1
ATOM 4992 O O . VAL B 1 331 ? 68.690 54.184 41.096 1.00 26.21 331 VAL B O 1
ATOM 4996 N N . PHE B 1 332 ? 69.316 54.801 39.025 1.00 26.78 332 PHE B N 1
ATOM 4997 C CA . PHE B 1 332 ? 67.995 55.266 38.609 1.00 28.09 332 PHE B CA 1
ATOM 4998 C C . PHE B 1 332 ? 67.821 55.070 37.111 1.00 27.17 332 PHE B C 1
ATOM 4999 O O . PHE B 1 332 ? 68.757 55.287 36.344 1.00 28.93 332 PHE B O 1
ATOM 5007 N N . SER B 1 333 ? 66.632 54.669 36.687 1.00 25.77 333 SER B N 1
ATOM 5008 C CA . SER B 1 333 ? 66.381 54.558 35.265 1.00 26.06 333 SER B CA 1
ATOM 5009 C C . SER B 1 333 ? 65.918 55.982 34.967 1.00 26.56 333 SER B C 1
ATOM 5010 O O . SER B 1 333 ? 65.663 56.760 35.891 1.00 27.34 333 SER B O 1
ATOM 5013 N N . ASN B 1 334 ? 65.822 56.348 33.702 1.00 25.84 334 ASN B N 1
ATOM 5014 C CA . ASN B 1 334 ? 65.364 57.690 33.387 1.00 28.87 334 ASN B CA 1
ATOM 5015 C C . ASN B 1 334 ? 64.009 57.938 34.045 1.00 30.36 334 ASN B C 1
ATOM 5016 O O . ASN B 1 334 ? 63.750 59.028 34.557 1.00 29.86 334 ASN B O 1
ATOM 5021 N N . GLY B 1 335 ? 63.162 56.911 34.054 1.00 30.78 335 GLY B N 1
ATOM 5022 C CA . GLY B 1 335 ? 61.847 57.044 34.652 1.00 33.85 335 GLY B CA 1
ATOM 5023 C C . GLY B 1 335 ? 61.867 57.227 36.161 1.00 36.49 335 GLY B C 1
ATOM 5024 O O . GLY B 1 335 ? 60.948 57.823 36.727 1.00 37.40 335 GLY B O 1
ATOM 5025 N N . ASP B 1 336 ? 62.907 56.713 36.812 1.00 36.93 336 ASP B N 1
ATOM 5026 C CA . ASP B 1 336 ? 63.041 56.810 38.262 1.00 37.77 336 ASP B CA 1
ATOM 5027 C C . ASP B 1 336 ? 63.555 58.177 38.722 1.00 39.68 336 ASP B C 1
ATOM 5028 O O . ASP B 1 336 ? 63.483 58.507 39.902 1.00 39.35 336 ASP B O 1
ATOM 5033 N N . LEU B 1 337 ? 64.080 58.964 37.786 1.00 43.44 337 LEU B N 1
ATOM 5034 C CA . LEU B 1 337 ? 64.605 60.294 38.095 1.00 45.27 337 LEU B CA 1
ATOM 5035 C C . LEU B 1 337 ? 63.494 61.333 38.216 1.00 47.26 337 LEU B C 1
ATOM 5036 O O . LEU B 1 337 ? 63.611 62.286 38.988 1.00 47.78 337 LEU B O 1
ATOM 5041 N N . SER B 1 338 ? 62.424 61.154 37.448 1.00 49.25 338 SER B N 1
ATOM 5042 C CA . SER B 1 338 ? 61.294 62.077 37.491 1.00 52.48 338 SER B CA 1
ATOM 5043 C C . SER B 1 338 ? 60.690 62.043 38.892 1.00 54.27 338 SER B C 1
ATOM 5044 O O . SER B 1 338 ? 60.319 60.984 39.394 1.00 55.35 338 SER B O 1
ATOM 5046 N N . GLY B 1 339 ? 60.596 63.215 39.526 1.00 55.96 339 GLY B N 1
ATOM 5047 C CA . GLY B 1 339 ? 60.049 63.283 40.870 1.00 57.99 339 GLY B CA 1
ATOM 5048 C C . GLY B 1 339 ? 59.242 64.537 41.165 1.00 58.92 339 GLY B C 1
ATOM 5049 O O . GLY B 1 339 ? 58.845 65.261 40.249 1.00 59.46 339 GLY B O 1
ATOM 5050 N N . ASN B 1 340 ? 59.011 64.804 42.449 1.00 59.41 340 ASN B N 1
ATOM 5051 C CA . ASN B 1 340 ? 58.221 65.961 42.868 1.00 59.84 340 ASN B CA 1
ATOM 5052 C C . ASN B 1 340 ? 59.004 67.187 43.347 1.00 60.23 340 ASN B C 1
ATOM 5053 O O . ASN B 1 340 ? 58.403 68.237 43.588 1.00 60.69 340 ASN B O 1
ATOM 5055 N N . ASP B 1 341 ? 60.323 67.072 43.498 1.00 59.53 341 ASP B N 1
ATOM 5056 C CA . ASP B 1 341 ? 61.118 68.219 43.952 1.00 59.38 341 ASP B CA 1
ATOM 5057 C C . ASP B 1 341 ? 61.081 69.280 42.856 1.00 59.62 341 ASP B C 1
ATOM 5058 O O . ASP B 1 341 ? 60.090 69.999 42.713 1.00 60.67 341 ASP B O 1
ATOM 5063 N N . HIS B 1 342 ? 62.157 69.377 42.082 1.00 59.18 342 HIS B N 1
ATOM 5064 C CA . HIS B 1 342 ? 62.222 70.337 40.985 1.00 58.25 342 HIS B CA 1
ATOM 5065 C C . HIS B 1 342 ? 61.937 69.554 39.710 1.00 57.25 342 HIS B C 1
ATOM 5066 O O . HIS B 1 342 ? 62.550 69.792 38.667 1.00 57.26 342 HIS B O 1
ATOM 5068 N N . GLY B 1 343 ? 60.996 68.617 39.812 1.00 55.69 343 GLY B N 1
ATOM 5069 C CA . GLY B 1 343 ? 60.650 67.773 38.683 1.00 53.58 343 GLY B CA 1
ATOM 5070 C C . GLY B 1 343 ? 61.471 66.498 38.775 1.00 52.49 343 GLY B C 1
ATOM 5071 O O . GLY B 1 343 ? 61.255 65.547 38.025 1.00 51.67 343 GLY B O 1
ATOM 5072 N N . LEU B 1 344 ? 62.417 66.491 39.712 1.00 51.48 344 LEU B N 1
ATOM 5073 C CA . LEU B 1 344 ? 63.300 65.350 39.943 1.00 51.28 344 LEU B CA 1
ATOM 5074 C C . LEU B 1 344 ? 62.933 64.669 41.254 1.00 51.58 344 LEU B C 1
ATOM 5075 O O . LEU B 1 344 ? 62.128 65.193 42.024 1.00 50.86 344 LEU B O 1
ATOM 5080 N N . ASP B 1 345 ? 63.531 63.510 41.497 1.00 52.78 345 ASP B N 1
ATOM 5081 C CA . ASP B 1 345 ? 63.308 62.775 42.740 1.00 54.04 345 ASP B CA 1
ATOM 5082 C C . ASP B 1 345 ? 63.855 63.688 43.832 1.00 54.98 345 ASP B C 1
ATOM 5083 O O . ASP B 1 345 ? 64.905 64.308 43.660 1.00 55.85 345 ASP B O 1
ATOM 5088 N N . PRO B 1 346 ? 63.152 63.789 44.967 1.00 55.67 346 PRO B N 1
ATOM 5089 C CA . PRO B 1 346 ? 63.607 64.652 46.062 1.00 56.19 346 PRO B CA 1
ATOM 5090 C C . PRO B 1 346 ? 65.057 64.444 46.501 1.00 57.03 346 PRO B C 1
ATOM 5091 O O . PRO B 1 346 ? 65.763 65.410 46.794 1.00 57.36 346 PRO B O 1
ATOM 5095 N N . SER B 1 347 ? 65.496 63.188 46.530 1.00 57.46 347 SER B N 1
ATOM 5096 C CA . SER B 1 347 ? 66.851 62.849 46.958 1.00 57.23 347 SER B CA 1
ATOM 5097 C C . SER B 1 347 ? 67.927 62.972 45.880 1.00 57.10 347 SER B C 1
ATOM 5098 O O . SER B 1 347 ? 69.113 62.805 46.164 1.00 57.45 347 SER B O 1
ATOM 5100 N N . VAL B 1 348 ? 67.528 63.268 44.649 1.00 56.94 348 VAL B N 1
ATOM 5101 C CA . VAL B 1 348 ? 68.496 63.381 43.563 1.00 56.69 348 VAL B CA 1
ATOM 5102 C C . VAL B 1 348 ? 69.318 64.670 43.581 1.00 56.75 348 VAL B C 1
ATOM 5103 O O . VAL B 1 348 ? 70.530 64.643 43.804 1.00 55.97 348 VAL B O 1
ATOM 5105 N N . ARG B 1 349 ? 68.641 65.791 43.346 1.00 57.68 349 ARG B N 1
ATOM 5106 C CA . ARG B 1 349 ? 69.255 67.122 43.285 1.00 57.34 349 ARG B CA 1
ATOM 5107 C C . ARG B 1 349 ? 70.390 67.431 44.259 1.00 56.94 349 ARG B C 1
ATOM 5108 O O . ARG B 1 349 ? 71.453 67.910 43.850 1.00 56.93 349 ARG B O 1
ATOM 5110 N N . GLY B 1 350 ? 70.165 67.169 45.542 1.00 56.26 350 GLY B N 1
ATOM 5111 C CA . GLY B 1 350 ? 71.182 67.464 46.538 1.00 54.45 350 GLY B CA 1
ATOM 5112 C C . GLY B 1 350 ? 72.529 66.785 46.364 1.00 54.15 350 GLY B C 1
ATOM 5113 O O . GLY B 1 350 ? 73.540 67.262 46.885 1.00 53.47 350 GLY B O 1
ATOM 5114 N N . ARG B 1 351 ? 72.557 65.681 45.625 1.00 53.81 351 ARG B N 1
ATOM 5115 C CA . ARG B 1 351 ? 73.796 64.937 45.428 1.00 52.65 351 ARG B CA 1
ATOM 5116 C C . ARG B 1 351 ? 74.340 65.024 44.005 1.00 52.34 351 ARG B C 1
ATOM 5117 O O . ARG B 1 351 ? 73.589 65.237 43.051 1.00 52.59 351 ARG B O 1
ATOM 5125 N N . LYS B 1 352 ? 75.653 64.855 43.874 1.00 51.28 352 LYS B N 1
ATOM 5126 C CA . LYS B 1 352 ? 76.309 64.912 42.572 1.00 49.63 352 LYS B CA 1
ATOM 5127 C C . LYS B 1 352 ? 76.270 63.534 41.925 1.00 48.15 352 LYS B C 1
ATOM 5128 O O . LYS B 1 352 ? 76.478 62.516 42.591 1.00 48.41 352 LYS B O 1
ATOM 5130 N N . ALA B 1 353 ? 76.005 63.510 40.624 1.00 44.77 353 ALA B N 1
ATOM 5131 C CA . ALA B 1 353 ? 75.911 62.262 39.885 1.00 41.86 353 ALA B CA 1
ATOM 5132 C C . ALA B 1 353 ? 76.864 62.208 38.704 1.00 39.42 353 ALA B C 1
ATOM 5133 O O . ALA B 1 353 ? 77.278 63.236 38.176 1.00 39.42 353 ALA B O 1
ATOM 5135 N N . ALA B 1 354 ? 77.204 60.993 38.292 1.00 36.99 354 ALA B N 1
ATOM 5136 C CA . ALA B 1 354 ? 78.104 60.787 37.167 1.00 34.25 354 ALA B CA 1
ATOM 5137 C C . ALA B 1 354 ? 77.410 59.953 36.100 1.00 32.81 354 ALA B C 1
ATOM 5138 O O . ALA B 1 354 ? 76.405 59.301 36.367 1.00 32.48 354 ALA B O 1
ATOM 5140 N N . VAL B 1 355 ? 77.940 59.996 34.884 1.00 31.82 355 VAL B N 1
ATOM 5141 C CA . VAL B 1 355 ? 77.389 59.208 33.794 1.00 29.55 355 VAL B CA 1
ATOM 5142 C C . VAL B 1 355 ? 78.473 58.208 33.434 1.00 28.85 355 VAL B C 1
ATOM 5143 O O . VAL B 1 355 ? 79.616 58.586 33.190 1.00 29.93 355 VAL B O 1
ATOM 5147 N N . ILE B 1 356 ? 78.117 56.930 33.424 1.00 27.99 356 ILE B N 1
ATOM 5148 C CA . ILE B 1 356 ? 79.076 55.889 33.102 1.00 27.72 356 ILE B CA 1
ATOM 5149 C C . ILE B 1 356 ? 78.632 55.116 31.866 1.00 27.10 356 ILE B C 1
ATOM 5150 O O . ILE B 1 356 ? 77.446 54.835 31.683 1.00 26.34 356 ILE B O 1
ATOM 5155 N N . ALA B 1 357 ? 79.596 54.795 31.012 1.00 26.42 357 ALA B N 1
ATOM 5156 C CA . ALA B 1 357 ? 79.332 54.037 29.803 1.00 24.47 357 ALA B CA 1
ATOM 5157 C C . ALA B 1 357 ? 79.856 52.634 30.034 1.00 23.65 357 ALA B C 1
ATOM 5158 O O . ALA B 1 357 ? 80.936 52.460 30.598 1.00 21.65 357 ALA B O 1
ATOM 5160 N N . LEU B 1 358 ? 79.087 51.638 29.615 1.00 22.38 358 LEU B N 1
ATOM 5161 C CA . LEU B 1 358 ? 79.516 50.254 29.760 1.00 23.73 358 LEU B CA 1
ATOM 5162 C C . LEU B 1 358 ? 79.700 49.695 28.357 1.00 23.53 358 LEU B C 1
ATOM 5163 O O . LEU B 1 358 ? 78.798 49.787 27.523 1.00 23.10 358 LEU B O 1
ATOM 5168 N N . PRO B 1 359 ? 80.879 49.125 28.069 1.00 24.74 359 PRO B N 1
ATOM 5169 C CA . PRO B 1 359 ? 81.072 48.579 26.725 1.00 25.62 359 PRO B CA 1
ATOM 5170 C C . PRO B 1 359 ? 80.026 47.517 26.424 1.00 25.41 359 PRO B C 1
ATOM 5171 O O . PRO B 1 359 ? 79.658 46.731 27.292 1.00 24.45 359 PRO B O 1
ATOM 5175 N N . ALA B 1 360 ? 79.533 47.515 25.195 1.00 24.29 360 ALA B N 1
ATOM 5176 C CA . ALA B 1 360 ? 78.512 46.563 24.799 1.00 27.23 360 ALA B CA 1
ATOM 5177 C C . ALA B 1 360 ? 79.040 45.141 24.783 1.00 28.46 360 ALA B C 1
ATOM 5178 O O . ALA B 1 360 ? 80.240 44.911 24.610 1.00 28.93 360 ALA B O 1
ATOM 5180 N N . ALA B 1 361 ? 78.135 44.187 24.978 1.00 29.20 361 ALA B N 1
ATOM 5181 C CA . ALA B 1 361 ? 78.505 42.781 24.939 1.00 29.15 361 ALA B CA 1
ATOM 5182 C C . ALA B 1 361 ? 78.776 42.515 23.465 1.00 29.13 361 ALA B C 1
ATOM 5183 O O . ALA B 1 361 ? 78.103 43.075 22.597 1.00 27.91 361 ALA B O 1
ATOM 5185 N N . ALA B 1 362 ? 79.759 41.667 23.189 1.00 29.58 362 ALA B N 1
ATOM 5186 C CA . ALA B 1 362 ? 80.151 41.339 21.825 1.00 29.25 362 ALA B CA 1
ATOM 5187 C C . ALA B 1 362 ? 79.018 41.045 20.839 1.00 30.32 362 ALA B C 1
ATOM 5188 O O . ALA B 1 362 ? 79.046 41.517 19.701 1.00 31.24 362 ALA B O 1
ATOM 5190 N N . PRO B 1 363 ? 78.009 40.260 21.247 1.00 30.25 363 PRO B N 1
ATOM 5191 C CA . PRO B 1 363 ? 76.923 39.975 20.300 1.00 31.42 363 PRO B CA 1
ATOM 5192 C C . PRO B 1 363 ? 76.159 41.207 19.789 1.00 34.33 363 PRO B C 1
ATOM 5193 O O . PRO B 1 363 ? 75.534 41.168 18.727 1.00 34.81 363 PRO B O 1
ATOM 5197 N N . LEU B 1 364 ? 76.211 42.300 20.538 1.00 36.21 364 LEU B N 1
ATOM 5198 C CA . LEU B 1 364 ? 75.498 43.515 20.156 1.00 38.66 364 LEU B CA 1
ATOM 5199 C C . LEU B 1 364 ? 76.274 44.434 19.216 1.00 41.52 364 LEU B C 1
ATOM 5200 O O . LEU B 1 364 ? 75.686 45.233 18.484 1.00 40.19 364 LEU B O 1
ATOM 5205 N N . SER B 1 365 ? 77.597 44.309 19.238 1.00 44.39 365 SER B N 1
ATOM 5206 C CA . SER B 1 365 ? 78.471 45.145 18.421 1.00 47.75 365 SER B CA 1
ATOM 5207 C C . SER B 1 365 ? 78.873 44.537 17.084 1.00 48.61 365 SER B C 1
ATOM 5208 O O . SER B 1 365 ? 80.001 44.720 16.636 1.00 48.27 365 SER B O 1
ATOM 5211 N N . GLU B 1 366 ? 77.954 43.831 16.438 1.00 50.24 366 GLU B N 1
ATOM 5212 C CA . GLU B 1 366 ? 78.269 43.205 15.162 1.00 52.12 366 GLU B CA 1
ATOM 5213 C C . GLU B 1 366 ? 77.016 42.737 14.431 1.00 52.04 366 GLU B C 1
ATOM 5214 O O . GLU B 1 366 ? 75.936 42.649 15.015 1.00 51.90 366 GLU B O 1
ATOM 5220 N N . GLY B 1 367 ? 77.170 42.464 13.141 1.00 52.46 367 GLY B N 1
ATOM 5221 C CA . GLY B 1 367 ? 76.065 41.981 12.332 1.00 51.57 367 GLY B CA 1
ATOM 5222 C C . GLY B 1 367 ? 74.784 42.790 12.302 1.00 51.30 367 GLY B C 1
ATOM 5223 O O . GLY B 1 367 ? 74.797 44.021 12.334 1.00 52.09 367 GLY B O 1
ATOM 5224 N N . LEU B 1 368 ? 73.669 42.069 12.241 1.00 50.48 368 LEU B N 1
ATOM 5225 C CA . LEU B 1 368 ? 72.341 42.660 12.170 1.00 49.64 368 LEU B CA 1
ATOM 5226 C C . LEU B 1 368 ? 71.929 43.527 13.355 1.00 48.78 368 LEU B C 1
ATOM 5227 O O . LEU B 1 368 ? 71.304 44.571 13.166 1.00 48.88 368 LEU B O 1
ATOM 5232 N N . ILE B 1 369 ? 72.252 43.092 14.570 1.00 46.86 369 ILE B N 1
ATOM 5233 C CA . ILE B 1 369 ? 71.885 43.860 15.756 1.00 44.64 369 ILE B CA 1
ATOM 5234 C C . ILE B 1 369 ? 72.538 45.236 15.722 1.00 43.88 369 ILE B C 1
ATOM 5235 O O . ILE B 1 369 ? 71.926 46.224 16.125 1.00 43.07 369 ILE B O 1
ATOM 5240 N N . LEU B 1 370 ? 73.767 45.304 15.217 1.00 42.41 370 LEU B N 1
ATOM 5241 C CA . LEU B 1 370 ? 74.471 46.578 15.126 1.00 41.68 370 LEU B CA 1
ATOM 5242 C C . LEU B 1 370 ? 73.705 47.550 14.225 1.00 40.43 370 LEU B C 1
ATOM 5243 O O . LEU B 1 370 ? 73.493 48.709 14.585 1.00 39.93 370 LEU B O 1
ATOM 5248 N N . GLN B 1 371 ? 73.284 47.067 13.059 1.00 39.84 371 GLN B N 1
ATOM 5249 C CA . GLN B 1 371 ? 72.534 47.881 12.100 1.00 37.83 371 GLN B CA 1
ATOM 5250 C C . GLN B 1 371 ? 71.200 48.325 12.689 1.00 35.85 371 GLN B C 1
ATOM 5251 O O . GLN B 1 371 ? 70.696 49.398 12.373 1.00 35.58 371 GLN B O 1
ATOM 5253 N N . SER B 1 372 ? 70.630 47.487 13.545 1.00 35.99 372 SER B N 1
ATOM 5254 C CA . SER B 1 372 ? 69.361 47.801 14.179 1.00 34.30 372 SER B CA 1
ATOM 5255 C C . SER B 1 372 ? 69.572 48.999 15.109 1.00 33.88 372 SER B C 1
ATOM 5256 O O . SER B 1 372 ? 68.723 49.888 15.199 1.00 31.58 372 SER B O 1
ATOM 5259 N N . PHE B 1 373 ? 70.714 49.016 15.794 1.00 32.56 373 PHE B N 1
ATOM 5260 C CA . PHE B 1 373 ? 71.047 50.114 16.695 1.00 31.79 373 PHE B CA 1
ATOM 5261 C C . PHE B 1 373 ? 71.348 51.381 15.896 1.00 32.90 373 PHE B C 1
ATOM 5262 O O . PHE B 1 373 ? 71.057 52.493 16.338 1.00 32.20 373 PHE B O 1
ATOM 5270 N N . ALA B 1 374 ? 71.935 51.207 14.716 1.00 33.50 374 ALA B N 1
ATOM 5271 C CA . ALA B 1 374 ? 72.258 52.337 13.856 1.00 33.57 374 ALA B CA 1
ATOM 5272 C C . ALA B 1 374 ? 70.977 53.025 13.397 1.00 35.38 374 ALA B C 1
ATOM 5273 O O . ALA B 1 374 ? 70.864 54.247 13.466 1.00 33.45 374 ALA B O 1
ATOM 5275 N N . ASP B 1 375 ? 70.012 52.235 12.931 1.00 35.88 375 ASP B N 1
ATOM 5276 C CA . ASP B 1 375 ? 68.746 52.785 12.460 1.00 38.09 375 ASP B CA 1
ATOM 5277 C C . ASP B 1 375 ? 68.028 53.538 13.569 1.00 38.14 375 ASP B C 1
ATOM 5278 O O . ASP B 1 375 ? 67.452 54.604 13.340 1.00 37.63 375 ASP B O 1
ATOM 5283 N N . GLU B 1 376 ? 68.062 52.983 14.775 1.00 37.34 376 GLU B N 1
ATOM 5284 C CA . GLU B 1 376 ? 67.409 53.622 15.906 1.00 36.78 376 GLU B CA 1
ATOM 5285 C C . GLU B 1 376 ? 68.068 54.979 16.153 1.00 36.93 376 GLU B C 1
ATOM 5286 O O . GLU B 1 376 ? 67.395 56.010 16.234 1.00 35.22 376 GLU B O 1
ATOM 5292 N N . LEU B 1 377 ? 69.392 54.966 16.265 1.00 36.51 377 LEU B N 1
ATOM 5293 C CA . LEU B 1 377 ? 70.159 56.177 16.508 1.00 37.27 377 LEU B CA 1
ATOM 5294 C C . LEU B 1 377 ? 69.940 57.229 15.428 1.00 37.83 377 LEU B C 1
ATOM 5295 O O . LEU B 1 377 ? 69.859 58.420 15.720 1.00 37.80 377 LEU B O 1
ATOM 5300 N N . ALA B 1 378 ? 69.842 56.784 14.181 1.00 39.55 378 ALA B N 1
ATOM 5301 C CA . ALA B 1 378 ? 69.632 57.686 13.055 1.00 41.63 378 ALA B CA 1
ATOM 5302 C C . ALA B 1 378 ? 68.345 58.480 13.227 1.00 43.00 378 ALA B C 1
ATOM 5303 O O . ALA B 1 378 ? 68.318 59.691 13.017 1.00 43.89 378 ALA B O 1
ATOM 5305 N N . GLN B 1 379 ? 67.280 57.790 13.612 1.00 44.58 379 GLN B N 1
ATOM 5306 C CA . GLN B 1 379 ? 65.987 58.428 13.815 1.00 46.55 379 GLN B CA 1
ATOM 5307 C C . GLN B 1 379 ? 66.082 59.473 14.923 1.00 47.84 379 GLN B C 1
ATOM 5308 O O . GLN B 1 379 ? 65.172 60.281 15.104 1.00 48.48 379 GLN B O 1
ATOM 5310 N N . LEU B 1 380 ? 67.184 59.450 15.669 1.00 48.18 380 LEU B N 1
ATOM 5311 C CA . LEU B 1 380 ? 67.381 60.411 16.747 1.00 47.55 380 LEU B CA 1
ATOM 5312 C C . LEU B 1 380 ? 68.402 61.462 16.342 1.00 45.86 380 LEU B C 1
ATOM 5313 O O . LEU B 1 380 ? 68.886 62.227 17.177 1.00 45.73 380 LEU B O 1
ATOM 5318 N N . GLY B 1 381 ? 68.734 61.481 15.057 1.00 43.50 381 GLY B N 1
ATOM 5319 C CA . GLY B 1 381 ? 69.676 62.462 14.553 1.00 43.75 381 GLY B CA 1
ATOM 5320 C C . GLY B 1 381 ? 71.123 62.045 14.356 1.00 42.30 381 GLY B C 1
ATOM 5321 O O . GLY B 1 381 ? 71.828 62.670 13.567 1.00 42.81 381 GLY B O 1
ATOM 5322 N N . TYR B 1 382 ? 71.581 61.011 15.059 1.00 40.95 382 TYR B N 1
ATOM 5323 C CA . TYR B 1 382 ? 72.970 60.569 14.912 1.00 39.07 382 TYR B CA 1
ATOM 5324 C C . TYR B 1 382 ? 73.145 59.578 13.773 1.00 38.22 382 TYR B C 1
ATOM 5325 O O . TYR B 1 382 ? 72.751 58.419 13.878 1.00 38.49 382 TYR B O 1
ATOM 5334 N N . LEU B 1 383 ? 73.750 60.043 12.687 1.00 37.51 383 LEU B N 1
ATOM 5335 C CA . LEU B 1 383 ? 73.980 59.207 11.520 1.00 37.42 383 LEU B CA 1
ATOM 5336 C C . LEU B 1 383 ? 75.428 58.734 11.445 1.00 35.75 383 LEU B C 1
ATOM 5337 O O . LEU B 1 383 ? 75.851 58.168 10.438 1.00 36.51 383 LEU B O 1
ATOM 5342 N N . GLY B 1 384 ? 76.180 58.960 12.517 1.00 33.21 384 GLY B N 1
ATOM 5343 C CA . GLY B 1 384 ? 77.572 58.548 12.542 1.00 33.71 384 GLY B CA 1
ATOM 5344 C C . GLY B 1 384 ? 77.754 57.067 12.831 1.00 33.54 384 GLY B C 1
ATOM 5345 O O . GLY B 1 384 ? 76.791 56.376 13.148 1.00 32.08 384 GLY B O 1
ATOM 5346 N N . PRO B 1 385 ? 78.986 56.547 12.748 1.00 34.69 385 PRO B N 1
ATOM 5347 C CA . PRO B 1 385 ? 79.209 55.122 13.011 1.00 35.51 385 PRO B CA 1
ATOM 5348 C C . PRO B 1 385 ? 79.346 54.821 14.502 1.00 36.20 385 PRO B C 1
ATOM 5349 O O . PRO B 1 385 ? 79.515 55.735 15.309 1.00 36.15 385 PRO B O 1
ATOM 5353 N N . TYR B 1 386 ? 79.261 53.541 14.863 1.00 35.65 386 TYR B N 1
ATOM 5354 C CA . TYR B 1 386 ? 79.398 53.121 16.260 1.00 34.95 386 TYR B CA 1
ATOM 5355 C C . TYR B 1 386 ? 80.858 53.289 16.665 1.00 34.96 386 TYR B C 1
ATOM 5356 O O . TYR B 1 386 ? 81.760 52.872 15.938 1.00 36.39 386 TYR B O 1
ATOM 5365 N N . ALA B 1 387 ? 81.084 53.918 17.811 1.00 35.26 387 ALA B N 1
ATOM 5366 C CA . ALA B 1 387 ? 82.433 54.125 18.330 1.00 36.88 387 ALA B CA 1
ATOM 5367 C C . ALA B 1 387 ? 82.502 53.510 19.728 1.00 36.48 387 ALA B C 1
ATOM 5368 O O . ALA B 1 387 ? 82.167 54.154 20.714 1.00 36.32 387 ALA B O 1
ATOM 5370 N N . PRO B 1 388 ? 82.933 52.247 19.826 1.00 38.43 388 PRO B N 1
ATOM 5371 C CA . PRO B 1 388 ? 83.022 51.583 21.129 1.00 39.93 388 PRO B CA 1
ATOM 5372 C C . PRO B 1 388 ? 83.782 52.399 22.168 1.00 41.97 388 PRO B C 1
ATOM 5373 O O . PRO B 1 388 ? 84.837 52.965 21.875 1.00 42.24 388 PRO B O 1
ATOM 5377 N N . VAL B 1 389 ? 83.238 52.460 23.378 1.00 42.99 389 VAL B N 1
ATOM 5378 C CA . VAL B 1 389 ? 83.882 53.184 24.464 1.00 45.66 389 VAL B CA 1
ATOM 5379 C C . VAL B 1 389 ? 85.158 52.428 24.837 1.00 47.15 389 VAL B C 1
ATOM 5380 O O . VAL B 1 389 ? 86.131 53.022 25.306 1.00 47.50 389 VAL B O 1
ATOM 5382 N N . ASP B 1 390 ? 85.147 51.115 24.616 1.00 48.87 390 ASP B N 1
ATOM 5383 C CA . ASP B 1 390 ? 86.302 50.273 24.913 1.00 51.98 390 ASP B CA 1
ATOM 5384 C C . ASP B 1 390 ? 86.808 49.617 23.637 1.00 54.16 390 ASP B C 1
ATOM 5385 O O . ASP B 1 390 ? 87.863 50.060 23.131 1.00 55.83 390 ASP B O 1
#

Sequence (731 aa):
AFELSPSDLEPLLQGACFFGSGGGGTISARHLAANFRKGDYYPTDKVRVVDVDEATDGDCVVAYGAPDAINQVQWPNGPVEAALAARQRLESQGRKLAYVVAPESGALGFVVASLVAAKLGLAVVDADGAGRAVPSLPLTYAAAGVPPTPAFLAGESGLCVELGVRPPPDREDISTVVEQLRPILTNPQFGQFGGLAWSPAQLGGALPVRGTLSRALKLGRALQDGKVKTAEALDFLRRELDIKGKLLFGPATLASPGKVVLEDGERRCTVLYQNESLLAWDSALSHPLATAPDAISYFVEGEGQHVFSNGDLSGNDHGLDPSVRGRKAAVIALPAAAPLSEGLILQSFADELAQLGYLGPYAPVDAFELSPSDLEPLLQGACFFGSGGGGTISARHLAANFRKGDYYPTDKVRVVDVDEATDGDCVVAYGAPDAINQVQWPNGPVEAALAARQRLESQGRKLAYVVAPESGALGFVVASLVAAKLGLAVVDADGAGRAVPSLPLTYAAAGVPPTPAFLAGESGLCVELGVRPPPREDISTVVEQLRPILTNPQFGQFGGLAWSPAQLGGALPVRGTLSRALKLGRALQDGKVKTAEALDFLRRELDIKGKLLFGPATLASPGKVVLEDGERRCTVLYQNESLLAWDSALSHPLATAPDAISYFVEGEGQHVFSNGDLSGNDHGLDPSVRGRKAAVIALPAAAPLSEGLILQSFADELAQLGYLGPYAPVD

Nearest PDB structures (foldseek):
  2o3i-assembly1_A  TM=1.002E+00  e=3.560E-80  Chromobacterium violaceum
  2o3i-assembly1_B  TM=9.979E-01  e=3.718E-75  Chromobacterium violaceum
  3n2b-assembly2_D  TM=5.554E-01  e=2.506E+00  Vibrio cholerae O1 biovar El Tor str. N16961
  5ghf-assembly1_A  TM=1.557E-01  e=1.959E+00  Brucella anthropi ATCC 49188
  2o3i-assembly1_B  TM=1.000E+00  e=2.439E-80  Chromobacterium violaceum

Secondary structure (DSSP, 8-state):
-EEE-GGGHHHHHHHHHHTTTT-S---HHHHHHTT-SBTTTBS-S-EEEE-GGG--SSEE--B---HHHHTT-SS-HHHHHHHHHHHHHHHHTT--EEEE--SSSSHHHHHHHHHHHHHHT-EEESB-SSSS--SS---HHHHTT----SEEEE-SSS-EEEEEE--------HHHHHH--TTGGGSTTT-S--EE---HHHHHHH--SBSHHHHHHHHHHHHHTT---SS---HHHHHHH----EEEEEEEEEPP--EEEEESSS-EEEEEESSSEEEEEETT-SS-SEETTSEEEEEE-SSS-----HHHHB-SSSSB-TTTTTSEEEEEEEPPPGGGSSHHHHHHHHHHHHHTT--S------/-EEE-GGGHHHHHHHHHHTTTT-S---HHHHHHTT-SBTTTBS-S-EEEE-GGG--SSEE--B---HHHHTT-SS-HHHHHHHHHHHHHHHHTT--EEEE--SSSSTTHHHHHHHHHHHHT-EEESB-SSSS--SS---HHHHTT----SEEEE-SSS-EEEEEE-------HHHHHH--HHHHTSTTTTT--EE---HHHHHHH--SBSHHHHHHHHHHHHHTT---SS---HHHHHHH----EEEEEEEEEP---EEEEEETTEEEEEEESSSEEEEEETT-SS-SEETTSEEEEEE-SSS-----HHHHB-SSSSB-TTTTTS-EEEEEEPPPGGGSSHHHHHHHHHHHHTTT--SPP----